Protein AF-A0A9Q8XGC2-F1 (afdb_monomer_lite)

Sequence (384 aa):
MPRRKKVLYSKPIHLFIEKDKKLSTHSKHLLINTFWYLFQLRADNAAKLLSESFNNVGIDVSFPKRSAHSIYKASNRLNAVTKLSNQDQVTLTVCGNSIVEKNSSSDKSFVKIRVSVQVDTLLFPPWYKRNQSFIKSLGRFISTSRKFEEESYGLLMSAFQQTSPQSEKKLIQPTLTCFKKQFGRPDLEHFPKANPLKARLLIVNNNSVDNDGDSLLASVYLLIQPNQSIKYIPFKLDSGNKAHSIHEFISFPESKFSVYATKKENQISIELTLSAKLRITYRASIEEQNGTKNPFTGTRSFSHSVLWDSKHPDGKYSIIEDEKLSDCVIPFSAPNGGHDKASIEQALTKIHATLSLKEFYGDKEPKMFVEREGAHKIKPLLLG

Radius of gyration: 25.8 Å; chains: 1; bounding box: 78×37×68 Å

Secondary structure (DSSP, 8-state):
-PPPPP-EEEEEEEEEEETTSPPPHHHHHHHHHHHHHHH---HHHHHHHHHHHHHTTT---PPPPHHHHHHHHHHS--------S-SSSEEEEEETTEEE----TT-TTEEEEEEEEEEETTS--HHHHHTHHHHHHHHHHH---GGGHHHHHHHHHHHHHHHS-HHHHTT---SHHHHHHHH---------TT-SEEEEEEEEEEEEE-TTSPEEEEEEEEEEEETT-SSBEEEEEP--SSTT-HHHHHH-TT-EEEEEEEEETTEEEEEEEEESSSEEEEEEEEE---PPBPTTT-SBS-----SS-TTSPSEEEEEEEEEEGGGGB-----TTS--SHHHHHHHHHHHHHHHB-HHHHTTS--EEEES-S-PPEE------

Structure (mmCIF, N/CA/C/O backbone):
data_AF-A0A9Q8XGC2-F1
#
_entry.id   AF-A0A9Q8XGC2-F1
#
loop_
_atom_site.group_PDB
_atom_site.id
_atom_site.type_symbol
_atom_site.label_atom_id
_atom_site.label_alt_id
_atom_site.label_comp_id
_atom_site.label_asym_id
_atom_site.label_entity_id
_atom_site.label_seq_id
_atom_site.pdbx_PDB_ins_code
_atom_site.Cartn_x
_atom_site.Cartn_y
_atom_site.Cartn_z
_atom_site.occupancy
_atom_site.B_iso_or_equiv
_atom_site.auth_seq_id
_atom_site.auth_comp_id
_atom_site.auth_asym_id
_atom_site.auth_atom_id
_atom_site.pdbx_PDB_model_num
ATOM 1 N N . MET A 1 1 ? -11.935 -20.006 -24.722 1.00 40.31 1 MET A N 1
ATOM 2 C CA . MET A 1 1 ? -12.047 -18.581 -24.325 1.00 40.31 1 MET A CA 1
ATOM 3 C C . MET A 1 1 ? -11.292 -17.720 -25.331 1.00 40.31 1 MET A C 1
ATOM 5 O O . MET A 1 1 ? -10.123 -18.020 -25.563 1.00 40.31 1 MET A O 1
ATOM 9 N N . PRO A 1 2 ? -11.901 -16.691 -25.943 1.00 39.12 2 PRO A N 1
ATOM 10 C CA . PRO A 1 2 ? -11.178 -15.809 -26.856 1.00 39.12 2 PRO A CA 1
ATOM 11 C C . PRO A 1 2 ? -10.078 -15.055 -26.089 1.00 39.12 2 PRO A C 1
ATOM 13 O O . PRO A 1 2 ? -10.333 -14.455 -25.043 1.00 39.12 2 PRO A O 1
ATOM 16 N N . ARG A 1 3 ? -8.831 -15.119 -26.580 1.00 45.31 3 ARG A N 1
ATOM 17 C CA . ARG A 1 3 ? -7.705 -14.349 -26.026 1.00 45.31 3 ARG A CA 1
ATOM 18 C C . ARG A 1 3 ? -8.034 -12.861 -26.161 1.00 45.31 3 ARG A C 1
ATOM 20 O O . ARG A 1 3 ? -8.169 -12.370 -27.280 1.00 45.31 3 ARG A O 1
ATOM 27 N N . ARG A 1 4 ? -8.156 -12.139 -25.039 1.00 48.16 4 ARG A N 1
ATOM 28 C CA . ARG A 1 4 ? -8.269 -10.671 -25.063 1.00 48.16 4 ARG A CA 1
ATOM 29 C C . ARG A 1 4 ? -7.068 -10.103 -25.827 1.00 48.16 4 ARG A C 1
ATOM 31 O O . ARG A 1 4 ? -5.931 -10.491 -25.553 1.00 48.16 4 ARG A O 1
ATOM 38 N N . LYS A 1 5 ? -7.328 -9.221 -26.798 1.00 48.91 5 LYS A N 1
ATOM 39 C CA . LYS A 1 5 ? -6.279 -8.527 -27.555 1.00 48.91 5 LYS A CA 1
ATOM 40 C C . LYS A 1 5 ? -5.388 -7.768 -26.568 1.00 48.91 5 LYS A C 1
ATOM 42 O O . LYS A 1 5 ? -5.899 -7.068 -25.697 1.00 48.91 5 LYS A O 1
ATOM 47 N N . LYS A 1 6 ? -4.069 -7.941 -26.694 1.00 53.66 6 LYS A N 1
ATOM 48 C CA . LYS A 1 6 ? -3.088 -7.174 -25.922 1.00 53.66 6 LYS A CA 1
ATOM 49 C C . LYS A 1 6 ? -3.290 -5.700 -26.230 1.00 53.66 6 LYS A C 1
ATOM 51 O O . LYS A 1 6 ? -3.207 -5.307 -27.391 1.00 53.66 6 LYS A O 1
ATOM 56 N N . VAL A 1 7 ? -3.561 -4.907 -25.203 1.00 53.12 7 VAL A N 1
ATOM 57 C CA . VAL A 1 7 ? -3.527 -3.454 -25.325 1.00 53.12 7 VAL A CA 1
ATOM 58 C C . VAL A 1 7 ? -2.102 -3.061 -24.964 1.00 53.12 7 VAL A C 1
ATOM 60 O O . VAL A 1 7 ? -1.690 -3.145 -23.808 1.00 53.12 7 VAL A O 1
ATOM 63 N N . LEU A 1 8 ? -1.312 -2.753 -25.984 1.00 63.81 8 LEU A N 1
ATOM 64 C CA . LEU A 1 8 ? 0.063 -2.299 -25.833 1.00 63.81 8 LEU A CA 1
ATOM 65 C C . LEU A 1 8 ? 0.054 -0.773 -25.849 1.00 63.81 8 LEU A C 1
ATOM 67 O O . LEU A 1 8 ? -0.620 -0.180 -26.692 1.00 63.81 8 LEU A O 1
ATOM 71 N N . TYR A 1 9 ? 0.796 -0.142 -24.944 1.00 65.31 9 TYR A N 1
ATOM 72 C CA . TYR A 1 9 ? 1.145 1.265 -25.109 1.00 65.31 9 TYR A CA 1
ATOM 73 C C . TYR A 1 9 ? 2.653 1.414 -25.243 1.00 65.31 9 TYR A C 1
ATOM 75 O O . TYR A 1 9 ? 3.439 0.692 -24.623 1.00 65.31 9 TYR A O 1
ATO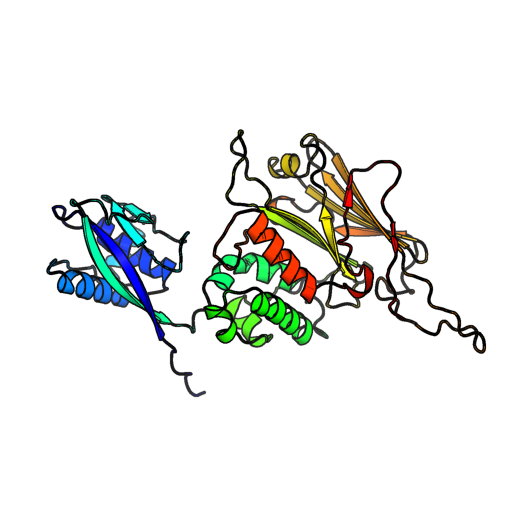M 83 N N . SER A 1 10 ? 3.044 2.371 -26.077 1.00 74.75 10 SER A N 1
ATOM 84 C CA . SER A 1 10 ? 4.438 2.725 -26.280 1.00 74.75 10 SER A CA 1
ATOM 85 C C . SER A 1 10 ? 4.907 3.606 -25.129 1.00 74.75 10 SER A C 1
ATOM 87 O O . SER A 1 10 ? 4.374 4.697 -24.915 1.00 74.75 10 SER A O 1
ATOM 89 N N . LYS A 1 11 ? 5.912 3.142 -24.387 1.00 79.00 11 LYS A N 1
ATOM 90 C CA . LYS A 1 11 ? 6.618 3.941 -23.389 1.00 79.00 11 LYS A CA 1
ATOM 91 C C . LYS A 1 11 ? 7.997 4.325 -23.934 1.00 79.00 11 LYS A C 1
ATOM 93 O O . LYS A 1 11 ? 8.796 3.431 -24.226 1.00 79.00 11 LYS A O 1
ATOM 98 N N . PRO A 1 12 ? 8.303 5.628 -24.076 1.00 82.31 12 PRO A N 1
ATOM 99 C CA . PRO A 1 12 ? 9.634 6.062 -24.464 1.00 82.31 12 PRO A CA 1
ATOM 100 C C . PRO A 1 12 ? 10.592 5.959 -23.276 1.00 82.31 12 PRO A C 1
ATOM 102 O O . PRO A 1 12 ? 10.292 6.409 -22.170 1.00 82.31 12 PRO A O 1
ATOM 105 N N . ILE A 1 13 ? 11.764 5.397 -23.535 1.00 89.25 13 ILE A N 1
ATOM 106 C CA . ILE A 1 13 ? 12.900 5.350 -22.623 1.00 89.25 13 ILE A CA 1
ATOM 107 C C . ILE A 1 13 ? 14.033 6.142 -23.262 1.00 89.25 13 ILE A C 1
ATOM 109 O O . ILE A 1 13 ? 14.323 6.010 -24.455 1.00 89.25 13 ILE A O 1
ATOM 113 N N . HIS A 1 14 ? 14.676 6.980 -22.465 1.00 91.75 14 HIS A N 1
ATOM 114 C CA . HIS A 1 14 ? 15.869 7.711 -22.850 1.00 91.75 14 HIS A CA 1
ATOM 115 C C . HIS A 1 14 ? 17.083 7.018 -22.249 1.00 91.75 14 HIS A C 1
ATOM 117 O O . HIS A 1 14 ? 17.358 7.166 -21.064 1.00 91.75 14 HIS A O 1
ATOM 123 N N . LEU A 1 15 ? 17.769 6.229 -23.069 1.00 94.12 15 LEU A N 1
ATOM 124 C CA . LEU A 1 15 ? 18.982 5.529 -22.682 1.00 94.12 15 LEU A CA 1
ATOM 125 C C . LEU A 1 15 ? 20.198 6.352 -23.112 1.00 94.12 15 LEU A C 1
ATOM 127 O O . LEU A 1 15 ? 20.318 6.704 -24.279 1.00 94.12 15 LEU A O 1
ATOM 131 N N . PHE A 1 16 ? 21.100 6.648 -22.189 1.00 93.81 16 PHE A N 1
ATOM 132 C CA . PHE A 1 16 ? 22.346 7.355 -22.448 1.00 93.81 16 PHE A CA 1
ATOM 133 C C . PHE A 1 16 ? 23.517 6.383 -22.347 1.00 93.81 16 PHE A C 1
ATOM 135 O O . PHE A 1 16 ? 23.650 5.664 -21.354 1.00 93.81 16 PHE A O 1
ATOM 142 N N . ILE A 1 17 ? 24.367 6.366 -23.371 1.00 92.69 17 ILE A N 1
ATOM 143 C CA . ILE A 1 17 ? 25.622 5.605 -23.381 1.00 92.69 17 ILE A CA 1
ATOM 144 C C . ILE A 1 17 ? 26.789 6.537 -23.706 1.00 92.69 17 ILE A C 1
ATOM 146 O O . ILE A 1 17 ? 26.591 7.532 -24.400 1.00 92.69 17 ILE A O 1
ATOM 150 N N . GLU A 1 18 ? 27.986 6.232 -23.218 1.00 90.25 18 GLU A N 1
ATOM 151 C CA . GLU A 1 18 ? 29.198 6.966 -23.600 1.00 90.25 18 GLU A CA 1
ATOM 152 C C . GLU A 1 18 ? 29.512 6.732 -25.090 1.00 90.25 18 GLU A C 1
ATOM 154 O O . GLU A 1 18 ? 29.487 5.591 -25.551 1.00 90.25 18 GLU A O 1
ATOM 159 N N . LYS A 1 19 ? 29.802 7.799 -25.846 1.00 84.19 19 LYS A N 1
ATOM 160 C CA . LYS A 1 19 ? 30.042 7.752 -27.303 1.00 84.19 19 LYS A CA 1
ATOM 161 C C . LYS A 1 19 ? 31.246 6.897 -27.682 1.00 84.19 19 LYS A C 1
ATOM 163 O O . LYS A 1 19 ? 31.171 6.114 -28.624 1.00 84.19 19 LYS A O 1
ATOM 168 N N . ASP A 1 20 ? 32.326 7.031 -26.922 1.00 79.56 20 ASP A N 1
ATOM 169 C CA . ASP A 1 20 ? 33.628 6.464 -27.281 1.00 79.56 20 ASP A CA 1
ATOM 170 C C . ASP A 1 20 ? 33.878 5.090 -26.644 1.00 79.56 20 ASP A C 1
ATOM 172 O O . ASP A 1 20 ? 34.900 4.450 -26.899 1.00 79.56 20 ASP A O 1
ATOM 176 N N . LYS A 1 21 ? 32.941 4.592 -25.823 1.00 79.50 21 LYS A N 1
ATOM 177 C CA . LYS A 1 21 ? 33.051 3.273 -25.194 1.00 79.50 21 LYS A CA 1
ATOM 178 C C . LYS A 1 21 ? 32.069 2.283 -25.793 1.00 79.50 21 LYS A C 1
ATOM 180 O O . LYS A 1 21 ? 30.852 2.421 -25.693 1.00 79.50 21 LYS A O 1
ATOM 185 N N . LYS A 1 22 ? 32.618 1.184 -26.316 1.00 83.94 22 LYS A N 1
ATOM 186 C CA . LYS A 1 22 ? 31.819 0.004 -26.656 1.00 83.94 22 LYS A CA 1
ATOM 187 C C . LYS A 1 22 ? 31.158 -0.545 -25.393 1.00 83.94 22 LYS A C 1
ATOM 189 O O . LYS A 1 22 ? 31.800 -0.690 -24.353 1.00 83.94 22 LYS A O 1
ATOM 194 N N . LEU A 1 23 ? 29.883 -0.916 -25.506 1.00 89.44 23 LEU A N 1
ATOM 195 C CA . LEU A 1 23 ? 29.186 -1.614 -24.430 1.00 89.44 23 LEU A CA 1
ATOM 196 C C . LEU A 1 23 ? 29.895 -2.929 -24.100 1.00 89.44 23 LEU A C 1
ATOM 198 O O . LEU A 1 23 ? 30.047 -3.797 -24.966 1.00 89.44 23 LEU A O 1
ATOM 202 N N . SER A 1 24 ? 30.262 -3.094 -22.830 1.00 91.56 24 SER A N 1
ATOM 203 C CA . SER A 1 24 ? 30.829 -4.343 -22.334 1.00 91.56 24 SER A CA 1
ATOM 204 C C . SER A 1 24 ? 29.803 -5.477 -22.421 1.00 91.56 24 SER A C 1
ATOM 206 O O . SER A 1 24 ? 28.586 -5.253 -22.407 1.00 91.56 24 SER A O 1
ATOM 208 N N . THR A 1 25 ? 30.285 -6.722 -22.473 1.00 92.25 25 THR A N 1
ATOM 209 C CA . THR A 1 25 ? 29.424 -7.912 -22.390 1.00 92.25 25 THR A CA 1
ATOM 210 C C . THR A 1 25 ? 28.515 -7.832 -21.164 1.00 92.25 25 THR A C 1
ATOM 212 O O . THR A 1 25 ? 27.306 -8.032 -21.281 1.00 92.25 25 THR A O 1
ATOM 215 N N . HIS A 1 26 ? 29.067 -7.429 -20.015 1.00 94.19 26 HIS A N 1
ATOM 216 C CA . HIS A 1 26 ? 28.306 -7.252 -18.782 1.00 94.19 26 HIS A CA 1
ATOM 217 C C . HIS A 1 26 ? 27.154 -6.255 -18.952 1.00 94.19 26 HIS A C 1
ATOM 219 O O . HIS A 1 26 ? 26.008 -6.592 -18.656 1.00 94.19 26 HIS A O 1
ATOM 225 N N . SER A 1 27 ? 27.417 -5.065 -19.499 1.00 93.31 27 SER A N 1
ATOM 226 C CA . SER A 1 27 ? 26.405 -4.012 -19.657 1.00 93.31 27 SER A CA 1
ATOM 227 C C . SER A 1 27 ? 25.285 -4.415 -20.616 1.00 93.31 27 SER A C 1
ATOM 229 O O . SER A 1 27 ? 24.125 -4.079 -20.380 1.00 93.31 27 SER A O 1
ATOM 231 N N . LYS A 1 28 ? 25.584 -5.222 -21.643 1.00 95.25 28 LYS A N 1
ATOM 232 C CA . LYS A 1 28 ? 24.559 -5.806 -22.526 1.00 95.25 28 LYS A CA 1
ATOM 233 C C . LYS A 1 28 ? 23.621 -6.747 -21.766 1.00 95.25 28 LYS A C 1
ATOM 235 O O . LYS A 1 28 ? 22.401 -6.635 -21.890 1.00 95.25 28 LYS A O 1
ATOM 240 N N . HIS A 1 29 ? 24.167 -7.654 -20.951 1.00 96.00 29 HIS A N 1
ATOM 241 C CA . HIS A 1 29 ? 23.356 -8.537 -20.105 1.00 96.00 29 HIS A CA 1
ATOM 242 C C . HIS A 1 29 ? 22.584 -7.752 -19.036 1.00 96.00 29 HIS A C 1
ATOM 244 O O . HIS A 1 29 ? 21.415 -8.049 -18.780 1.00 96.00 29 HIS A O 1
ATOM 250 N N . LEU A 1 30 ? 23.202 -6.730 -18.447 1.00 94.94 30 LEU A N 1
ATOM 251 C CA . LEU A 1 30 ? 22.594 -5.882 -17.429 1.00 94.94 30 LEU A CA 1
ATOM 252 C C . LEU A 1 30 ? 21.420 -5.060 -17.979 1.00 94.94 30 LEU A C 1
ATOM 254 O O . LEU A 1 30 ? 20.387 -4.967 -17.316 1.00 94.94 30 LEU A O 1
ATOM 258 N N . LEU A 1 31 ? 21.531 -4.530 -19.202 1.00 94.94 31 LEU A N 1
ATOM 259 C CA . LEU A 1 31 ? 20.437 -3.849 -19.903 1.00 94.94 31 LEU A CA 1
ATOM 260 C C . LEU A 1 31 ? 19.248 -4.786 -20.128 1.00 94.94 31 LEU A C 1
ATOM 262 O O . LEU A 1 31 ? 18.120 -4.431 -19.791 1.00 94.94 31 LEU A O 1
ATOM 266 N N . ILE A 1 32 ? 19.497 -6.007 -20.613 1.00 94.50 32 ILE A N 1
ATOM 267 C CA . ILE A 1 32 ? 18.445 -7.021 -20.792 1.00 94.50 32 ILE A CA 1
ATOM 268 C C . ILE A 1 32 ? 17.747 -7.319 -19.459 1.00 94.50 32 ILE A C 1
ATOM 270 O O . ILE A 1 32 ? 16.517 -7.323 -19.389 1.00 94.50 32 ILE A O 1
ATOM 274 N N . ASN A 1 33 ? 18.517 -7.528 -18.388 1.00 92.62 33 ASN A N 1
ATOM 275 C CA . ASN A 1 33 ? 17.964 -7.831 -17.067 1.00 92.62 33 ASN A CA 1
ATOM 276 C C . ASN A 1 33 ? 17.170 -6.637 -16.501 1.00 92.62 33 ASN A C 1
ATOM 278 O O . ASN A 1 33 ? 16.109 -6.825 -15.914 1.00 92.62 33 ASN A O 1
ATOM 282 N N . THR A 1 34 ? 17.633 -5.408 -16.737 1.00 90.12 34 THR A N 1
ATOM 283 C CA . THR A 1 34 ? 16.937 -4.170 -16.347 1.00 90.12 34 THR A CA 1
ATOM 284 C C . THR A 1 34 ? 15.600 -4.026 -17.073 1.00 90.12 34 THR A C 1
ATOM 286 O O . THR A 1 34 ? 14.574 -3.776 -16.444 1.00 90.12 34 THR A O 1
ATOM 289 N N . PHE A 1 35 ? 15.564 -4.275 -18.383 1.00 89.50 35 PHE A N 1
ATOM 290 C CA . PHE A 1 35 ? 14.328 -4.226 -19.169 1.00 89.50 35 PHE A CA 1
ATOM 291 C C . PHE A 1 35 ? 13.339 -5.333 -18.775 1.00 89.50 35 PHE A C 1
ATOM 293 O O . PHE A 1 35 ? 12.124 -5.127 -18.829 1.00 89.50 35 PHE A O 1
ATOM 300 N N . TRP A 1 36 ? 13.838 -6.485 -18.320 1.00 85.31 36 TRP A N 1
ATOM 301 C CA . TRP A 1 36 ? 13.001 -7.515 -17.716 1.00 85.31 36 TRP A CA 1
ATOM 302 C C . TRP A 1 36 ? 12.377 -7.048 -16.391 1.00 85.31 36 TRP A C 1
ATOM 304 O O . TRP A 1 36 ? 11.159 -7.103 -16.246 1.00 85.31 36 TRP A O 1
ATOM 314 N N . TYR A 1 37 ? 13.158 -6.525 -15.442 1.00 81.31 37 TYR A N 1
ATOM 315 C CA . TYR A 1 37 ? 12.603 -6.074 -14.157 1.00 81.31 37 TYR A CA 1
ATOM 316 C C . TYR A 1 37 ? 11.606 -4.914 -14.305 1.00 81.31 37 TYR A C 1
ATOM 318 O O . TYR A 1 37 ? 10.531 -4.930 -13.691 1.00 81.31 37 TYR A O 1
ATOM 326 N N . LEU A 1 38 ? 11.944 -3.925 -15.138 1.00 80.44 38 LEU A N 1
ATOM 327 C CA . LEU A 1 38 ? 11.134 -2.722 -15.316 1.00 80.44 38 LEU A CA 1
ATOM 328 C C . LEU A 1 38 ? 9.892 -2.973 -16.180 1.00 80.44 38 LEU A C 1
ATOM 330 O O . LEU A 1 38 ? 8.800 -2.539 -15.811 1.00 80.44 38 LEU A O 1
ATOM 334 N N . PHE A 1 39 ? 10.029 -3.715 -17.284 1.00 80.62 39 PHE A N 1
ATOM 335 C CA . PHE A 1 39 ? 8.990 -3.824 -18.322 1.00 80.62 39 PHE A CA 1
ATOM 336 C C . PHE A 1 39 ? 8.544 -5.257 -18.625 1.00 80.62 39 PHE A C 1
ATOM 338 O O . PHE A 1 39 ? 7.719 -5.465 -19.511 1.00 80.62 39 PHE A O 1
ATOM 345 N N . GLN A 1 40 ? 9.073 -6.256 -17.910 1.00 78.44 40 GLN A N 1
ATOM 346 C CA . GLN A 1 40 ? 8.771 -7.682 -18.103 1.00 78.44 40 GLN A CA 1
ATOM 347 C C . GLN A 1 40 ? 9.055 -8.188 -19.524 1.00 78.44 40 GLN A C 1
ATOM 349 O O . GLN A 1 40 ? 8.451 -9.152 -20.003 1.00 78.44 40 GLN A O 1
ATOM 354 N N . LEU A 1 41 ? 10.015 -7.561 -20.207 1.00 82.50 41 LEU A N 1
ATOM 355 C CA . LEU A 1 41 ? 10.458 -8.013 -21.516 1.00 82.50 41 LEU A CA 1
ATOM 356 C C . LEU A 1 41 ? 11.297 -9.283 -21.376 1.00 82.50 41 LEU A C 1
ATOM 358 O O . LEU A 1 41 ? 12.256 -9.343 -20.610 1.00 82.50 41 LEU A O 1
ATOM 362 N N . ARG A 1 42 ? 10.941 -10.314 -22.146 1.00 84.31 42 ARG A N 1
ATOM 363 C CA . ARG A 1 42 ? 11.768 -11.521 -22.274 1.00 84.31 42 ARG A CA 1
ATOM 364 C C . ARG A 1 42 ? 13.108 -11.164 -22.911 1.00 84.31 42 ARG A C 1
ATOM 366 O O . ARG A 1 42 ? 13.158 -10.268 -23.749 1.00 84.31 42 ARG A O 1
ATOM 373 N N . ALA A 1 43 ? 14.153 -11.919 -22.571 1.00 87.62 43 ALA A N 1
ATOM 374 C CA . ALA A 1 43 ? 15.518 -11.649 -23.018 1.00 87.62 43 ALA A CA 1
ATOM 375 C C . ALA A 1 43 ? 15.638 -11.445 -24.538 1.00 87.62 43 ALA A C 1
ATOM 377 O O . ALA A 1 43 ? 16.227 -10.458 -24.956 1.00 87.62 43 ALA A O 1
ATOM 378 N N . ASP A 1 44 ? 15.011 -12.301 -25.352 1.00 88.38 44 ASP A N 1
ATOM 379 C CA . ASP A 1 44 ? 15.059 -12.171 -26.817 1.00 88.38 44 ASP A CA 1
ATOM 380 C C . ASP A 1 44 ? 14.360 -10.896 -27.318 1.00 88.38 44 ASP A C 1
ATOM 382 O O . ASP A 1 44 ? 14.870 -10.213 -28.204 1.00 88.38 44 ASP A O 1
ATOM 386 N N . ASN A 1 45 ? 13.226 -10.527 -26.712 1.00 87.31 45 ASN A N 1
ATOM 387 C CA . ASN A 1 45 ? 12.496 -9.309 -27.074 1.00 87.31 45 ASN A CA 1
ATOM 388 C C . ASN A 1 45 ? 13.280 -8.056 -26.673 1.00 87.31 45 ASN A C 1
ATOM 390 O O . ASN A 1 45 ? 13.341 -7.102 -27.441 1.00 87.31 45 ASN A O 1
ATOM 394 N N . ALA A 1 46 ? 13.880 -8.064 -25.480 1.00 90.19 46 ALA A N 1
ATOM 395 C CA . ALA A 1 46 ? 14.721 -6.972 -25.006 1.00 90.19 46 ALA A CA 1
ATOM 396 C C . ALA A 1 46 ? 15.975 -6.825 -25.881 1.00 90.19 46 ALA A C 1
ATOM 398 O O . ALA A 1 46 ? 16.278 -5.721 -26.317 1.00 90.19 46 ALA A O 1
ATOM 399 N N . ALA A 1 47 ? 16.663 -7.929 -26.190 1.00 93.12 47 ALA A N 1
ATOM 400 C CA . ALA A 1 47 ? 17.847 -7.934 -27.045 1.00 93.12 47 ALA A CA 1
ATOM 401 C C . ALA A 1 47 ? 17.537 -7.404 -28.450 1.00 93.12 47 ALA A C 1
ATOM 403 O O . ALA A 1 47 ? 18.270 -6.553 -28.950 1.00 93.12 47 ALA A O 1
ATOM 404 N N . LYS A 1 48 ? 16.432 -7.851 -29.063 1.00 91.25 48 LYS A N 1
ATOM 405 C CA . LYS A 1 48 ? 15.987 -7.365 -30.374 1.00 91.25 48 LYS A CA 1
ATOM 406 C C . LYS A 1 48 ? 15.686 -5.865 -30.346 1.00 91.25 48 LYS A C 1
ATOM 408 O O . LYS A 1 48 ? 16.253 -5.124 -31.138 1.00 91.25 48 LYS A O 1
ATOM 413 N N . LEU A 1 49 ? 14.865 -5.420 -29.393 1.00 92.62 49 LEU A N 1
ATOM 414 C CA . LEU A 1 49 ? 14.473 -4.016 -29.269 1.00 92.62 49 LEU A CA 1
ATOM 415 C C . LEU A 1 49 ? 15.673 -3.093 -29.026 1.00 92.62 49 LEU A C 1
ATOM 417 O O . LEU A 1 49 ? 15.755 -2.006 -29.599 1.00 92.62 49 LEU A O 1
ATOM 421 N N . LEU A 1 50 ? 16.599 -3.513 -28.161 1.00 93.50 50 LEU A N 1
ATOM 422 C CA . LEU A 1 50 ? 17.824 -2.768 -27.900 1.00 93.50 50 LEU A CA 1
ATOM 423 C C . LEU A 1 50 ? 18.694 -2.725 -29.159 1.00 93.50 50 LEU A C 1
ATOM 425 O O . LEU A 1 50 ? 19.095 -1.640 -29.553 1.00 93.50 50 LEU A O 1
ATOM 429 N N . SER A 1 51 ? 18.905 -3.851 -29.842 1.00 92.44 51 SER A N 1
ATOM 430 C CA . SER A 1 51 ? 19.687 -3.881 -31.090 1.00 92.44 51 SER A CA 1
ATOM 431 C C . SER A 1 51 ? 19.099 -2.936 -32.146 1.00 92.44 51 SER A C 1
ATOM 433 O O . SER A 1 51 ? 19.817 -2.119 -32.707 1.00 92.44 51 SER A O 1
ATOM 435 N N . GLU A 1 52 ? 17.779 -2.966 -32.354 1.00 91.50 52 GLU A N 1
ATOM 436 C CA . GLU A 1 52 ? 17.082 -2.050 -33.269 1.00 91.50 52 GLU A CA 1
ATOM 437 C C . GLU A 1 52 ? 17.262 -0.582 -32.858 1.00 91.50 52 GLU A C 1
ATOM 439 O O . GLU A 1 52 ? 17.573 0.269 -33.687 1.00 91.50 52 GLU A O 1
ATOM 444 N N . SER A 1 53 ? 17.121 -0.273 -31.566 1.00 92.62 53 SER A N 1
ATOM 445 C CA . SER A 1 53 ? 17.234 1.104 -31.069 1.00 92.62 53 SER A CA 1
ATOM 446 C C . SER A 1 53 ? 18.654 1.665 -31.182 1.00 92.62 53 SER A C 1
ATOM 448 O O . SER A 1 53 ? 18.814 2.854 -31.447 1.00 92.62 53 SER A O 1
ATOM 450 N N . PHE A 1 54 ? 19.675 0.827 -30.985 1.00 92.62 54 PHE A N 1
ATOM 451 C CA . PHE A 1 54 ? 21.081 1.195 -31.172 1.00 92.62 54 PHE A CA 1
ATOM 452 C C . PHE A 1 54 ? 21.411 1.381 -32.659 1.00 92.62 54 PHE A C 1
ATOM 454 O O . PHE A 1 54 ? 21.993 2.399 -33.034 1.00 92.62 54 PHE A O 1
ATOM 461 N N . ASN A 1 55 ? 20.938 0.478 -33.521 1.00 90.50 55 ASN A N 1
ATOM 462 C CA . ASN A 1 55 ? 21.124 0.592 -34.967 1.00 90.50 55 ASN A CA 1
ATOM 463 C C . ASN A 1 55 ? 20.461 1.855 -35.540 1.00 90.50 55 ASN A C 1
ATOM 465 O O . ASN A 1 55 ? 21.044 2.514 -36.396 1.00 90.50 55 ASN A O 1
ATOM 469 N N . ASN A 1 56 ? 19.291 2.252 -35.025 1.00 89.25 56 ASN A N 1
ATOM 470 C CA . ASN A 1 56 ? 18.585 3.466 -35.457 1.00 89.25 56 ASN A CA 1
ATOM 471 C C . ASN A 1 56 ? 19.371 4.765 -35.218 1.00 89.25 56 ASN A C 1
ATOM 473 O O . ASN A 1 56 ? 19.084 5.775 -35.854 1.00 89.25 56 ASN A O 1
ATOM 477 N N . VAL A 1 57 ? 20.337 4.760 -34.296 1.00 88.50 57 VAL A N 1
ATOM 478 C CA . VAL A 1 57 ? 21.243 5.895 -34.062 1.00 88.50 57 VAL A CA 1
ATOM 479 C C . VAL A 1 57 ? 22.647 5.655 -34.632 1.00 88.50 57 VAL A C 1
ATOM 481 O O . VAL A 1 57 ? 23.575 6.383 -34.296 1.00 88.50 57 VAL A O 1
ATOM 484 N N . GLY A 1 58 ? 22.809 4.640 -35.488 1.00 86.31 58 GLY A N 1
ATOM 485 C CA . GLY A 1 58 ? 24.066 4.318 -36.165 1.00 86.31 58 GLY A CA 1
ATOM 486 C C . GLY A 1 58 ? 25.107 3.616 -35.291 1.00 86.31 58 GLY A C 1
ATOM 487 O O . GLY A 1 58 ? 26.284 3.619 -35.642 1.00 86.31 58 GLY A O 1
ATOM 488 N N . ILE A 1 59 ? 24.712 3.032 -34.154 1.00 87.31 59 ILE A N 1
ATOM 489 C CA . ILE A 1 59 ? 25.637 2.347 -33.243 1.00 87.31 59 ILE A CA 1
ATOM 490 C C . ILE A 1 59 ? 25.477 0.837 -33.420 1.00 87.31 59 ILE A C 1
ATOM 492 O O . ILE A 1 59 ? 24.485 0.261 -32.979 1.00 87.31 59 ILE A O 1
ATOM 496 N N . ASP A 1 60 ? 26.473 0.193 -34.026 1.00 86.00 60 ASP A N 1
ATOM 497 C CA . ASP A 1 60 ? 26.472 -1.259 -34.218 1.00 86.00 60 ASP A CA 1
ATOM 498 C C . ASP A 1 60 ? 26.743 -1.992 -32.893 1.00 86.00 60 ASP A C 1
ATOM 500 O O . ASP A 1 60 ? 27.860 -2.003 -32.359 1.00 86.00 60 ASP A O 1
ATOM 504 N N . VAL A 1 61 ? 25.690 -2.592 -32.329 1.00 87.25 61 VAL A N 1
ATOM 505 C CA . VAL A 1 61 ? 25.764 -3.388 -31.102 1.00 87.25 61 VAL A CA 1
ATOM 506 C C . VAL A 1 61 ? 24.950 -4.664 -31.238 1.00 87.25 61 VAL A C 1
ATOM 508 O O . VAL A 1 61 ? 23.722 -4.652 -31.249 1.00 87.25 61 VAL A O 1
ATOM 511 N N . SER A 1 62 ? 25.643 -5.799 -31.180 1.00 88.50 62 SER A N 1
ATOM 512 C CA . SER A 1 62 ? 25.005 -7.104 -31.012 1.00 88.50 62 SER A CA 1
ATOM 513 C C . SER A 1 62 ? 24.730 -7.408 -29.535 1.00 88.50 62 SER A C 1
ATOM 515 O O . SER A 1 62 ? 25.651 -7.378 -28.704 1.00 88.50 62 SER A O 1
ATOM 517 N N . PHE A 1 63 ? 23.469 -7.709 -29.212 1.00 93.62 63 PHE A N 1
ATOM 518 C CA . PHE A 1 63 ? 23.027 -8.170 -27.894 1.00 93.62 63 PHE A CA 1
ATOM 519 C C . PHE A 1 63 ? 22.976 -9.709 -27.810 1.00 93.62 63 PHE A C 1
ATOM 521 O O . PHE A 1 63 ? 22.675 -10.381 -28.798 1.00 93.62 63 PHE A O 1
ATOM 528 N N . PRO A 1 64 ? 23.248 -10.298 -26.628 1.00 92.25 64 PRO A N 1
ATOM 529 C CA . PRO A 1 64 ? 23.279 -11.747 -26.460 1.00 92.25 64 PRO A CA 1
ATOM 530 C C . PRO A 1 64 ? 21.885 -12.373 -26.596 1.00 92.25 64 PRO A C 1
ATOM 532 O O . PRO A 1 64 ? 20.891 -11.841 -26.098 1.00 92.25 64 PRO A O 1
ATOM 535 N N . LYS A 1 65 ? 21.830 -13.562 -27.209 1.00 90.50 65 LYS A N 1
ATOM 536 C CA . LYS A 1 65 ? 20.622 -14.402 -27.270 1.00 90.50 65 LYS A CA 1
ATOM 537 C C . LYS A 1 65 ? 20.221 -14.889 -25.872 1.00 90.50 65 LYS A C 1
ATOM 539 O O . LYS A 1 65 ? 21.060 -14.976 -24.971 1.00 90.50 65 LYS A O 1
ATOM 544 N N . ARG A 1 66 ? 18.958 -15.292 -25.691 1.00 89.50 66 ARG A N 1
ATOM 545 C CA . ARG A 1 66 ? 18.438 -15.777 -24.399 1.00 89.50 66 ARG A CA 1
ATOM 546 C C . ARG A 1 66 ? 19.268 -16.881 -23.744 1.00 89.50 66 ARG A C 1
ATOM 548 O O . ARG A 1 66 ? 19.438 -16.830 -22.529 1.00 89.50 66 ARG A O 1
ATOM 555 N N . SER A 1 67 ? 19.772 -17.858 -24.498 1.00 89.56 67 SER A N 1
ATOM 556 C CA . SER A 1 67 ? 20.594 -18.947 -23.945 1.00 89.56 67 SER A CA 1
ATOM 557 C C . SER A 1 67 ? 21.884 -18.414 -23.318 1.00 89.56 67 SER A C 1
ATOM 559 O O . SER A 1 67 ? 22.137 -18.654 -22.140 1.00 89.56 67 SER A O 1
ATOM 561 N N . ALA A 1 68 ? 22.633 -17.594 -24.060 1.00 90.56 68 ALA A N 1
ATOM 562 C CA . ALA A 1 68 ? 23.833 -16.924 -23.569 1.00 90.56 68 ALA A CA 1
ATOM 563 C C . ALA A 1 68 ? 23.528 -16.007 -22.374 1.00 90.56 68 ALA A C 1
ATOM 565 O O . ALA A 1 68 ? 24.288 -15.969 -21.411 1.00 90.56 68 ALA A O 1
ATOM 566 N N . HIS A 1 69 ? 22.388 -15.305 -22.389 1.00 93.19 69 HIS A N 1
ATOM 567 C CA . HIS A 1 69 ? 21.960 -14.492 -21.252 1.00 93.19 69 HIS A CA 1
ATOM 568 C C . HIS A 1 69 ? 21.676 -15.315 -19.995 1.00 93.19 69 HIS A C 1
ATOM 570 O O . HIS A 1 69 ? 22.105 -14.926 -18.910 1.00 93.19 69 HIS A O 1
ATOM 576 N N . SER A 1 70 ? 20.997 -16.452 -20.136 1.00 89.12 70 SER A N 1
ATOM 577 C CA . SER A 1 70 ? 20.708 -17.349 -19.017 1.00 89.12 70 SER A CA 1
ATOM 578 C C . SER A 1 70 ? 21.985 -17.917 -18.402 1.00 89.12 70 SER A C 1
ATOM 580 O O . SER A 1 70 ? 22.120 -17.911 -17.182 1.00 89.12 70 SER A O 1
ATOM 582 N N . ILE A 1 71 ? 22.928 -18.358 -19.241 1.00 93.50 71 ILE A N 1
ATOM 583 C CA . ILE A 1 71 ? 24.230 -18.878 -18.801 1.00 93.50 71 ILE A CA 1
ATOM 584 C C . ILE A 1 71 ? 25.009 -17.781 -18.069 1.00 93.50 71 ILE A C 1
ATOM 586 O O . ILE A 1 71 ? 25.450 -17.978 -16.942 1.00 93.50 71 ILE A O 1
ATOM 590 N N . TYR A 1 72 ? 25.101 -16.585 -18.657 1.00 93.62 72 TYR A N 1
ATOM 591 C CA . TYR A 1 72 ? 25.827 -15.471 -18.049 1.00 93.62 72 TYR A CA 1
ATOM 592 C C . TYR A 1 72 ? 25.254 -15.076 -16.682 1.00 93.62 72 TYR A C 1
ATOM 594 O O . TYR A 1 72 ? 26.014 -14.851 -15.743 1.00 93.62 72 TYR A O 1
ATOM 602 N N . LYS A 1 73 ? 23.921 -15.023 -16.554 1.00 90.56 73 LYS A N 1
ATOM 603 C CA . LYS A 1 73 ? 23.220 -14.686 -15.305 1.00 90.56 73 LYS A CA 1
ATOM 604 C C . LYS A 1 73 ? 23.425 -15.730 -14.202 1.00 90.56 73 LYS A C 1
ATOM 606 O O . LYS A 1 73 ? 23.381 -15.366 -13.033 1.00 90.56 73 LYS A O 1
ATOM 611 N N . ALA A 1 74 ? 23.645 -16.998 -14.553 1.00 89.19 74 ALA A N 1
ATOM 612 C CA . ALA A 1 74 ? 23.943 -18.042 -13.572 1.00 89.19 74 ALA A CA 1
ATOM 613 C C . ALA A 1 74 ? 25.330 -17.852 -12.936 1.00 89.19 74 ALA A C 1
ATOM 615 O O . ALA A 1 74 ? 25.506 -18.129 -11.755 1.00 89.19 74 ALA A O 1
ATOM 616 N N . SER A 1 75 ? 26.293 -17.339 -13.705 1.00 90.25 75 SER A N 1
ATOM 617 C CA . SER A 1 75 ? 27.683 -17.172 -13.262 1.00 90.25 75 SER A CA 1
ATOM 618 C C . SER A 1 75 ? 28.036 -15.751 -12.812 1.00 90.25 75 SER A C 1
ATOM 620 O O . SER A 1 75 ? 29.115 -15.540 -12.271 1.00 90.25 75 SER A O 1
ATOM 622 N N . ASN A 1 76 ? 27.166 -14.760 -13.040 1.00 90.94 76 ASN A N 1
ATOM 623 C CA . ASN A 1 76 ? 27.454 -13.350 -12.769 1.00 90.94 76 ASN A CA 1
ATOM 624 C C . ASN A 1 76 ? 26.281 -12.652 -12.081 1.00 90.94 76 ASN A C 1
ATOM 626 O O . ASN A 1 76 ? 25.126 -12.763 -12.500 1.00 90.94 76 ASN A O 1
ATOM 630 N N . ARG A 1 77 ? 26.586 -11.825 -11.077 1.00 88.50 77 ARG A N 1
ATOM 631 C CA . ARG A 1 77 ? 25.589 -10.978 -10.417 1.00 88.50 77 ARG A CA 1
ATOM 632 C C . ARG A 1 77 ? 25.274 -9.754 -11.283 1.00 88.50 77 ARG A C 1
ATOM 634 O O . ARG A 1 77 ? 26.144 -8.934 -11.551 1.00 88.50 77 ARG A O 1
ATOM 641 N N . LEU A 1 78 ? 24.014 -9.620 -11.695 1.00 89.25 78 LEU A N 1
ATOM 642 C CA . LEU A 1 78 ? 23.509 -8.486 -12.476 1.00 89.25 78 LEU A CA 1
ATOM 643 C C . LEU A 1 78 ? 22.670 -7.565 -11.581 1.00 89.25 78 LEU A C 1
ATOM 645 O O . LEU A 1 78 ? 21.477 -7.815 -11.387 1.00 89.25 78 LEU A O 1
ATOM 649 N N . ASN A 1 79 ? 23.274 -6.499 -11.054 1.00 87.38 79 ASN A N 1
ATOM 650 C CA . ASN A 1 79 ? 22.594 -5.509 -10.207 1.00 87.38 79 ASN A CA 1
ATOM 651 C C . ASN A 1 79 ? 21.732 -4.558 -11.057 1.00 87.38 79 ASN A C 1
ATOM 653 O O . ASN A 1 79 ? 22.104 -3.418 -11.322 1.00 87.38 79 ASN A O 1
ATOM 657 N N . ALA A 1 80 ? 20.605 -5.068 -11.550 1.00 86.62 80 ALA A N 1
ATOM 658 C CA . ALA A 1 80 ? 19.698 -4.334 -12.424 1.00 86.62 80 ALA A CA 1
ATOM 659 C C . ALA A 1 80 ? 18.933 -3.228 -11.683 1.00 86.62 80 ALA A C 1
ATOM 661 O O . ALA A 1 80 ? 18.613 -3.359 -10.500 1.00 86.62 80 ALA A O 1
ATOM 662 N N . VAL A 1 81 ? 18.545 -2.182 -12.416 1.00 83.00 81 VAL A N 1
ATOM 663 C CA . VAL A 1 81 ? 17.576 -1.202 -11.914 1.00 83.00 81 VAL A CA 1
ATOM 664 C C . VAL A 1 81 ? 16.217 -1.895 -11.820 1.00 83.00 81 VAL A C 1
ATOM 666 O O . VAL A 1 81 ? 15.653 -2.323 -12.826 1.00 83.00 81 VAL A O 1
ATOM 669 N N . THR A 1 82 ? 15.704 -2.051 -10.601 1.00 80.00 82 THR A N 1
ATOM 670 C CA . THR A 1 82 ? 14.444 -2.771 -10.341 1.00 80.00 82 THR A CA 1
ATOM 671 C C . THR A 1 82 ? 13.254 -1.843 -10.112 1.00 80.00 82 THR A C 1
ATOM 673 O O . THR A 1 82 ? 12.106 -2.275 -10.226 1.00 80.00 82 THR A O 1
ATOM 676 N N . LYS A 1 83 ? 13.513 -0.569 -9.805 1.00 74.56 83 LYS A N 1
ATOM 677 C CA . LYS A 1 83 ? 12.513 0.469 -9.540 1.00 74.56 83 LYS A CA 1
ATOM 678 C C . LYS A 1 83 ? 12.978 1.790 -10.152 1.00 74.56 83 LYS A C 1
ATOM 680 O O . LYS A 1 83 ? 14.176 2.027 -10.243 1.00 74.56 83 LYS A O 1
ATOM 685 N N . LEU A 1 84 ? 12.016 2.614 -10.557 1.00 73.31 84 LEU A N 1
ATOM 686 C CA . LEU A 1 84 ? 12.236 3.958 -11.092 1.00 73.31 84 LEU A CA 1
ATOM 687 C C . LEU A 1 84 ? 11.634 4.977 -10.129 1.00 73.31 84 LEU A C 1
ATOM 689 O O . LEU A 1 84 ? 10.520 4.763 -9.639 1.00 73.31 84 LEU A O 1
ATOM 693 N N . SER A 1 85 ? 12.354 6.066 -9.904 1.00 69.12 85 SER A N 1
ATOM 694 C CA . SER A 1 85 ? 11.886 7.258 -9.204 1.00 69.12 85 SER A CA 1
ATOM 695 C C . SER A 1 85 ? 10.934 8.075 -10.081 1.00 69.12 85 SER A C 1
ATOM 697 O O . SER A 1 85 ? 9.906 8.529 -9.585 1.00 69.12 85 SER A O 1
ATOM 699 N N . ASN A 1 86 ? 11.190 8.174 -11.394 1.00 66.06 86 ASN A N 1
ATOM 700 C CA . ASN A 1 86 ? 10.323 8.874 -12.341 1.00 66.06 86 ASN A CA 1
ATOM 701 C C . ASN A 1 86 ? 9.825 7.936 -13.450 1.00 66.06 86 ASN A C 1
ATOM 703 O O . ASN A 1 86 ? 10.545 7.544 -14.369 1.00 66.06 86 ASN A O 1
ATOM 707 N N . GLN A 1 87 ? 8.539 7.593 -13.388 1.00 65.06 87 GLN A N 1
ATOM 708 C CA . GLN A 1 87 ? 7.914 6.723 -14.382 1.00 65.06 87 GLN A CA 1
ATOM 709 C C . GLN A 1 87 ? 7.330 7.470 -15.577 1.00 65.06 87 GLN A C 1
ATOM 711 O O . GLN A 1 87 ? 7.011 6.815 -16.568 1.00 65.06 87 GLN A O 1
ATOM 716 N N . ASP A 1 88 ? 7.194 8.794 -15.534 1.00 62.41 88 ASP A N 1
ATOM 717 C CA . ASP A 1 88 ? 6.655 9.575 -16.649 1.00 62.41 88 ASP A CA 1
ATOM 718 C C . ASP A 1 88 ? 7.686 9.699 -17.767 1.00 62.41 88 ASP A C 1
ATOM 720 O O . ASP A 1 88 ? 7.374 9.389 -18.923 1.00 62.41 88 ASP A O 1
ATOM 724 N N . GLN A 1 89 ? 8.933 10.005 -17.402 1.00 72.81 89 GLN A N 1
ATOM 725 C CA . GLN A 1 89 ? 10.062 10.085 -18.322 1.00 72.81 89 GLN A CA 1
ATOM 726 C C . GLN A 1 89 ? 11.211 9.179 -17.868 1.00 72.81 89 GLN A C 1
ATOM 728 O O . GLN A 1 89 ? 12.144 9.603 -17.185 1.00 72.81 89 GLN A O 1
ATOM 733 N N . VAL A 1 90 ? 11.163 7.917 -18.301 1.00 81.69 90 VAL A N 1
ATOM 734 C CA . VAL A 1 90 ? 12.185 6.934 -17.932 1.00 81.69 90 VAL A CA 1
ATOM 735 C C . VAL A 1 90 ? 13.511 7.290 -18.585 1.00 81.69 90 VAL A C 1
ATOM 737 O O . VAL A 1 90 ? 13.632 7.293 -19.813 1.00 81.69 90 VAL A O 1
ATOM 740 N N . THR A 1 91 ? 14.509 7.550 -17.750 1.00 88.31 91 THR A N 1
ATOM 741 C CA . THR A 1 91 ? 15.808 8.037 -18.193 1.00 88.31 91 THR A CA 1
ATOM 742 C C . THR A 1 91 ? 16.921 7.245 -17.516 1.00 88.31 91 THR A C 1
ATOM 744 O O . THR A 1 91 ? 17.045 7.265 -16.297 1.00 88.31 91 THR A O 1
ATOM 747 N N . LEU A 1 92 ? 17.703 6.508 -18.303 1.00 92.31 92 LEU A N 1
ATOM 748 C CA . LEU A 1 92 ? 18.729 5.582 -17.827 1.00 92.31 92 LEU A CA 1
ATOM 749 C C . LEU A 1 92 ? 20.082 5.940 -18.438 1.00 92.31 92 LEU A C 1
ATOM 751 O O . LEU A 1 92 ? 20.157 6.165 -19.642 1.00 92.31 92 LEU A O 1
ATOM 755 N N . THR A 1 93 ? 21.148 5.897 -17.647 1.00 94.12 93 THR A N 1
ATOM 756 C CA . THR A 1 93 ? 22.527 6.073 -18.117 1.00 94.12 93 THR A CA 1
ATOM 757 C C . THR A 1 93 ? 23.341 4.822 -17.820 1.00 94.12 93 THR A C 1
ATOM 759 O O . THR A 1 93 ? 23.287 4.285 -16.712 1.00 94.12 93 THR A O 1
ATOM 762 N N . VAL A 1 94 ? 24.101 4.358 -18.813 1.00 92.38 94 VAL A N 1
ATOM 763 C CA . VAL A 1 94 ? 25.080 3.277 -18.656 1.00 92.38 94 VAL A CA 1
ATOM 764 C C . VAL A 1 94 ? 26.425 3.883 -18.264 1.00 92.38 94 VAL A C 1
ATOM 766 O O . VAL A 1 94 ? 27.020 4.616 -19.048 1.00 92.38 94 VAL A O 1
ATOM 769 N N . CYS A 1 95 ? 26.907 3.551 -17.067 1.00 87.25 95 CYS A N 1
ATOM 770 C CA . CYS A 1 95 ? 28.188 4.010 -16.529 1.00 87.25 95 CYS A CA 1
ATOM 771 C C . CYS A 1 95 ? 29.086 2.793 -16.283 1.00 87.25 95 CYS A C 1
ATOM 773 O O . CYS A 1 95 ? 28.935 2.089 -15.277 1.00 87.25 95 CYS A O 1
ATOM 775 N N . GLY A 1 96 ? 29.998 2.504 -17.215 1.00 83.12 96 GLY A N 1
ATOM 776 C CA . GLY A 1 96 ? 30.835 1.302 -17.157 1.00 83.12 96 GLY A CA 1
ATOM 777 C C . GLY A 1 96 ? 29.989 0.026 -17.074 1.00 83.12 96 GLY A C 1
ATOM 778 O O . GLY A 1 96 ? 29.208 -0.259 -17.981 1.00 83.12 96 GLY A O 1
ATOM 779 N N . ASN A 1 97 ? 30.127 -0.718 -15.970 1.00 85.88 97 ASN A N 1
ATOM 780 C CA . ASN A 1 97 ? 29.383 -1.955 -15.688 1.00 85.88 97 ASN A CA 1
ATOM 781 C C . ASN A 1 97 ? 28.112 -1.738 -14.840 1.00 85.88 97 ASN A C 1
ATOM 783 O O . ASN A 1 97 ? 27.585 -2.689 -14.268 1.00 85.88 97 ASN A O 1
ATOM 787 N N . SER A 1 98 ? 27.616 -0.504 -14.738 1.00 89.38 98 SER A N 1
ATOM 788 C CA . SER A 1 98 ? 26.413 -0.158 -13.972 1.00 89.38 98 SER A CA 1
ATOM 789 C C . SER A 1 98 ? 25.389 0.593 -14.823 1.00 89.38 98 SER A C 1
ATOM 791 O O . SER A 1 98 ? 25.726 1.187 -15.850 1.00 89.38 98 SER A O 1
ATOM 793 N N . ILE A 1 99 ? 24.125 0.558 -14.396 1.00 91.94 99 ILE A N 1
ATOM 794 C CA . ILE A 1 99 ? 23.031 1.339 -14.983 1.00 91.94 99 ILE A CA 1
ATOM 795 C C . ILE A 1 99 ? 22.368 2.116 -13.856 1.00 91.94 99 ILE A C 1
ATOM 797 O O . ILE A 1 99 ? 22.012 1.532 -12.834 1.00 91.94 99 ILE A O 1
ATOM 801 N N . VAL A 1 100 ? 22.190 3.417 -14.057 1.00 90.88 100 VAL A N 1
ATOM 802 C CA . VAL A 1 100 ? 21.577 4.322 -13.080 1.00 90.88 100 VAL A CA 1
ATOM 803 C C . VAL A 1 100 ? 20.465 5.138 -13.726 1.00 90.88 100 VAL A C 1
ATOM 805 O O . VAL A 1 100 ? 20.507 5.426 -14.922 1.00 90.88 100 VAL A O 1
ATOM 808 N N . GLU A 1 101 ? 19.459 5.520 -12.944 1.00 88.44 101 GLU A N 1
ATOM 809 C CA . GLU A 1 101 ? 18.424 6.453 -13.389 1.00 88.44 101 GLU A CA 1
ATOM 810 C C . GLU A 1 101 ? 18.974 7.885 -13.310 1.00 88.44 101 GLU A C 1
ATOM 812 O O . GLU A 1 101 ? 18.999 8.500 -12.247 1.00 88.44 101 GLU A O 1
ATOM 817 N N . LYS A 1 102 ? 19.500 8.395 -14.428 1.00 88.75 102 LYS A N 1
ATOM 818 C CA . LYS A 1 102 ? 20.132 9.719 -14.519 1.00 88.75 102 LYS A CA 1
ATOM 819 C C . LYS A 1 102 ? 19.903 10.308 -15.903 1.00 88.75 102 LYS A C 1
ATOM 821 O O . LYS A 1 102 ? 20.047 9.609 -16.898 1.00 88.75 102 LYS A O 1
ATOM 826 N N . ASN A 1 103 ? 19.584 11.600 -15.977 1.00 88.00 103 ASN A N 1
ATOM 827 C CA . ASN A 1 103 ? 19.543 12.318 -17.249 1.00 88.00 103 ASN A CA 1
ATOM 828 C C . ASN A 1 103 ? 20.927 12.878 -17.589 1.00 88.00 103 ASN A C 1
ATOM 830 O O . ASN A 1 103 ? 21.402 13.795 -16.924 1.00 88.00 103 ASN A O 1
ATOM 834 N N . SER A 1 104 ? 21.554 12.327 -18.629 1.00 90.31 104 SER A N 1
ATOM 835 C CA . SER A 1 104 ? 22.864 12.768 -19.128 1.00 90.31 104 SER A CA 1
ATOM 836 C C . SER A 1 104 ? 22.762 13.624 -20.398 1.00 90.31 104 SER A C 1
ATOM 838 O O . SER A 1 104 ? 23.724 13.721 -21.149 1.00 90.31 104 SER A O 1
ATOM 840 N N . SER A 1 105 ? 21.613 14.254 -20.676 1.00 86.44 105 SER A N 1
ATOM 841 C CA . SER A 1 105 ? 21.419 15.037 -21.907 1.00 86.44 105 SER A CA 1
ATOM 842 C C . SER A 1 105 ? 22.323 16.263 -22.044 1.00 86.44 105 SER A C 1
ATOM 844 O O . SER A 1 105 ? 22.543 16.716 -23.162 1.00 86.44 105 SER A O 1
ATOM 846 N N . SER A 1 106 ? 22.801 16.824 -20.932 1.00 88.00 106 SER A N 1
ATOM 847 C CA . SER A 1 106 ? 23.717 17.971 -20.926 1.00 88.00 106 SER A CA 1
ATOM 848 C C . SER A 1 106 ? 25.173 17.583 -21.194 1.00 88.00 106 SER A C 1
ATOM 850 O O . SER A 1 106 ? 25.980 18.452 -21.522 1.00 88.00 106 SER A O 1
ATOM 852 N N . ASP A 1 107 ? 25.518 16.300 -21.074 1.00 89.31 107 ASP A N 1
ATOM 853 C CA . ASP A 1 107 ? 26.886 15.817 -21.208 1.00 89.31 107 ASP A CA 1
ATOM 854 C C . ASP A 1 107 ? 27.157 15.340 -22.642 1.00 89.31 107 ASP A C 1
ATOM 856 O O . ASP A 1 107 ? 26.579 14.366 -23.130 1.00 89.31 107 ASP A O 1
ATOM 860 N N . LYS A 1 108 ? 28.070 16.038 -23.327 1.00 88.06 108 LYS A N 1
ATOM 861 C CA . LYS A 1 108 ? 28.427 15.767 -24.726 1.00 88.06 108 LYS A CA 1
ATOM 862 C C . LYS A 1 108 ? 29.139 14.426 -24.919 1.00 88.06 108 LYS A C 1
ATOM 864 O O . LYS A 1 108 ? 29.174 13.958 -26.061 1.00 88.06 108 LYS A O 1
ATOM 869 N N . SER A 1 109 ? 29.680 13.825 -23.856 1.00 89.56 109 SER A N 1
ATOM 870 C CA . SER A 1 109 ? 30.299 12.494 -23.896 1.00 89.56 109 SER A CA 1
ATOM 871 C C . SER A 1 109 ? 29.270 11.372 -24.052 1.00 89.56 109 SER A C 1
ATOM 873 O O . SER A 1 109 ? 29.624 10.269 -24.466 1.00 89.56 109 SER A O 1
ATOM 875 N N . PHE A 1 110 ? 27.986 11.656 -23.805 1.00 91.88 110 PHE A N 1
ATOM 876 C CA . PHE A 1 110 ? 26.906 10.692 -23.956 1.00 91.88 110 PHE A CA 1
ATOM 877 C C . PHE A 1 110 ? 26.136 10.881 -25.265 1.00 91.88 110 PHE A C 1
ATOM 879 O O . PHE A 1 110 ? 25.948 11.986 -25.778 1.00 91.88 110 PHE A O 1
ATOM 886 N N . VAL A 1 111 ? 25.643 9.771 -25.806 1.00 91.38 111 VAL A N 1
ATOM 887 C CA . VAL A 1 111 ? 24.669 9.735 -26.896 1.00 91.38 111 VAL A CA 1
ATOM 888 C C . VAL A 1 111 ? 23.339 9.206 -26.375 1.00 91.38 111 VAL A C 1
ATOM 890 O O . VAL A 1 111 ? 23.279 8.249 -25.601 1.00 91.38 111 VAL A O 1
ATOM 893 N N . LYS A 1 112 ? 22.257 9.869 -26.793 1.00 93.12 112 LYS A N 1
ATOM 894 C CA . LYS A 1 112 ? 20.887 9.522 -26.422 1.00 93.12 112 LYS A CA 1
ATOM 895 C C . LYS A 1 112 ? 20.309 8.517 -27.410 1.00 93.12 112 LYS A C 1
ATOM 897 O O . LYS A 1 112 ? 20.077 8.837 -28.571 1.00 93.12 112 LYS A O 1
ATOM 902 N N . ILE A 1 113 ? 19.954 7.352 -26.899 1.00 92.25 113 ILE A N 1
ATOM 903 C CA . ILE A 1 113 ? 19.214 6.303 -27.587 1.00 92.25 113 ILE A CA 1
ATOM 904 C C . ILE A 1 113 ? 17.768 6.360 -27.108 1.00 92.25 113 ILE A C 1
ATOM 906 O O . ILE A 1 113 ? 17.472 6.235 -25.916 1.00 92.25 113 ILE A O 1
ATOM 910 N N . ARG A 1 114 ? 16.836 6.570 -28.039 1.00 90.69 114 ARG A N 1
ATOM 911 C CA . ARG A 1 114 ? 15.403 6.485 -27.740 1.00 90.69 114 ARG A CA 1
ATOM 912 C C . ARG A 1 114 ? 14.953 5.046 -27.942 1.00 90.69 114 ARG A C 1
ATOM 914 O O . ARG A 1 114 ? 14.920 4.571 -29.069 1.00 90.69 114 ARG A O 1
ATOM 921 N N . VAL A 1 115 ? 14.579 4.380 -26.856 1.00 91.44 115 VAL A N 1
ATOM 922 C CA . VAL A 1 115 ? 14.031 3.022 -26.899 1.00 91.44 115 VAL A CA 1
ATOM 923 C C . VAL A 1 115 ? 12.526 3.104 -26.682 1.00 91.44 115 VAL A C 1
ATOM 925 O O . VAL A 1 115 ? 12.071 3.641 -25.675 1.00 91.44 115 VAL A O 1
ATOM 928 N N . SER A 1 116 ? 11.739 2.603 -27.630 1.00 86.25 116 SER A N 1
ATOM 929 C CA . SER A 1 116 ? 10.277 2.572 -27.530 1.00 86.25 116 SER A CA 1
ATOM 930 C C . SER A 1 116 ? 9.834 1.185 -27.078 1.00 86.25 116 SER A C 1
ATOM 932 O O . SER A 1 116 ? 9.843 0.235 -27.855 1.00 86.25 116 SER A O 1
ATOM 934 N N . VAL A 1 117 ? 9.474 1.045 -25.802 1.00 84.31 117 VAL A N 1
ATOM 935 C CA . VAL A 1 117 ? 9.013 -0.238 -25.264 1.00 84.31 117 VAL A CA 1
ATOM 936 C C . VAL A 1 117 ? 7.504 -0.337 -25.398 1.00 84.31 117 VAL A C 1
ATOM 938 O O . VAL A 1 117 ? 6.772 0.501 -24.879 1.00 84.31 117 VAL A O 1
ATOM 941 N N . GLN A 1 118 ? 7.036 -1.405 -26.041 1.00 78.12 118 GLN A N 1
ATOM 942 C CA . GLN A 1 118 ? 5.634 -1.800 -25.981 1.00 78.12 118 GLN A CA 1
ATOM 943 C C . GLN A 1 118 ? 5.379 -2.487 -24.642 1.00 78.12 118 GLN A C 1
ATOM 945 O O . GLN A 1 118 ? 5.783 -3.633 -24.431 1.00 78.12 118 GLN A O 1
ATOM 950 N N . VAL A 1 119 ? 4.737 -1.769 -23.727 1.00 65.81 119 VAL A N 1
ATOM 951 C CA . VAL A 1 119 ? 4.350 -2.308 -22.427 1.00 65.81 119 VAL A CA 1
ATOM 952 C C . VAL A 1 119 ? 2.955 -2.898 -22.566 1.00 65.81 119 VAL A C 1
ATOM 954 O O . VAL A 1 119 ? 2.014 -2.226 -22.993 1.00 65.81 119 VAL A O 1
ATOM 957 N N . ASP A 1 120 ? 2.830 -4.178 -22.223 1.00 63.06 120 ASP A N 1
ATOM 958 C CA . ASP A 1 120 ? 1.534 -4.841 -22.160 1.00 63.06 120 ASP A CA 1
ATOM 959 C C . ASP A 1 120 ? 0.764 -4.312 -20.949 1.00 63.06 120 ASP A C 1
ATOM 961 O O . ASP A 1 120 ? 1.133 -4.593 -19.811 1.00 63.06 120 ASP A O 1
ATOM 965 N N . THR A 1 121 ? -0.313 -3.562 -21.186 1.00 52.53 121 THR A N 1
ATOM 966 C CA . THR A 1 121 ? -1.222 -3.110 -20.114 1.00 52.53 121 THR A CA 1
ATOM 967 C C . THR A 1 121 ? -1.926 -4.265 -19.403 1.00 52.53 121 THR A C 1
ATOM 969 O O . THR A 1 121 ? -2.518 -4.065 -18.344 1.00 52.53 121 THR A O 1
ATOM 972 N N . LEU A 1 122 ? -1.849 -5.493 -19.936 1.00 49.53 122 LEU A N 1
ATOM 973 C CA . LEU A 1 122 ? -2.294 -6.692 -19.224 1.00 49.53 122 LEU A CA 1
ATOM 974 C C . LEU A 1 122 ? -1.387 -7.035 -18.029 1.00 49.53 122 LEU A C 1
ATOM 976 O O . LEU A 1 122 ? -1.793 -7.815 -17.164 1.00 49.53 122 LEU A O 1
ATOM 980 N N . LEU A 1 123 ? -0.195 -6.436 -17.947 1.00 58.47 123 LEU A N 1
ATOM 981 C CA . LEU A 1 123 ? 0.589 -6.340 -16.723 1.00 58.47 123 LEU A CA 1
ATOM 982 C C . LEU A 1 123 ? 0.215 -5.025 -16.043 1.00 58.47 123 LEU A C 1
ATOM 984 O O . LEU A 1 123 ? 0.711 -3.959 -16.380 1.00 58.47 123 LEU A O 1
ATOM 988 N N . PHE A 1 124 ? -0.735 -5.172 -15.132 1.00 67.12 124 PHE A N 1
ATOM 989 C CA . PHE A 1 124 ? -1.231 -4.242 -14.130 1.00 67.12 124 PHE A CA 1
ATOM 990 C C . PHE A 1 124 ? -0.508 -2.882 -13.973 1.00 67.12 124 PHE A C 1
ATOM 992 O O . PHE A 1 124 ? 0.721 -2.856 -13.857 1.00 67.12 124 PHE A O 1
ATOM 999 N N . PRO A 1 125 ? -1.251 -1.761 -13.876 1.00 73.81 125 PRO A N 1
ATOM 1000 C CA . PRO A 1 125 ? -0.671 -0.423 -13.890 1.00 73.81 125 PRO A CA 1
ATOM 1001 C C . PRO A 1 125 ? 0.443 -0.174 -12.850 1.00 73.81 125 PRO A C 1
ATOM 1003 O O . PRO A 1 125 ? 0.381 -0.692 -11.724 1.00 73.81 125 PRO A O 1
ATOM 1006 N N . PRO A 1 126 ? 1.477 0.614 -13.207 1.00 75.06 126 PRO A N 1
ATOM 1007 C CA . PRO A 1 126 ? 2.684 0.769 -12.400 1.00 75.06 126 PRO A CA 1
ATOM 1008 C C . PRO A 1 126 ? 2.473 1.216 -10.950 1.00 75.06 126 PRO A C 1
ATOM 1010 O O . PRO A 1 126 ? 3.156 0.697 -10.061 1.00 75.06 126 PRO A O 1
ATOM 1013 N N . TRP A 1 127 ? 1.543 2.139 -10.674 1.00 82.75 127 TRP A N 1
ATOM 1014 C CA . TRP A 1 127 ? 1.291 2.598 -9.305 1.00 82.75 127 TRP A CA 1
ATOM 1015 C C . TRP A 1 127 ? 0.810 1.464 -8.403 1.00 82.75 127 TRP A C 1
ATOM 1017 O O . TRP A 1 127 ? 1.306 1.289 -7.289 1.00 82.75 127 TRP A O 1
ATOM 1027 N N . TYR A 1 128 ? -0.075 0.615 -8.911 1.00 82.94 128 TYR A N 1
ATOM 1028 C CA . TYR A 1 128 ? -0.578 -0.511 -8.140 1.00 82.94 128 TYR A CA 1
ATOM 1029 C C . TYR A 1 128 ? 0.469 -1.610 -7.957 1.00 82.94 128 TYR A C 1
ATOM 1031 O O . TYR A 1 128 ? 0.493 -2.266 -6.916 1.00 82.94 128 TYR A O 1
ATOM 1039 N N . LYS A 1 129 ? 1.363 -1.799 -8.938 1.00 80.56 129 LYS A N 1
ATOM 1040 C CA . LYS A 1 129 ? 2.514 -2.703 -8.801 1.00 80.56 129 LYS A CA 1
ATOM 1041 C C . LYS A 1 129 ? 3.455 -2.232 -7.687 1.00 80.56 129 LYS A C 1
ATOM 1043 O O . LYS A 1 129 ? 3.921 -3.055 -6.905 1.00 80.56 129 LYS A O 1
ATOM 1048 N N . ARG A 1 130 ? 3.719 -0.923 -7.583 1.00 82.88 130 ARG A N 1
ATOM 1049 C CA . ARG A 1 130 ? 4.538 -0.356 -6.492 1.00 82.88 130 ARG A CA 1
ATOM 1050 C C . ARG A 1 130 ? 3.885 -0.537 -5.124 1.00 82.88 130 ARG A C 1
ATOM 1052 O O . ARG A 1 130 ? 4.578 -0.876 -4.173 1.00 82.88 130 ARG A O 1
ATOM 1059 N N . ASN A 1 131 ? 2.566 -0.369 -5.049 1.00 88.44 131 ASN A N 1
ATOM 1060 C CA . ASN A 1 131 ? 1.797 -0.433 -3.804 1.00 88.44 131 ASN A CA 1
ATOM 1061 C C . ASN A 1 131 ? 1.205 -1.829 -3.521 1.00 88.44 131 ASN A C 1
ATOM 1063 O O . ASN A 1 131 ? 0.269 -1.968 -2.734 1.00 88.44 131 ASN A O 1
ATOM 1067 N N . GLN A 1 132 ? 1.728 -2.886 -4.153 1.00 86.88 132 GLN A N 1
ATOM 1068 C CA . GLN A 1 132 ? 1.132 -4.223 -4.102 1.00 86.88 132 GLN A CA 1
ATOM 1069 C C . GLN A 1 132 ? 1.070 -4.801 -2.679 1.00 86.88 132 GLN A C 1
ATOM 1071 O O . GLN A 1 132 ? 0.061 -5.398 -2.308 1.00 86.88 132 GLN A O 1
ATOM 1076 N N . SER A 1 133 ? 2.128 -4.630 -1.881 1.00 87.00 133 SER A N 1
ATOM 1077 C CA . SER A 1 133 ? 2.183 -5.090 -0.485 1.00 87.00 133 SER A CA 1
ATOM 1078 C C . SER A 1 133 ? 1.128 -4.399 0.379 1.00 87.00 133 SER A C 1
ATOM 1080 O O . SER A 1 133 ? 0.397 -5.066 1.107 1.00 87.00 133 SER A O 1
ATOM 1082 N N . PHE A 1 134 ? 0.994 -3.081 0.230 1.00 91.25 134 PHE A N 1
ATOM 1083 C CA . PHE A 1 134 ? -0.011 -2.272 0.912 1.00 91.25 134 PHE A CA 1
ATOM 1084 C C . PHE A 1 134 ? -1.433 -2.723 0.572 1.00 91.25 134 PHE A C 1
ATOM 1086 O O . PHE A 1 134 ? -2.231 -3.008 1.465 1.00 91.25 134 PHE A O 1
ATOM 1093 N N . ILE A 1 135 ? -1.727 -2.874 -0.723 1.00 92.00 135 ILE A N 1
ATOM 1094 C CA . ILE A 1 135 ? -3.043 -3.303 -1.209 1.00 92.00 135 ILE A CA 1
ATOM 1095 C C . ILE A 1 135 ? -3.388 -4.709 -0.697 1.00 92.00 135 ILE A C 1
ATOM 1097 O O . ILE A 1 135 ? -4.513 -4.943 -0.258 1.00 92.00 135 ILE A O 1
ATOM 1101 N N . LYS A 1 136 ? -2.423 -5.641 -0.697 1.00 88.44 136 LYS A N 1
ATOM 1102 C CA . LYS A 1 136 ? -2.608 -6.988 -0.131 1.00 88.44 136 LYS A CA 1
ATOM 1103 C C . LYS A 1 136 ? -2.855 -6.960 1.372 1.00 88.44 136 LYS A C 1
ATOM 1105 O O . LYS A 1 136 ? -3.749 -7.660 1.835 1.00 88.44 136 LYS A O 1
ATOM 1110 N N . SER A 1 137 ? -2.074 -6.177 2.114 1.00 88.75 137 SER A N 1
ATOM 1111 C CA . SER A 1 137 ? -2.185 -6.062 3.572 1.00 88.75 137 SER A CA 1
ATOM 1112 C C . SER A 1 137 ? -3.570 -5.554 3.974 1.00 88.75 137 SER A C 1
ATOM 1114 O O . SER A 1 137 ? -4.267 -6.213 4.744 1.00 88.75 137 SER A O 1
ATOM 1116 N N . LEU A 1 138 ? -4.030 -4.451 3.370 1.00 91.06 138 LEU A N 1
ATOM 1117 C CA . LEU A 1 138 ? -5.391 -3.958 3.598 1.00 91.06 138 LEU A CA 1
ATOM 1118 C C . LEU A 1 138 ? -6.449 -4.955 3.130 1.00 91.06 138 LEU A C 1
ATOM 1120 O O . LEU A 1 138 ? -7.439 -5.158 3.821 1.00 91.06 138 LEU A O 1
ATOM 1124 N N . GLY A 1 139 ? -6.229 -5.610 1.990 1.00 89.25 139 GLY A N 1
ATOM 1125 C CA . GLY A 1 139 ? -7.137 -6.623 1.471 1.00 89.25 139 GLY A CA 1
ATOM 1126 C C . GLY A 1 139 ? -7.318 -7.830 2.389 1.00 89.25 139 GLY A C 1
ATOM 1127 O O . GLY A 1 139 ? -8.431 -8.336 2.498 1.00 89.25 139 GLY A O 1
ATOM 1128 N N . ARG A 1 140 ? -6.255 -8.290 3.057 1.00 85.31 140 ARG A N 1
ATOM 1129 C CA . ARG A 1 140 ? -6.333 -9.354 4.072 1.00 85.31 140 ARG A CA 1
ATOM 1130 C C . ARG A 1 140 ? -7.089 -8.889 5.311 1.00 85.31 140 ARG A C 1
ATOM 1132 O O . ARG A 1 140 ? -7.910 -9.637 5.822 1.00 85.31 140 ARG A O 1
ATOM 1139 N N . PHE A 1 141 ? -6.857 -7.649 5.739 1.00 88.19 141 PHE A N 1
ATOM 1140 C CA . PHE A 1 141 ? -7.527 -7.067 6.897 1.00 88.19 141 PHE A CA 1
ATOM 1141 C C . PHE A 1 141 ? -9.048 -6.965 6.698 1.00 88.19 141 PHE A C 1
ATOM 1143 O O . PHE A 1 141 ? -9.800 -7.526 7.488 1.00 88.19 141 PHE A O 1
ATOM 1150 N N . ILE A 1 142 ? -9.511 -6.338 5.609 1.00 84.75 142 ILE A N 1
ATOM 1151 C CA . ILE A 1 142 ? -10.943 -6.035 5.432 1.00 84.75 142 ILE A CA 1
ATOM 1152 C C . ILE A 1 142 ? -11.812 -7.238 5.031 1.00 84.75 142 ILE A C 1
ATOM 1154 O O . ILE A 1 142 ? -13.024 -7.223 5.247 1.00 84.75 142 ILE A O 1
ATOM 1158 N N . SER A 1 143 ? -11.231 -8.259 4.392 1.00 75.25 143 SER A N 1
ATOM 1159 C CA . SER A 1 143 ? -11.978 -9.328 3.712 1.00 75.25 143 SER A CA 1
ATOM 1160 C C . SER A 1 143 ? -11.702 -10.685 4.343 1.00 75.25 143 SER A C 1
ATOM 1162 O O . SER A 1 143 ? -11.090 -11.582 3.764 1.00 75.25 143 SER A O 1
ATOM 1164 N N . THR A 1 144 ? -12.201 -10.829 5.558 1.00 67.69 144 THR A N 1
ATOM 1165 C CA . THR A 1 144 ? -11.985 -12.002 6.409 1.00 67.69 144 THR A CA 1
ATOM 1166 C C . THR A 1 144 ? -13.206 -12.919 6.482 1.00 67.69 144 THR A C 1
ATOM 1168 O O . THR A 1 144 ? -13.095 -14.069 6.899 1.00 67.69 144 THR A O 1
ATOM 1171 N N . SER A 1 145 ? -14.376 -12.443 6.044 1.00 73.25 145 SER A N 1
ATOM 1172 C CA . SER A 1 145 ? -15.597 -13.241 5.920 1.00 73.25 145 SER A CA 1
ATOM 1173 C C . SER A 1 145 ? -15.881 -13.549 4.457 1.00 73.25 145 SER A C 1
ATOM 1175 O O . SER A 1 145 ? -16.015 -12.636 3.643 1.00 73.25 145 SER A O 1
ATOM 1177 N N . ARG A 1 146 ? -16.066 -14.836 4.130 1.00 75.44 146 ARG A N 1
ATOM 1178 C CA . ARG A 1 146 ? -16.476 -15.265 2.780 1.00 75.44 146 ARG A CA 1
ATOM 1179 C C . ARG A 1 146 ? -17.796 -14.633 2.336 1.00 75.44 146 ARG A C 1
ATOM 1181 O O . ARG A 1 146 ? -17.989 -14.436 1.145 1.00 75.44 146 ARG A O 1
ATOM 1188 N N . LYS A 1 147 ? -18.682 -14.296 3.282 1.00 80.69 147 LYS A N 1
ATOM 1189 C CA . LYS A 1 147 ? -19.989 -13.689 2.991 1.00 80.69 147 LYS A CA 1
ATOM 1190 C C . LYS A 1 147 ? -19.858 -12.327 2.302 1.00 80.69 147 LYS A C 1
ATOM 1192 O O . LYS A 1 147 ? -20.667 -12.019 1.439 1.00 80.69 147 LYS A O 1
ATOM 1197 N N . PHE A 1 148 ? -18.850 -11.542 2.676 1.00 81.50 148 PHE A N 1
ATOM 1198 C CA . PHE A 1 148 ? -18.668 -10.167 2.200 1.00 81.50 148 PHE A CA 1
ATOM 1199 C C . PHE A 1 148 ? -17.426 -10.003 1.316 1.00 81.50 148 PHE A C 1
ATOM 1201 O O . PHE A 1 148 ? -17.030 -8.887 1.008 1.00 81.50 148 PHE A O 1
ATOM 1208 N N . GLU A 1 149 ? -16.795 -11.107 0.902 1.00 84.19 149 GLU A N 1
ATOM 1209 C CA . GLU A 1 149 ? -15.515 -11.089 0.186 1.00 84.19 149 GLU A CA 1
ATOM 1210 C C . GLU A 1 149 ? -15.578 -10.219 -1.082 1.00 84.19 149 GLU A C 1
ATOM 1212 O O . GLU A 1 149 ? -14.724 -9.362 -1.307 1.00 84.19 149 GLU A O 1
ATOM 1217 N N . GLU A 1 150 ? -16.603 -10.417 -1.913 1.00 88.19 150 GLU A N 1
ATOM 1218 C CA . GLU A 1 150 ? -16.751 -9.683 -3.171 1.00 88.19 150 GLU A CA 1
ATOM 1219 C C . GLU A 1 150 ? -16.966 -8.183 -2.956 1.00 88.19 150 GLU A C 1
ATOM 1221 O O . GLU A 1 150 ? -16.308 -7.373 -3.612 1.00 88.19 150 GLU A O 1
ATOM 1226 N N . GLU A 1 151 ? -17.818 -7.823 -1.998 1.00 89.50 151 GLU A N 1
ATOM 1227 C CA . GLU A 1 151 ? -18.122 -6.437 -1.651 1.00 89.50 151 GLU A CA 1
ATOM 1228 C C . GLU A 1 151 ? -16.897 -5.726 -1.059 1.00 89.50 151 GLU A C 1
ATOM 1230 O O . GLU A 1 151 ? -16.506 -4.661 -1.542 1.00 89.50 151 GLU A O 1
ATOM 1235 N N . SER A 1 152 ? -16.217 -6.354 -0.091 1.00 88.94 152 SER A N 1
ATOM 1236 C CA . SER A 1 152 ? -15.004 -5.818 0.533 1.00 88.94 152 SER A CA 1
ATOM 1237 C C . SER A 1 152 ? -13.909 -5.552 -0.502 1.00 88.94 152 SER A C 1
ATOM 1239 O O . SER A 1 152 ? -13.320 -4.469 -0.528 1.00 88.94 152 SER A O 1
ATOM 1241 N N . TYR A 1 153 ? -13.633 -6.510 -1.394 1.00 89.88 153 TYR A N 1
ATOM 1242 C CA . TYR A 1 153 ? -12.614 -6.320 -2.428 1.00 89.88 153 TYR A CA 1
ATOM 1243 C C . TYR A 1 153 ? -13.044 -5.338 -3.521 1.00 89.88 153 TYR A C 1
ATOM 1245 O O . TYR A 1 153 ? -12.196 -4.598 -4.026 1.00 89.88 153 TYR A O 1
ATOM 1253 N N . GLY A 1 154 ? -14.329 -5.290 -3.876 1.00 90.50 154 GLY A N 1
ATOM 1254 C CA . GLY A 1 154 ? -14.871 -4.274 -4.779 1.00 90.50 154 GLY A CA 1
ATOM 1255 C C . GLY A 1 154 ? -14.670 -2.860 -4.228 1.00 90.50 154 GLY A C 1
ATOM 1256 O O . GLY A 1 154 ? -14.150 -1.984 -4.929 1.00 90.50 154 GLY A O 1
ATOM 1257 N N . LEU A 1 155 ? -14.981 -2.656 -2.944 1.00 91.25 155 LEU A N 1
ATOM 1258 C CA . LEU A 1 155 ? -14.801 -1.380 -2.252 1.00 91.25 155 LEU A CA 1
ATOM 1259 C C . LEU A 1 155 ? -13.318 -0.985 -2.163 1.00 91.25 155 LEU A C 1
ATOM 1261 O O . LEU A 1 155 ? -12.950 0.139 -2.510 1.00 91.25 155 LEU A O 1
ATOM 1265 N N . LEU A 1 156 ? -12.447 -1.926 -1.786 1.00 93.00 156 LEU A N 1
ATOM 1266 C CA . LEU A 1 156 ? -10.994 -1.730 -1.752 1.00 93.00 156 LEU A CA 1
ATOM 1267 C C . LEU A 1 156 ? -10.443 -1.268 -3.096 1.00 93.00 156 LEU A C 1
ATOM 1269 O O . LEU A 1 156 ? -9.710 -0.283 -3.172 1.00 93.00 156 LEU A O 1
ATOM 1273 N N . MET A 1 157 ? -10.787 -1.984 -4.167 1.00 91.56 157 MET A N 1
ATOM 1274 C CA . MET A 1 157 ? -10.291 -1.655 -5.498 1.00 91.56 157 MET A CA 1
ATOM 1275 C C . MET A 1 157 ? -10.840 -0.319 -5.987 1.00 91.56 157 MET A C 1
ATOM 1277 O O . MET A 1 157 ? -10.105 0.414 -6.642 1.00 91.56 157 MET A O 1
ATOM 1281 N N . SER A 1 158 ? -12.067 0.042 -5.610 1.00 92.25 158 SER A N 1
ATOM 1282 C CA . SER A 1 158 ? -12.635 1.362 -5.900 1.00 92.25 158 SER A CA 1
ATOM 1283 C C . SER A 1 158 ? -11.853 2.485 -5.208 1.00 92.25 158 SER A C 1
ATOM 1285 O O . SER A 1 158 ? -11.506 3.474 -5.854 1.00 92.25 158 SER A O 1
ATOM 1287 N N . ALA A 1 159 ? -11.490 2.314 -3.931 1.00 93.50 159 ALA A N 1
ATOM 1288 C CA . ALA A 1 159 ? -10.690 3.290 -3.183 1.00 93.50 159 ALA A CA 1
ATOM 1289 C C . ALA A 1 159 ? -9.314 3.528 -3.832 1.00 93.50 159 ALA A C 1
ATOM 1291 O O . ALA A 1 159 ? -8.871 4.666 -4.027 1.00 93.50 159 ALA A O 1
ATOM 1292 N N . PHE A 1 160 ? -8.642 2.447 -4.232 1.00 92.44 160 PHE A N 1
ATOM 1293 C CA . PHE A 1 160 ? -7.365 2.537 -4.939 1.00 92.44 160 PHE A CA 1
ATOM 1294 C C . PHE A 1 160 ? -7.514 3.096 -6.359 1.00 92.44 160 PHE A C 1
ATOM 1296 O O . PHE A 1 160 ? -6.670 3.868 -6.808 1.00 92.44 160 PHE A O 1
ATOM 1303 N N . GLN A 1 161 ? -8.618 2.799 -7.045 1.00 90.81 161 GLN A N 1
ATOM 1304 C CA . GLN A 1 161 ? -8.931 3.384 -8.346 1.00 90.81 161 GLN A CA 1
ATOM 1305 C C . GLN A 1 161 ? -9.075 4.896 -8.290 1.00 90.81 161 GLN A C 1
ATOM 1307 O O . GLN A 1 161 ? -8.464 5.599 -9.095 1.00 90.81 161 GLN A O 1
ATOM 1312 N N . GLN A 1 162 ? -9.806 5.416 -7.312 1.00 89.31 162 GLN A N 1
ATOM 1313 C CA . GLN A 1 162 ? -10.003 6.855 -7.153 1.00 89.31 162 GLN A CA 1
ATOM 1314 C C . GLN A 1 162 ? -8.700 7.604 -6.852 1.00 89.31 162 GLN A C 1
ATOM 1316 O O . GLN A 1 162 ? -8.522 8.741 -7.301 1.00 89.31 162 GLN A O 1
ATOM 1321 N N . THR A 1 163 ? -7.784 6.958 -6.131 1.00 89.88 163 THR A N 1
ATOM 1322 C CA . THR A 1 163 ? -6.494 7.540 -5.750 1.00 89.88 163 THR A CA 1
ATOM 1323 C C . THR A 1 163 ? -5.406 7.356 -6.793 1.00 89.88 163 THR A C 1
ATOM 1325 O O . THR A 1 163 ? -4.486 8.160 -6.825 1.00 89.88 163 THR A O 1
ATOM 1328 N N . SER A 1 164 ? -5.522 6.376 -7.684 1.00 87.38 164 SER A N 1
ATOM 1329 C CA . SER A 1 164 ? -4.508 6.114 -8.707 1.00 87.38 164 SER A CA 1
ATOM 1330 C C . SER A 1 164 ? -4.315 7.264 -9.716 1.00 87.38 164 SER A C 1
ATOM 1332 O O . SER A 1 164 ? -5.201 8.116 -9.876 1.00 87.38 164 SER A O 1
ATOM 1334 N N . PRO A 1 165 ? -3.168 7.301 -10.426 1.00 85.19 165 PRO A N 1
ATOM 1335 C CA . PRO A 1 165 ? -2.908 8.288 -11.473 1.00 85.19 165 PRO A CA 1
ATOM 1336 C C . PRO A 1 165 ? -4.018 8.306 -12.521 1.00 85.19 165 PRO A C 1
ATOM 1338 O O . PRO A 1 165 ? -4.554 7.260 -12.887 1.00 85.19 165 PRO A O 1
ATOM 1341 N N . GLN A 1 166 ? -4.338 9.485 -13.057 1.00 82.62 166 GLN A N 1
ATOM 1342 C CA . GLN A 1 166 ? -5.462 9.651 -13.986 1.00 82.62 166 GLN A CA 1
ATOM 1343 C C . GLN A 1 166 ? -5.354 8.752 -15.232 1.00 82.62 166 GLN A C 1
ATOM 1345 O O . GLN A 1 166 ? -6.366 8.232 -15.704 1.00 82.62 166 GLN A O 1
ATOM 1350 N N . SER A 1 167 ? -4.134 8.534 -15.730 1.00 78.44 167 SER A N 1
ATOM 1351 C CA . SER A 1 167 ? -3.826 7.629 -16.846 1.00 78.44 167 SER A CA 1
ATOM 1352 C C . SER A 1 167 ? -4.072 6.151 -16.519 1.00 78.44 167 SER A C 1
ATOM 1354 O O . SER A 1 167 ? -4.347 5.364 -17.422 1.00 78.44 167 SER A O 1
ATOM 1356 N N . GLU A 1 168 ? -4.016 5.769 -15.242 1.00 78.06 168 GLU A N 1
ATOM 1357 C CA . GLU A 1 168 ? -4.128 4.384 -14.778 1.00 78.06 168 GLU A CA 1
ATOM 1358 C C . GLU A 1 168 ? -5.549 4.013 -14.332 1.00 78.06 168 GLU A C 1
ATOM 1360 O O . GLU A 1 168 ? -5.921 2.843 -14.419 1.00 78.06 168 GLU A O 1
ATOM 1365 N N . LYS A 1 169 ? -6.380 4.987 -13.923 1.00 84.38 169 LYS A N 1
ATOM 1366 C CA . LYS A 1 169 ? -7.745 4.737 -13.408 1.00 84.38 169 LYS A CA 1
ATOM 1367 C C . LYS A 1 169 ? -8.579 3.849 -14.325 1.00 84.38 169 LYS A C 1
ATOM 1369 O O . LYS A 1 169 ? -9.233 2.918 -13.867 1.00 84.38 169 LYS A O 1
ATOM 1374 N N . LYS A 1 170 ? -8.552 4.130 -15.630 1.00 79.06 170 LYS A N 1
ATOM 1375 C CA . LYS A 1 170 ? -9.368 3.431 -16.638 1.00 79.06 170 LYS A CA 1
ATOM 1376 C C . LYS A 1 170 ? -8.879 2.009 -16.938 1.00 79.06 170 LYS A C 1
ATOM 1378 O O . LYS A 1 170 ? -9.585 1.256 -17.600 1.00 79.06 170 LYS A O 1
ATOM 1383 N N . LEU A 1 171 ? -7.682 1.643 -16.478 1.00 73.62 171 LEU A N 1
ATOM 1384 C CA . LEU A 1 171 ? -7.043 0.362 -16.787 1.00 73.62 171 LEU A CA 1
ATOM 1385 C C . LEU A 1 171 ? -7.419 -0.753 -15.800 1.00 73.62 171 LEU A C 1
ATOM 1387 O O . LEU A 1 171 ? -7.049 -1.907 -16.014 1.00 73.62 171 LEU A O 1
ATOM 1391 N N . ILE A 1 172 ? -8.142 -0.433 -14.724 1.00 74.50 172 ILE A N 1
ATOM 1392 C CA . ILE A 1 172 ? -8.493 -1.385 -13.666 1.00 74.50 172 ILE A CA 1
ATOM 1393 C C . ILE A 1 172 ? -9.996 -1.417 -13.455 1.00 74.50 172 ILE A C 1
ATOM 1395 O O . ILE A 1 172 ? -10.681 -0.403 -13.526 1.00 74.50 172 ILE A O 1
ATOM 1399 N N . GLN A 1 173 ? -10.499 -2.616 -13.183 1.00 82.56 173 GLN A N 1
ATOM 1400 C CA . GLN A 1 173 ? -11.887 -2.841 -12.812 1.00 82.56 173 GLN A CA 1
ATOM 1401 C C . GLN A 1 173 ? -11.962 -3.134 -11.310 1.00 82.56 173 GLN A C 1
ATOM 1403 O O . GLN A 1 173 ? -11.230 -4.020 -10.849 1.00 82.56 173 GLN A O 1
ATOM 1408 N N . PRO A 1 174 ? -12.844 -2.459 -10.554 1.00 87.31 174 PRO A N 1
ATOM 1409 C CA . PRO A 1 174 ? -12.983 -2.663 -9.119 1.00 87.31 174 PRO A CA 1
ATOM 1410 C C . PRO A 1 174 ? -13.737 -3.963 -8.814 1.00 87.31 174 PRO A C 1
ATOM 1412 O O . PRO A 1 174 ? -14.911 -3.965 -8.471 1.00 87.31 174 PRO A O 1
ATOM 1415 N N . THR A 1 175 ? -13.072 -5.102 -9.008 1.00 85.94 175 THR A N 1
ATOM 1416 C CA . THR A 1 175 ? -13.692 -6.430 -8.890 1.00 85.94 175 THR A CA 1
ATOM 1417 C C . THR A 1 175 ? -12.810 -7.397 -8.113 1.00 85.94 175 THR A C 1
ATOM 1419 O O . THR A 1 175 ? -11.577 -7.354 -8.206 1.00 85.94 175 THR A O 1
ATOM 1422 N N . LEU A 1 176 ? -13.444 -8.356 -7.435 1.00 83.81 176 LEU A N 1
ATOM 1423 C CA . LEU A 1 176 ? -12.771 -9.475 -6.771 1.00 83.81 176 LEU A CA 1
ATOM 1424 C C . LEU A 1 176 ? -11.852 -10.253 -7.722 1.00 83.81 176 LEU A C 1
ATOM 1426 O O . LEU A 1 176 ? -10.733 -10.630 -7.374 1.00 83.81 176 LEU A O 1
ATOM 1430 N N . THR A 1 177 ? -12.313 -10.474 -8.955 1.00 84.19 177 THR A N 1
ATOM 1431 C CA . THR A 1 177 ? -11.539 -11.181 -9.982 1.00 84.19 177 THR A CA 1
ATOM 1432 C C . THR A 1 177 ? -10.263 -10.423 -10.341 1.00 84.19 177 THR A C 1
ATOM 1434 O O . THR A 1 177 ? -9.212 -11.047 -10.506 1.00 84.19 177 THR A O 1
ATOM 1437 N N . CYS A 1 178 ? -10.332 -9.092 -10.452 1.00 82.00 178 CYS A N 1
ATOM 1438 C CA . CYS A 1 178 ? -9.147 -8.264 -10.659 1.00 82.00 178 CYS A CA 1
ATOM 1439 C C . CYS A 1 178 ? -8.188 -8.396 -9.476 1.00 82.00 178 CYS A C 1
ATOM 1441 O O . CYS A 1 178 ? -7.002 -8.663 -9.685 1.00 82.00 178 CYS A O 1
ATOM 1443 N N . PHE A 1 179 ? -8.710 -8.310 -8.247 1.00 85.25 179 PHE A N 1
ATOM 1444 C CA . PHE A 1 179 ? -7.892 -8.441 -7.048 1.00 85.25 179 PHE A CA 1
ATOM 1445 C C . PHE A 1 179 ? -7.140 -9.782 -7.016 1.00 85.25 179 PHE A C 1
ATOM 1447 O O . PHE A 1 179 ? -5.909 -9.811 -6.989 1.00 85.25 179 PHE A O 1
ATOM 1454 N N . LYS A 1 180 ? -7.869 -10.902 -7.125 1.00 82.56 180 LYS A N 1
ATOM 1455 C CA . LYS A 1 180 ? -7.308 -12.263 -7.059 1.00 82.56 180 LYS A CA 1
ATOM 1456 C C . LYS A 1 180 ? -6.253 -12.528 -8.132 1.00 82.56 180 LYS A C 1
ATOM 1458 O O . LYS A 1 180 ? -5.269 -13.213 -7.865 1.00 82.56 180 LYS A O 1
ATOM 1463 N N . LYS A 1 181 ? -6.441 -11.997 -9.345 1.00 79.88 181 LYS A N 1
ATOM 1464 C CA . LYS A 1 181 ? -5.490 -12.180 -10.453 1.00 79.88 181 LYS A CA 1
ATOM 1465 C C . LYS A 1 181 ? -4.181 -11.417 -10.248 1.00 79.88 181 LYS A C 1
ATOM 1467 O O . LYS A 1 181 ? -3.140 -11.919 -10.652 1.00 79.88 181 LYS A O 1
ATOM 1472 N N . GLN A 1 182 ? -4.235 -10.223 -9.658 1.00 77.12 182 GLN A N 1
ATOM 1473 C CA . GLN A 1 182 ? -3.101 -9.286 -9.643 1.00 77.12 182 GLN A CA 1
ATOM 1474 C C . GLN A 1 182 ? -2.381 -9.231 -8.291 1.00 77.12 182 GLN A C 1
ATOM 1476 O O . GLN A 1 182 ? -1.161 -9.070 -8.214 1.00 77.12 182 GLN A O 1
ATOM 1481 N N . PHE A 1 183 ? -3.122 -9.419 -7.204 1.00 78.69 183 PHE A N 1
ATOM 1482 C CA . PHE A 1 183 ? -2.597 -9.422 -5.842 1.00 78.69 183 PHE A CA 1
ATOM 1483 C C . PHE A 1 183 ? -2.534 -10.829 -5.241 1.00 78.69 183 PHE A C 1
ATOM 1485 O O . PHE A 1 183 ? -1.912 -11.029 -4.199 1.00 78.69 183 PHE A O 1
ATOM 1492 N N . GLY A 1 184 ? -3.068 -11.828 -5.938 1.00 73.50 184 GLY A N 1
ATOM 1493 C CA . GLY A 1 184 ? -3.110 -13.206 -5.472 1.00 73.50 184 GLY A CA 1
ATOM 1494 C C . GLY A 1 184 ? -4.328 -13.482 -4.599 1.00 73.50 184 GLY A C 1
ATOM 1495 O O . GLY A 1 184 ? -5.129 -12.597 -4.293 1.00 73.50 184 GLY A O 1
ATOM 1496 N N . ARG A 1 185 ? -4.481 -14.752 -4.223 1.00 69.69 185 ARG A N 1
ATOM 1497 C CA . ARG A 1 185 ? -5.502 -15.155 -3.260 1.00 69.69 185 ARG A CA 1
ATOM 1498 C C . ARG A 1 185 ? -4.987 -14.830 -1.855 1.00 69.69 185 ARG A C 1
ATOM 1500 O O . ARG A 1 185 ? -3.846 -15.177 -1.561 1.00 69.69 185 ARG A O 1
ATOM 1507 N N . PRO A 1 186 ? -5.777 -14.149 -1.021 1.00 63.44 186 PRO A N 1
ATOM 1508 C CA . PRO A 1 186 ? -5.424 -13.965 0.374 1.00 63.44 186 PRO A CA 1
ATOM 1509 C C . PRO A 1 186 ? -5.505 -15.312 1.085 1.00 63.44 186 PRO A C 1
ATOM 1511 O O . PRO A 1 186 ? -6.459 -16.067 0.882 1.00 63.44 186 PRO A O 1
ATOM 1514 N N . ASP A 1 187 ? -4.531 -15.584 1.942 1.00 60.59 187 ASP A N 1
ATOM 1515 C CA . ASP A 1 187 ? -4.673 -16.602 2.971 1.00 60.59 187 ASP A CA 1
ATOM 1516 C C . ASP A 1 187 ? -5.675 -16.040 3.980 1.00 60.59 187 ASP A C 1
ATOM 1518 O O . ASP A 1 187 ? -5.428 -15.008 4.606 1.00 60.59 187 ASP A O 1
ATOM 1522 N N . LEU A 1 188 ? -6.868 -16.631 4.032 1.00 61.88 188 LEU A N 1
ATOM 1523 C CA . LEU A 1 188 ? -7.906 -16.198 4.961 1.00 61.88 188 LEU A CA 1
ATOM 1524 C C . LEU A 1 188 ? -7.501 -16.656 6.363 1.00 61.88 188 LEU A C 1
ATOM 1526 O O . LEU A 1 188 ? -7.693 -17.821 6.713 1.00 61.88 188 LEU A O 1
ATOM 1530 N N . GLU A 1 189 ? -6.937 -15.746 7.151 1.00 59.12 189 GLU A N 1
ATOM 1531 C CA . GLU A 1 189 ? -6.654 -15.997 8.561 1.00 59.12 189 GLU A CA 1
ATOM 1532 C C . GLU A 1 189 ? -7.966 -16.227 9.322 1.00 59.12 189 GLU A C 1
ATOM 1534 O O . GLU A 1 189 ? -8.927 -15.453 9.227 1.00 59.12 189 GLU A O 1
ATOM 1539 N N . HIS A 1 190 ? -8.023 -17.336 10.061 1.00 55.62 190 HIS A N 1
ATOM 1540 C CA . HIS A 1 190 ? -9.125 -17.617 10.971 1.00 55.62 190 HIS A CA 1
ATOM 1541 C C . HIS A 1 190 ? -8.927 -16.787 12.238 1.00 55.62 190 HIS A C 1
ATOM 1543 O O . HIS A 1 190 ? -8.137 -17.140 13.107 1.00 55.62 190 HIS A O 1
ATOM 1549 N N . PHE A 1 191 ? -9.658 -15.680 12.342 1.00 59.88 191 PHE A N 1
ATOM 1550 C CA . PHE A 1 191 ? -9.698 -14.902 13.576 1.00 59.88 191 PHE A CA 1
ATOM 1551 C C . PHE A 1 191 ? -10.529 -15.639 14.635 1.00 59.88 191 PHE A C 1
ATOM 1553 O O . PHE A 1 191 ? -11.566 -16.225 14.289 1.00 59.88 191 PHE A O 1
ATOM 1560 N N . PRO A 1 192 ? -10.128 -15.597 15.919 1.00 57.97 192 PRO A N 1
ATOM 1561 C CA . PRO A 1 192 ? -10.922 -16.157 17.001 1.00 57.97 192 PRO A CA 1
ATOM 1562 C C . PRO A 1 192 ? -12.325 -15.551 16.975 1.00 57.97 192 PRO A C 1
ATOM 1564 O O . PRO A 1 192 ? -12.485 -14.332 17.021 1.00 57.97 192 PRO A O 1
ATOM 1567 N N . LYS A 1 193 ? -13.360 -16.398 16.921 1.00 58.50 193 LYS A N 1
ATOM 1568 C CA . LYS A 1 193 ? -14.767 -15.954 16.877 1.00 58.50 193 LYS A CA 1
ATOM 1569 C C . LYS A 1 193 ? -15.185 -15.107 18.093 1.00 58.50 193 LYS A C 1
ATOM 1571 O O . LYS A 1 193 ? -16.242 -14.494 18.038 1.00 58.50 193 LYS A O 1
ATOM 1576 N N . ALA A 1 194 ? -14.382 -15.096 19.159 1.00 61.44 194 ALA A N 1
ATOM 1577 C CA . ALA A 1 194 ? -14.662 -14.420 20.424 1.00 61.44 194 ALA A CA 1
ATOM 1578 C C . ALA A 1 194 ? -14.225 -12.942 20.481 1.00 61.44 194 ALA A C 1
ATOM 1580 O O . ALA A 1 194 ? -14.626 -12.236 21.403 1.00 61.44 194 ALA A O 1
ATOM 1581 N N . ASN A 1 195 ? -13.406 -12.460 19.539 1.00 72.81 195 ASN A N 1
ATOM 1582 C CA . ASN A 1 195 ? -12.933 -11.074 19.576 1.00 72.81 195 ASN A CA 1
ATOM 1583 C C . ASN A 1 195 ? -13.973 -10.133 18.968 1.00 72.81 195 ASN A C 1
ATOM 1585 O O . ASN A 1 195 ? -14.376 -10.387 17.839 1.00 72.81 195 ASN A O 1
ATOM 1589 N N . PRO A 1 196 ? -14.375 -9.033 19.631 1.00 72.50 196 PRO A N 1
ATOM 1590 C CA . PRO A 1 196 ? -15.414 -8.134 19.115 1.00 72.50 196 PRO A CA 1
ATOM 1591 C C . PRO A 1 196 ? -14.951 -7.296 17.912 1.00 72.50 196 PRO A C 1
ATOM 1593 O O . PRO A 1 196 ? -15.770 -6.847 17.107 1.00 72.50 196 PRO A O 1
ATOM 1596 N N . LEU A 1 197 ? -13.638 -7.092 17.785 1.00 84.06 197 LEU A N 1
ATOM 1597 C CA . LEU A 1 197 ? -13.000 -6.219 16.806 1.00 84.06 197 LEU A CA 1
ATOM 1598 C C . LEU A 1 197 ? -11.802 -6.912 16.158 1.00 84.06 197 LEU A C 1
ATOM 1600 O O . LEU A 1 197 ? -11.223 -7.848 16.710 1.00 84.06 197 LEU A O 1
ATOM 1604 N N . LYS A 1 198 ? -11.378 -6.368 15.021 1.00 87.62 198 LYS A N 1
ATOM 1605 C CA . LYS A 1 198 ? -10.087 -6.649 14.393 1.00 87.62 198 LYS A CA 1
ATOM 1606 C C . LYS A 1 198 ? -9.236 -5.402 14.418 1.00 87.62 198 LYS A C 1
ATOM 1608 O O . LYS A 1 198 ? -9.755 -4.292 14.296 1.00 87.62 198 LYS A O 1
ATOM 1613 N N . ALA A 1 199 ? -7.933 -5.600 14.520 1.00 91.44 199 ALA A N 1
ATOM 1614 C CA . ALA A 1 199 ? -6.961 -4.527 14.464 1.00 91.44 199 ALA A CA 1
ATOM 1615 C C . ALA A 1 199 ? -5.920 -4.806 13.380 1.00 91.44 199 ALA A C 1
ATOM 1617 O O . ALA A 1 199 ? -5.616 -5.957 13.072 1.00 91.44 199 ALA A O 1
ATOM 1618 N N . ARG A 1 200 ? -5.366 -3.742 12.806 1.00 92.94 200 ARG A N 1
ATOM 1619 C CA . ARG A 1 200 ? -4.165 -3.801 11.974 1.00 92.94 200 ARG A CA 1
ATOM 1620 C C . ARG A 1 200 ? -3.357 -2.538 12.192 1.00 92.94 200 ARG A C 1
ATOM 1622 O O . ARG A 1 200 ? -3.847 -1.443 11.926 1.00 92.94 200 ARG A O 1
ATOM 1629 N N . LEU A 1 201 ? -2.118 -2.693 12.642 1.00 93.75 201 LEU A N 1
ATOM 1630 C CA . LEU A 1 201 ? -1.164 -1.595 12.676 1.00 93.75 201 LEU A CA 1
ATOM 1631 C C . LEU A 1 201 ? -0.538 -1.428 11.286 1.00 93.75 201 LEU A C 1
ATOM 1633 O O . LEU A 1 201 ? -0.125 -2.399 10.649 1.00 93.75 201 LEU A O 1
ATOM 1637 N N . LEU A 1 202 ? -0.514 -0.193 10.799 1.00 93.06 202 LEU A N 1
ATOM 1638 C CA . LEU A 1 202 ? 0.024 0.181 9.502 1.00 93.06 202 LEU A CA 1
ATOM 1639 C C . LEU A 1 202 ? 1.033 1.313 9.681 1.00 93.06 202 LEU A C 1
ATOM 1641 O O . LEU A 1 202 ? 0.679 2.411 10.111 1.00 93.06 202 LEU A O 1
ATOM 1645 N N . ILE A 1 203 ? 2.279 1.039 9.310 1.00 90.94 203 ILE A N 1
ATOM 1646 C CA . ILE A 1 203 ? 3.388 1.981 9.409 1.00 90.94 203 ILE A CA 1
ATOM 1647 C C . ILE A 1 203 ? 3.918 2.233 8.003 1.00 90.94 203 ILE A C 1
ATOM 1649 O O . ILE A 1 203 ? 4.399 1.319 7.335 1.00 90.94 203 ILE A O 1
ATOM 1653 N N . VAL A 1 204 ? 3.822 3.475 7.541 1.00 89.44 204 VAL A N 1
ATOM 1654 C CA . VAL A 1 204 ? 4.313 3.885 6.225 1.00 89.44 204 VAL A CA 1
ATOM 1655 C C . VAL A 1 204 ? 5.568 4.714 6.421 1.00 89.44 204 VAL A C 1
ATOM 1657 O O . VAL A 1 204 ? 5.507 5.795 7.009 1.00 89.44 204 VAL A O 1
ATOM 1660 N N . ASN A 1 205 ? 6.698 4.224 5.920 1.00 83.94 205 ASN A N 1
ATOM 1661 C CA . ASN A 1 205 ? 7.917 5.015 5.836 1.00 83.94 205 ASN A CA 1
ATOM 1662 C C . ASN A 1 205 ? 7.842 5.992 4.655 1.00 83.94 205 ASN A C 1
ATOM 1664 O O . ASN A 1 205 ? 7.192 5.732 3.641 1.00 83.94 205 ASN A O 1
ATOM 1668 N N . ASN A 1 206 ? 8.498 7.136 4.793 1.00 75.12 206 ASN A N 1
ATOM 1669 C CA . ASN A 1 206 ? 8.915 7.906 3.632 1.00 75.12 206 ASN A CA 1
ATOM 1670 C C . ASN A 1 206 ? 10.340 7.462 3.248 1.00 75.12 206 ASN A C 1
ATOM 1672 O O . ASN A 1 206 ? 11.014 6.754 3.995 1.00 75.12 206 ASN A O 1
ATOM 1676 N N . ASN A 1 207 ? 10.800 7.855 2.061 1.00 71.25 207 ASN A N 1
ATOM 1677 C CA . ASN A 1 207 ? 12.187 7.602 1.648 1.00 71.25 207 ASN A CA 1
ATOM 1678 C C . ASN A 1 207 ? 13.166 8.640 2.233 1.00 71.25 207 ASN A C 1
ATOM 1680 O O . ASN A 1 207 ? 14.312 8.713 1.793 1.00 71.25 207 ASN A O 1
ATOM 1684 N N . SER A 1 208 ? 12.709 9.495 3.148 1.00 66.94 208 SER A N 1
ATOM 1685 C CA . SER A 1 208 ? 13.543 10.484 3.816 1.00 66.94 208 SER A CA 1
ATOM 1686 C C . SER A 1 208 ? 14.162 9.863 5.061 1.00 66.94 208 SER A C 1
ATOM 1688 O O . SER A 1 208 ? 13.568 9.008 5.715 1.00 66.94 208 SER A O 1
ATOM 1690 N N . VAL A 1 209 ? 15.362 10.318 5.386 1.00 67.88 209 VAL A N 1
ATOM 1691 C CA . VAL A 1 209 ? 16.049 9.969 6.626 1.00 67.88 209 VAL A CA 1
ATOM 1692 C C . VAL A 1 209 ? 16.211 11.220 7.472 1.00 67.88 209 VAL A C 1
ATOM 1694 O O . VAL A 1 209 ? 16.226 12.329 6.929 1.00 67.88 209 VAL A O 1
ATOM 1697 N N . ASP A 1 210 ? 16.267 11.064 8.787 1.00 68.12 210 ASP A N 1
ATOM 1698 C CA . ASP A 1 210 ? 16.634 12.165 9.668 1.00 68.12 210 ASP A CA 1
ATOM 1699 C C . ASP A 1 210 ? 18.157 12.350 9.750 1.00 68.12 210 ASP A C 1
ATOM 1701 O O . ASP A 1 210 ? 18.922 11.738 9.000 1.00 68.12 210 ASP A O 1
ATOM 1705 N N . ASN A 1 211 ? 18.592 13.256 10.629 1.00 64.88 211 ASN A N 1
ATOM 1706 C CA . ASN A 1 211 ? 20.003 13.603 10.799 1.00 64.88 211 ASN A CA 1
ATOM 1707 C C . ASN A 1 211 ? 20.864 12.413 11.253 1.00 64.88 211 ASN A C 1
ATOM 1709 O O . ASN A 1 211 ? 22.072 12.440 11.030 1.00 64.88 211 ASN A O 1
ATOM 1713 N N . ASP A 1 212 ? 20.246 11.387 11.843 1.00 59.81 212 ASP A N 1
ATOM 1714 C CA . ASP A 1 212 ? 20.914 10.187 12.341 1.00 59.81 212 ASP A CA 1
ATOM 1715 C C . ASP A 1 212 ? 20.890 9.045 11.303 1.00 59.81 212 ASP A C 1
ATOM 1717 O O . ASP A 1 212 ? 21.460 7.978 11.521 1.00 59.81 212 ASP A O 1
ATOM 1721 N N . GLY A 1 213 ? 20.291 9.282 10.128 1.00 60.44 213 GLY A N 1
ATOM 1722 C CA . GLY A 1 213 ? 20.190 8.309 9.040 1.00 60.44 213 GLY A CA 1
ATOM 1723 C C . GLY A 1 213 ? 18.994 7.361 9.159 1.00 60.44 213 GLY A C 1
ATOM 1724 O O . GLY A 1 213 ? 18.849 6.467 8.319 1.00 60.44 213 GLY A O 1
ATOM 1725 N N . ASP A 1 214 ? 18.113 7.574 10.138 1.00 63.44 214 ASP A N 1
ATOM 1726 C CA . ASP A 1 214 ? 16.953 6.723 10.377 1.00 63.44 214 ASP A CA 1
ATOM 1727 C C . ASP A 1 214 ? 15.790 7.098 9.458 1.00 63.44 214 ASP A C 1
ATOM 1729 O O . ASP A 1 214 ? 15.494 8.270 9.219 1.00 63.44 214 ASP A O 1
ATOM 1733 N N . SER A 1 215 ? 15.098 6.083 8.927 1.00 63.81 215 SER A N 1
ATOM 1734 C CA . SER A 1 215 ? 13.952 6.291 8.034 1.00 63.81 215 SER A CA 1
ATOM 1735 C C . SER A 1 215 ? 12.828 7.035 8.751 1.00 63.81 215 SER A C 1
ATOM 1737 O O . SER A 1 215 ? 12.278 6.569 9.751 1.00 63.81 215 SER A O 1
ATOM 1739 N N . LEU A 1 216 ? 12.418 8.171 8.195 1.00 70.38 216 LEU A N 1
ATOM 1740 C CA . LEU A 1 216 ? 11.300 8.935 8.718 1.00 70.38 216 LEU A CA 1
ATOM 1741 C C . LEU A 1 216 ? 9.973 8.253 8.351 1.00 70.38 216 LEU A C 1
ATOM 1743 O O . LEU A 1 216 ? 9.772 7.716 7.260 1.00 70.38 216 LEU A O 1
ATOM 1747 N N . LEU A 1 217 ? 9.015 8.294 9.273 1.00 78.00 217 LEU A N 1
ATOM 1748 C CA . LEU A 1 217 ? 7.667 7.782 9.031 1.00 78.00 217 LEU A CA 1
ATOM 1749 C C . LEU A 1 217 ? 6.827 8.844 8.331 1.00 78.00 217 LEU A C 1
ATOM 1751 O O . LEU A 1 217 ? 6.724 9.987 8.780 1.00 78.00 217 LEU A O 1
ATOM 1755 N N . ALA A 1 218 ? 6.196 8.453 7.229 1.00 75.25 218 ALA A N 1
ATOM 1756 C CA . ALA A 1 218 ? 5.186 9.260 6.569 1.00 75.25 218 ALA A CA 1
ATOM 1757 C C . ALA A 1 218 ? 3.893 9.271 7.389 1.00 75.25 218 ALA A C 1
ATOM 1759 O O . ALA A 1 218 ? 3.290 10.323 7.591 1.00 75.25 218 ALA A O 1
ATOM 1760 N N . SER A 1 219 ? 3.446 8.103 7.860 1.00 84.25 219 SER A N 1
ATOM 1761 C CA . SER A 1 219 ? 2.192 7.969 8.604 1.00 84.25 219 SER A CA 1
ATOM 1762 C C . SER A 1 219 ? 2.135 6.683 9.419 1.00 84.25 219 SER A C 1
ATOM 1764 O O . SER A 1 219 ? 2.648 5.649 8.992 1.00 84.25 219 SER A O 1
ATOM 1766 N N . VAL A 1 220 ? 1.448 6.738 10.560 1.00 88.69 220 VAL A N 1
ATOM 1767 C CA . VAL A 1 220 ? 1.203 5.588 11.434 1.00 88.69 220 VAL A CA 1
ATOM 1768 C C . VAL A 1 220 ? -0.274 5.533 11.791 1.00 88.69 220 VAL A C 1
ATOM 1770 O O . VAL A 1 220 ? -0.824 6.486 12.346 1.00 88.69 220 VAL A O 1
ATOM 1773 N N . TYR A 1 221 ? -0.897 4.402 11.479 1.00 91.31 221 TYR A N 1
ATOM 1774 C CA . TYR A 1 221 ? -2.322 4.179 11.661 1.00 91.31 221 TYR A CA 1
ATOM 1775 C C . TYR A 1 221 ? -2.587 2.860 12.378 1.00 91.31 221 TYR A C 1
ATOM 1777 O O . TYR A 1 221 ? -2.120 1.811 11.937 1.00 91.31 221 TYR A O 1
ATOM 1785 N N . LEU A 1 222 ? -3.405 2.892 13.429 1.00 93.50 222 LEU A N 1
ATOM 1786 C CA . LEU A 1 222 ? -4.084 1.705 13.936 1.00 93.50 222 LEU A CA 1
ATOM 1787 C C . LEU A 1 222 ? -5.470 1.632 13.295 1.00 93.50 222 LEU A C 1
ATOM 1789 O O . LEU A 1 222 ? -6.327 2.480 13.533 1.00 93.50 222 LEU A O 1
ATOM 1793 N N . LEU A 1 223 ? -5.692 0.624 12.462 1.00 93.69 223 LEU A N 1
ATOM 1794 C CA . LEU A 1 223 ? -6.972 0.392 11.805 1.00 93.69 223 LEU A CA 1
ATOM 1795 C C . LEU A 1 223 ? -7.803 -0.561 12.653 1.00 93.69 223 LEU A C 1
ATOM 1797 O O . LEU A 1 223 ? -7.327 -1.640 12.998 1.00 93.69 223 LEU A O 1
ATOM 1801 N N . ILE A 1 224 ? -9.042 -0.182 12.955 1.00 89.94 224 ILE A N 1
ATOM 1802 C CA . ILE A 1 224 ? -9.963 -0.976 13.772 1.00 89.94 224 ILE A CA 1
ATOM 1803 C C . ILE A 1 224 ? -11.200 -1.314 12.953 1.00 89.94 224 ILE A C 1
ATOM 1805 O O . ILE A 1 224 ? -11.911 -0.419 12.506 1.00 89.94 224 ILE A O 1
ATOM 1809 N N . GLN A 1 225 ? -11.465 -2.599 12.744 1.00 88.25 225 GLN A N 1
ATOM 1810 C CA . GLN A 1 225 ? -12.619 -3.070 11.985 1.00 88.25 225 GLN A CA 1
ATOM 1811 C C . GLN A 1 225 ? -13.578 -3.824 12.912 1.00 88.25 225 GLN A C 1
ATOM 1813 O O . GLN A 1 225 ? -13.202 -4.865 13.457 1.00 88.25 225 GLN A O 1
ATOM 1818 N 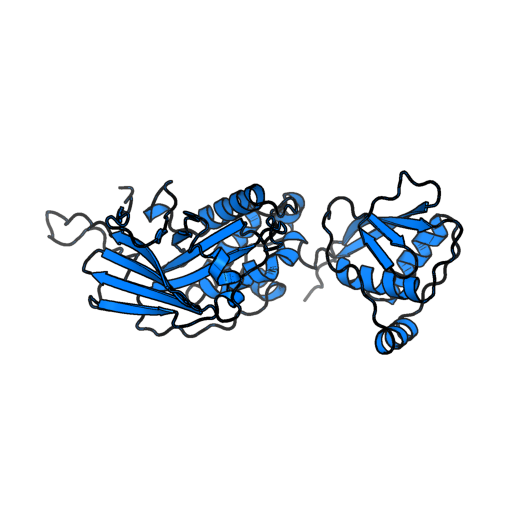N . PRO A 1 226 ? -14.822 -3.349 13.077 1.00 82.69 226 PRO A N 1
ATOM 1819 C CA . PRO A 1 226 ? -15.867 -4.134 13.720 1.00 82.69 226 PRO A CA 1
ATOM 1820 C C . PRO A 1 226 ? -16.180 -5.403 12.927 1.00 82.69 226 PRO A C 1
ATOM 1822 O O . PRO A 1 226 ? -16.260 -5.366 11.701 1.00 82.69 226 PRO A O 1
ATOM 1825 N N . ASN A 1 227 ? -16.416 -6.526 13.607 1.00 75.56 227 ASN A N 1
ATOM 1826 C CA . ASN A 1 227 ? -16.636 -7.818 12.940 1.00 75.56 227 ASN A CA 1
ATOM 1827 C C . ASN A 1 227 ? -17.814 -7.850 11.957 1.00 75.56 227 ASN A C 1
ATOM 1829 O O . ASN A 1 227 ? -17.827 -8.673 11.041 1.00 75.56 227 ASN A O 1
ATOM 1833 N N . GLN A 1 228 ? -18.813 -6.996 12.171 1.00 72.56 228 GLN A N 1
ATOM 1834 C CA . GLN A 1 228 ? -20.011 -6.922 11.335 1.00 72.56 228 GLN A CA 1
ATOM 1835 C C . GLN A 1 228 ? -19.874 -5.915 10.182 1.00 72.56 228 GLN A C 1
ATOM 1837 O O . GLN A 1 228 ? -20.793 -5.787 9.380 1.00 72.56 228 GLN A O 1
ATOM 1842 N N . SER A 1 229 ? -18.737 -5.221 10.073 1.00 78.94 229 SER A N 1
ATOM 1843 C CA . SER A 1 229 ? -18.503 -4.165 9.089 1.00 78.94 229 SER A CA 1
ATOM 1844 C C . SER A 1 229 ? -17.411 -4.548 8.093 1.00 78.94 229 SER A C 1
ATOM 1846 O O . SER A 1 229 ? -16.377 -5.104 8.458 1.00 78.94 229 SER A O 1
ATOM 1848 N N . ILE A 1 230 ? -17.594 -4.179 6.825 1.00 82.50 230 ILE A N 1
ATOM 1849 C CA . ILE A 1 230 ? -16.545 -4.242 5.790 1.00 82.50 230 ILE A CA 1
ATOM 1850 C C . ILE A 1 230 ? -15.631 -3.003 5.787 1.00 82.50 230 ILE A C 1
ATOM 1852 O O . ILE A 1 230 ? -14.580 -3.005 5.147 1.00 82.50 230 ILE A O 1
ATOM 1856 N N . LYS A 1 231 ? -16.035 -1.944 6.499 1.00 87.44 231 LYS A N 1
ATOM 1857 C CA . LYS A 1 231 ? -15.314 -0.674 6.671 1.00 87.44 231 LYS A CA 1
ATOM 1858 C C . LYS A 1 231 ? -14.618 -0.628 8.037 1.00 87.44 231 LYS A C 1
ATOM 1860 O O . LYS A 1 231 ? -15.056 -1.291 8.979 1.00 87.44 231 LYS A O 1
ATOM 1865 N N . TYR A 1 232 ? -13.581 0.196 8.170 1.00 89.88 232 TYR A N 1
ATOM 1866 C CA . TYR A 1 232 ? -12.792 0.326 9.405 1.00 89.88 232 TYR A CA 1
ATOM 1867 C C . TYR A 1 232 ? -12.742 1.763 9.945 1.00 89.88 232 TYR A C 1
ATOM 1869 O O . TYR A 1 232 ? -13.188 2.710 9.310 1.00 89.88 232 TYR A O 1
ATOM 1877 N N . ILE A 1 233 ? -12.169 1.944 11.128 1.00 89.06 233 ILE A N 1
ATOM 1878 C CA . ILE A 1 233 ? -11.887 3.241 11.739 1.00 89.06 233 ILE A CA 1
ATOM 1879 C C . ILE A 1 233 ? -10.362 3.408 11.776 1.00 89.06 233 ILE A C 1
ATOM 1881 O O . ILE A 1 233 ? -9.691 2.616 12.442 1.00 89.06 233 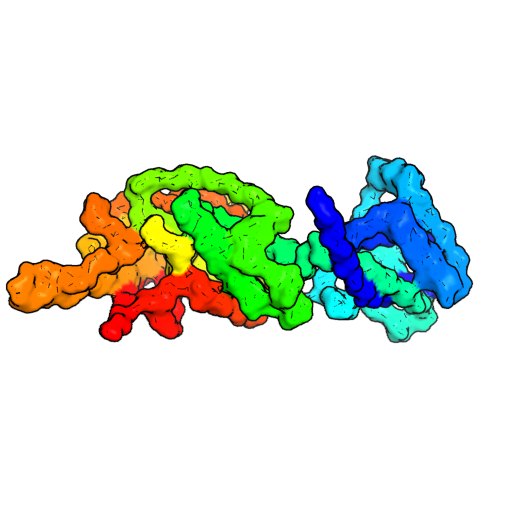ILE A O 1
ATOM 1885 N N . PRO A 1 234 ? -9.787 4.371 11.033 1.00 91.69 234 PRO A N 1
ATOM 1886 C CA . PRO A 1 234 ? -8.362 4.662 11.094 1.00 91.69 234 PRO A CA 1
ATOM 1887 C C . PRO A 1 234 ? -8.069 5.590 12.272 1.00 91.69 234 PRO A C 1
ATOM 1889 O O . PRO A 1 234 ? -8.522 6.731 12.291 1.00 91.69 234 PRO A O 1
ATOM 1892 N N . PHE A 1 235 ? -7.289 5.116 13.238 1.00 89.12 235 PHE A N 1
ATOM 1893 C CA . PHE A 1 235 ? -6.731 5.954 14.288 1.00 89.12 235 PHE A CA 1
ATOM 1894 C C . PHE A 1 235 ? -5.320 6.373 13.915 1.00 89.12 235 PHE A C 1
ATOM 1896 O O . PHE A 1 235 ? -4.422 5.533 13.843 1.00 89.12 235 PHE A O 1
ATOM 1903 N N . LYS A 1 236 ? -5.111 7.670 13.702 1.00 87.88 236 LYS A N 1
ATOM 1904 C CA . LYS A 1 236 ? -3.769 8.215 13.515 1.00 87.88 236 LYS A CA 1
ATOM 1905 C C . LYS A 1 236 ? -3.058 8.262 14.865 1.00 87.88 236 LYS A C 1
ATOM 1907 O O . LYS A 1 236 ? -3.614 8.767 15.842 1.00 87.88 236 LYS A O 1
ATOM 1912 N N . LEU A 1 237 ? -1.843 7.734 14.938 1.00 84.44 237 LEU A N 1
ATOM 1913 C CA . LEU A 1 237 ? -1.023 7.872 16.139 1.00 84.44 237 LEU A CA 1
ATOM 1914 C C . LEU A 1 237 ? -0.315 9.220 16.072 1.00 84.44 237 LEU A C 1
ATOM 1916 O O . LEU A 1 237 ? 0.349 9.522 15.078 1.00 84.44 237 LEU A O 1
ATOM 1920 N N . ASP A 1 238 ? -0.477 10.036 17.112 1.00 68.62 238 ASP A N 1
ATOM 1921 C CA . ASP A 1 238 ? 0.242 11.301 17.187 1.00 68.62 238 ASP A CA 1
ATOM 1922 C C . ASP A 1 238 ? 1.717 11.044 17.518 1.00 68.62 238 ASP A C 1
ATOM 1924 O O . ASP A 1 238 ? 2.049 10.336 18.474 1.00 68.62 238 ASP A O 1
ATOM 1928 N N . SER A 1 239 ? 2.613 11.627 16.726 1.00 58.22 239 SER A N 1
ATOM 1929 C CA . SER A 1 239 ? 4.061 11.583 16.936 1.00 58.22 239 SER A CA 1
ATOM 1930 C C . SER A 1 239 ? 4.483 12.679 17.923 1.00 58.22 239 SER A C 1
ATOM 1932 O O . SER A 1 239 ? 5.368 13.483 17.629 1.00 58.22 239 SER A O 1
ATOM 1934 N N . GLY A 1 240 ? 3.790 12.784 19.059 1.00 52.66 240 GLY A N 1
ATOM 1935 C CA . GLY A 1 240 ? 4.121 13.755 20.100 1.00 52.66 240 GLY A CA 1
ATOM 1936 C C . GLY A 1 240 ? 5.463 13.414 20.750 1.00 52.66 240 GLY A C 1
ATOM 1937 O O . GLY A 1 240 ? 5.633 12.275 21.158 1.00 52.66 240 GLY A O 1
ATOM 1938 N N . ASN A 1 241 ? 6.361 14.409 20.832 1.00 51.22 241 ASN A N 1
ATOM 1939 C CA . ASN A 1 241 ? 7.752 14.395 21.331 1.00 51.22 241 ASN A CA 1
ATOM 1940 C C . ASN A 1 241 ? 8.621 13.188 20.908 1.00 51.22 241 ASN A C 1
ATOM 1942 O O . ASN A 1 241 ? 8.317 12.043 21.203 1.00 51.22 241 ASN A O 1
ATOM 1946 N N . LYS A 1 242 ? 9.764 13.445 20.249 1.00 53.75 242 LYS A N 1
ATOM 1947 C CA . LYS A 1 242 ? 10.648 12.385 19.715 1.00 53.75 242 LYS A CA 1
ATOM 1948 C C . LYS A 1 242 ? 11.057 11.333 20.761 1.00 53.75 242 LYS A C 1
ATOM 1950 O O . LYS A 1 242 ? 11.133 10.156 20.413 1.00 53.75 242 LYS A O 1
ATOM 1955 N N . ALA A 1 243 ? 11.281 11.751 22.009 1.00 52.41 243 ALA A N 1
ATOM 1956 C CA . ALA A 1 243 ? 11.575 10.852 23.122 1.00 52.41 243 ALA A CA 1
ATOM 1957 C C . ALA A 1 243 ? 10.356 9.968 23.433 1.00 52.41 243 ALA A C 1
ATOM 1959 O O . ALA A 1 243 ? 9.290 10.494 23.755 1.00 52.41 243 ALA A O 1
ATOM 1960 N N . HIS A 1 244 ? 10.522 8.643 23.346 1.00 63.28 244 HIS A N 1
ATOM 1961 C CA . HIS A 1 244 ? 9.461 7.644 23.513 1.00 63.28 244 HIS A CA 1
ATOM 1962 C C . HIS A 1 244 ? 8.401 7.641 22.402 1.00 63.28 244 HIS A C 1
ATOM 1964 O O . HIS A 1 244 ? 7.254 7.277 22.635 1.00 63.28 244 HIS A O 1
ATOM 1970 N N . SER A 1 245 ? 8.750 8.026 21.175 1.00 72.31 245 SER A N 1
ATOM 1971 C CA . SER A 1 245 ? 7.839 7.900 20.028 1.00 72.31 245 SER A CA 1
ATOM 1972 C C . SER A 1 245 ? 7.969 6.535 19.342 1.00 72.31 245 SER A C 1
ATOM 1974 O O . SER A 1 245 ? 8.993 5.865 19.455 1.00 72.31 245 SER A O 1
ATOM 1976 N N . ILE A 1 246 ? 6.962 6.127 18.559 1.00 78.06 246 ILE A N 1
ATOM 1977 C CA . ILE A 1 246 ? 7.013 4.883 17.764 1.00 78.06 246 ILE A CA 1
ATOM 1978 C C . ILE A 1 246 ? 8.246 4.787 16.846 1.00 78.06 246 ILE A C 1
ATOM 1980 O O . ILE A 1 246 ? 8.675 3.683 16.525 1.00 78.06 246 ILE A O 1
ATOM 1984 N N . HIS A 1 247 ? 8.843 5.919 16.458 1.00 76.75 247 HIS A N 1
ATOM 1985 C CA . HIS A 1 247 ? 10.083 5.947 15.680 1.00 76.75 247 HIS A CA 1
ATOM 1986 C C . HIS A 1 247 ? 11.228 5.227 16.400 1.00 76.75 247 HIS A C 1
ATOM 1988 O O . HIS A 1 247 ? 11.908 4.418 15.781 1.00 76.75 247 HIS A O 1
ATOM 1994 N N . GLU A 1 248 ? 11.369 5.446 17.709 1.00 77.56 248 GLU A N 1
ATOM 1995 C CA . GLU A 1 248 ? 12.394 4.800 18.536 1.00 77.56 248 GLU A CA 1
ATOM 1996 C C . GLU A 1 248 ? 12.211 3.275 18.537 1.00 77.56 248 GLU A C 1
ATOM 1998 O O . GLU A 1 248 ? 13.162 2.516 18.383 1.00 77.56 248 GLU A O 1
ATOM 2003 N N . PHE A 1 249 ? 10.957 2.820 18.617 1.00 82.69 249 PHE A N 1
ATOM 2004 C CA . PHE A 1 249 ? 10.628 1.397 18.610 1.00 82.69 249 PHE A CA 1
ATOM 2005 C C . PHE A 1 249 ? 10.914 0.732 17.261 1.00 82.69 249 PHE A C 1
ATOM 2007 O O . PHE A 1 249 ? 11.318 -0.425 17.234 1.00 82.69 249 PHE A O 1
ATOM 2014 N N . ILE A 1 250 ? 10.739 1.422 16.135 1.00 79.19 250 ILE A N 1
ATOM 2015 C CA . ILE A 1 250 ? 11.019 0.833 14.815 1.00 79.19 250 ILE A CA 1
ATOM 2016 C C . ILE A 1 250 ? 12.515 0.581 14.620 1.00 79.19 250 ILE A C 1
ATOM 2018 O O . ILE A 1 250 ? 12.876 -0.402 13.971 1.00 79.19 250 ILE A O 1
ATOM 2022 N N . SER A 1 251 ? 13.373 1.421 15.203 1.00 77.56 251 SER A N 1
ATOM 2023 C CA . SER A 1 251 ? 14.826 1.236 15.153 1.00 77.56 251 SER A CA 1
ATOM 2024 C C . SER A 1 251 ? 15.297 0.011 15.957 1.00 77.56 251 SER A C 1
ATOM 2026 O O . SER A 1 251 ? 16.400 -0.479 15.719 1.00 77.56 251 SER A O 1
ATOM 2028 N N . PHE A 1 252 ? 14.469 -0.541 16.857 1.00 82.25 252 PHE A N 1
ATOM 2029 C CA . PHE A 1 252 ? 14.773 -1.768 17.604 1.00 82.25 252 PHE A CA 1
ATOM 2030 C C . PHE A 1 252 ? 14.201 -3.021 16.907 1.00 82.25 252 PHE A C 1
ATOM 2032 O O . PHE A 1 252 ? 12.978 -3.191 16.845 1.00 82.25 252 PHE A O 1
ATOM 2039 N N . PRO A 1 253 ? 15.048 -3.951 16.418 1.00 81.00 253 PRO A N 1
ATOM 2040 C CA . PRO A 1 253 ? 14.594 -5.164 15.728 1.00 81.00 253 PRO A CA 1
ATOM 2041 C C . PRO A 1 253 ? 13.700 -6.085 16.572 1.00 81.00 253 PRO A C 1
ATOM 2043 O O . PRO A 1 253 ? 12.904 -6.849 16.023 1.00 81.00 253 PRO A O 1
ATOM 2046 N N . GLU A 1 254 ? 13.848 -6.042 17.896 1.00 86.88 254 GLU A N 1
ATOM 2047 C CA . GLU A 1 254 ? 13.097 -6.840 18.864 1.00 86.88 254 GLU A CA 1
ATOM 2048 C C . GLU A 1 254 ? 11.738 -6.246 19.250 1.00 86.88 254 GLU A C 1
ATOM 2050 O O . GLU A 1 254 ? 10.995 -6.892 19.991 1.00 86.88 254 GLU A O 1
ATOM 2055 N N . SER A 1 255 ? 11.408 -5.042 18.770 1.00 90.31 255 SER A N 1
ATOM 2056 C CA . SER A 1 255 ? 10.165 -4.367 19.130 1.00 90.31 255 SER A CA 1
ATOM 2057 C C . SER A 1 255 ? 8.935 -5.175 18.755 1.00 90.31 255 SER A C 1
ATOM 2059 O O . SER A 1 255 ? 8.757 -5.618 17.613 1.00 90.31 255 SER A O 1
ATOM 2061 N N . LYS A 1 256 ? 8.036 -5.285 19.725 1.00 94.44 256 LYS A N 1
ATOM 2062 C CA . LYS A 1 256 ? 6.735 -5.920 19.585 1.00 94.44 256 LYS A CA 1
ATOM 2063 C C . LYS A 1 256 ? 5.616 -4.937 19.864 1.00 94.44 256 LYS A C 1
ATOM 2065 O O . LYS A 1 256 ? 5.816 -3.885 20.474 1.00 94.44 256 LYS A O 1
ATOM 2070 N N . PHE A 1 257 ? 4.421 -5.298 19.425 1.00 94.25 257 PHE A N 1
ATOM 2071 C CA . PHE A 1 257 ? 3.212 -4.590 19.791 1.00 94.25 257 PHE A CA 1
ATOM 2072 C C . PHE A 1 257 ? 2.084 -5.551 20.145 1.00 94.25 257 PHE A C 1
ATOM 2074 O O . PHE A 1 257 ? 2.010 -6.679 19.664 1.00 94.25 257 PHE A O 1
ATOM 2081 N N . SER A 1 258 ? 1.191 -5.066 20.998 1.00 94.62 258 SER A N 1
ATOM 2082 C CA . SER A 1 258 ? -0.049 -5.739 21.361 1.00 94.62 258 SER A CA 1
ATOM 2083 C C . SER A 1 258 ? -1.205 -4.751 21.298 1.00 94.62 258 SER A C 1
ATOM 2085 O O . SER A 1 258 ? -1.036 -3.568 21.608 1.00 94.62 258 SER A O 1
ATOM 2087 N N . VAL A 1 259 ? -2.385 -5.236 20.920 1.00 94.19 259 VAL A N 1
ATOM 2088 C CA . VAL A 1 259 ? -3.612 -4.438 20.855 1.00 94.19 259 VAL A CA 1
ATOM 2089 C C . VAL A 1 259 ? -4.682 -5.083 21.717 1.00 94.19 259 VAL A C 1
ATOM 2091 O O . VAL A 1 259 ? -5.047 -6.238 21.503 1.00 94.19 259 VAL A O 1
ATOM 2094 N N . TYR A 1 260 ? -5.233 -4.305 22.642 1.00 92.56 260 TYR A N 1
ATOM 2095 C CA . TYR A 1 260 ? -6.315 -4.723 23.522 1.00 92.56 260 TYR A CA 1
ATOM 2096 C C . TYR A 1 260 ? -7.545 -3.842 23.326 1.00 92.56 260 TYR A C 1
ATOM 2098 O O . TYR A 1 260 ? -7.434 -2.645 23.058 1.00 92.56 260 TYR A O 1
ATOM 2106 N N . ALA A 1 261 ? -8.724 -4.430 23.504 1.00 90.25 261 ALA A N 1
ATOM 2107 C CA . ALA A 1 261 ? -9.992 -3.717 23.522 1.00 90.25 261 ALA A CA 1
ATOM 2108 C C . ALA A 1 261 ? -10.732 -4.010 24.828 1.00 90.25 261 ALA A C 1
ATOM 2110 O O . ALA A 1 261 ? -11.000 -5.164 25.147 1.00 90.25 261 ALA A O 1
ATOM 2111 N N . THR A 1 262 ? -11.095 -2.975 25.574 1.00 89.81 262 THR A N 1
ATOM 2112 C CA . THR A 1 262 ? -11.911 -3.089 26.785 1.00 89.81 262 THR A CA 1
ATOM 2113 C C . THR A 1 262 ? -13.310 -2.578 26.485 1.00 89.81 262 THR A C 1
ATOM 2115 O O . THR A 1 262 ? -13.489 -1.383 26.242 1.00 89.81 262 THR A O 1
ATOM 2118 N N . LYS A 1 263 ? -14.294 -3.479 26.503 1.00 85.81 263 LYS A N 1
ATOM 2119 C CA . LYS A 1 263 ? -15.714 -3.151 26.362 1.00 85.81 263 LYS A CA 1
ATOM 2120 C C . LYS A 1 263 ? -16.316 -2.867 27.734 1.00 85.81 263 LYS A C 1
ATOM 2122 O O . LYS A 1 263 ? -16.155 -3.669 28.655 1.00 85.81 263 LYS A O 1
ATOM 2127 N N . LYS A 1 264 ? -17.031 -1.751 27.838 1.00 85.56 264 LYS A N 1
ATOM 2128 C CA . LYS A 1 264 ? -17.862 -1.383 28.983 1.00 85.56 264 LYS A CA 1
ATOM 2129 C C . LYS A 1 264 ? -19.143 -0.744 28.461 1.00 85.56 264 LYS A C 1
ATOM 2131 O O . LYS A 1 264 ? -19.091 0.358 27.925 1.00 85.56 264 LYS A O 1
ATOM 2136 N N . GLU A 1 265 ? -20.272 -1.428 28.603 1.00 80.75 265 GLU A N 1
ATOM 2137 C CA . GLU A 1 265 ? -21.582 -0.981 28.123 1.00 80.75 265 GLU A CA 1
ATOM 2138 C C . GLU A 1 265 ? -21.574 -0.524 26.646 1.00 80.75 265 GLU A C 1
ATOM 2140 O O . GLU A 1 265 ? -21.377 -1.334 25.735 1.00 80.75 265 GLU A O 1
ATOM 2145 N N . ASN A 1 266 ? -21.811 0.778 26.422 1.00 74.75 266 ASN A N 1
ATOM 2146 C CA . ASN A 1 266 ? -21.835 1.468 25.140 1.00 74.75 266 ASN A CA 1
ATOM 2147 C C . ASN A 1 266 ? -20.457 2.083 24.775 1.00 74.75 266 ASN A C 1
ATOM 2149 O O . ASN A 1 266 ? -20.385 2.917 23.881 1.00 74.75 266 ASN A O 1
ATOM 2153 N N . GLN A 1 267 ? -19.361 1.697 25.439 1.00 79.06 267 GLN A N 1
ATOM 2154 C CA . GLN A 1 267 ? -18.013 2.216 25.199 1.00 79.06 267 GLN A CA 1
ATOM 2155 C C . GLN A 1 267 ? -16.998 1.093 24.929 1.00 79.06 267 GLN A C 1
ATOM 2157 O O . GLN A 1 267 ? -16.963 0.074 25.619 1.00 79.06 267 GLN A O 1
ATOM 2162 N N . ILE A 1 268 ? -16.102 1.323 23.966 1.00 83.31 268 ILE A N 1
ATOM 2163 C CA . ILE A 1 268 ? -14.873 0.550 23.783 1.00 83.31 268 ILE A CA 1
ATOM 2164 C C . ILE A 1 268 ? -13.661 1.454 23.969 1.00 83.31 268 ILE A C 1
ATOM 2166 O O . ILE A 1 268 ? -13.528 2.493 23.323 1.00 83.31 268 ILE A O 1
ATOM 2170 N N . SER A 1 269 ? -12.739 1.013 24.816 1.00 87.75 269 SER A N 1
ATOM 2171 C CA . SER A 1 269 ? -11.400 1.582 24.942 1.00 87.75 269 SER A CA 1
ATOM 2172 C C . SER A 1 269 ? -10.388 0.684 24.246 1.00 87.75 269 SER A C 1
ATOM 2174 O O . SER A 1 269 ? -10.374 -0.521 24.468 1.00 87.75 269 SER A O 1
ATOM 2176 N N . ILE A 1 270 ? -9.540 1.272 23.415 1.00 90.56 270 ILE A N 1
ATOM 2177 C CA . ILE A 1 270 ? -8.526 0.588 22.618 1.00 90.56 270 ILE A CA 1
ATOM 2178 C C . ILE A 1 270 ? -7.161 0.967 23.175 1.00 90.56 270 ILE A C 1
ATOM 2180 O O . ILE A 1 270 ? -6.863 2.152 23.328 1.00 90.56 270 ILE A O 1
ATOM 2184 N N . GLU A 1 271 ? -6.343 -0.037 23.465 1.00 91.75 271 GLU A N 1
ATOM 2185 C CA . GLU A 1 271 ? -4.973 0.118 23.944 1.00 91.75 271 GLU A CA 1
ATOM 2186 C C . GLU A 1 271 ? -4.019 -0.486 22.915 1.00 91.75 271 GLU A C 1
ATOM 2188 O O . GLU A 1 271 ? -4.141 -1.660 22.577 1.00 91.75 271 GLU A O 1
ATOM 2193 N N . LEU A 1 272 ? -3.060 0.302 22.435 1.00 92.69 272 LEU A N 1
ATOM 2194 C CA . LEU A 1 272 ? -1.922 -0.178 21.657 1.00 92.69 272 LEU A CA 1
ATOM 2195 C C . LEU A 1 272 ? -0.678 -0.051 22.528 1.00 92.69 272 LEU A C 1
ATOM 2197 O O . LEU A 1 272 ? -0.252 1.056 22.845 1.00 92.69 272 LEU A O 1
ATOM 2201 N N . THR A 1 273 ? -0.095 -1.178 22.913 1.00 91.31 273 THR A N 1
ATOM 2202 C CA . THR A 1 273 ? 1.160 -1.215 23.662 1.00 91.31 273 THR A CA 1
ATOM 2203 C C . THR A 1 273 ? 2.300 -1.553 22.713 1.00 91.31 273 THR A C 1
ATOM 2205 O O . THR A 1 273 ? 2.214 -2.558 22.015 1.00 91.31 273 THR A O 1
ATOM 2208 N N . LEU A 1 274 ? 3.370 -0.758 22.723 1.00 90.44 274 LEU A N 1
ATOM 2209 C CA . LEU A 1 274 ? 4.651 -1.108 22.108 1.00 90.44 274 LEU A CA 1
ATOM 2210 C C . LEU A 1 274 ? 5.631 -1.514 23.210 1.00 90.44 274 LEU A C 1
ATOM 2212 O O . LEU A 1 274 ? 5.696 -0.859 24.257 1.00 90.44 274 LEU A O 1
ATOM 2216 N N . SER A 1 275 ? 6.379 -2.588 22.984 1.00 89.38 275 SER A N 1
ATOM 2217 C CA . SER A 1 275 ? 7.328 -3.153 23.941 1.00 89.38 275 SER A CA 1
ATOM 2218 C C . SER A 1 275 ? 8.661 -3.485 23.271 1.00 89.38 275 SER A C 1
ATOM 2220 O O . SER A 1 275 ? 8.717 -4.164 22.250 1.00 89.38 275 SER A O 1
ATOM 2222 N N . ALA A 1 276 ? 9.741 -2.997 23.873 1.00 86.69 276 ALA A N 1
ATOM 2223 C CA . ALA A 1 276 ? 11.129 -3.336 23.565 1.00 86.69 276 ALA A CA 1
ATOM 2224 C C . ALA A 1 276 ? 11.916 -3.291 24.887 1.00 86.69 276 ALA A C 1
ATOM 2226 O O . ALA A 1 276 ? 11.501 -3.909 25.867 1.00 86.69 276 ALA A O 1
ATOM 2227 N N . LYS A 1 277 ? 12.993 -2.498 24.969 1.00 80.06 277 LYS A N 1
ATOM 2228 C CA . LYS A 1 277 ? 13.653 -2.149 26.246 1.00 80.06 277 LYS A CA 1
ATOM 2229 C C . LYS A 1 277 ? 12.807 -1.231 27.132 1.00 80.06 277 LYS A C 1
ATOM 2231 O O . LYS A 1 277 ? 12.961 -1.223 28.348 1.00 80.06 277 LYS A O 1
ATOM 2236 N N . LEU A 1 278 ? 11.926 -0.456 26.509 1.00 81.75 278 LEU A N 1
ATOM 2237 C CA . LEU A 1 278 ? 10.954 0.420 27.152 1.00 81.75 278 LEU A CA 1
ATOM 2238 C C . LEU A 1 278 ? 9.544 -0.002 26.727 1.00 81.75 278 LEU A C 1
ATOM 2240 O O . LEU A 1 278 ? 9.369 -0.799 25.800 1.00 81.75 278 LEU A O 1
ATOM 2244 N N . ARG A 1 279 ? 8.530 0.534 27.408 1.00 85.56 279 ARG A N 1
ATOM 2245 C CA . ARG A 1 279 ? 7.122 0.283 27.099 1.00 85.56 279 ARG A CA 1
ATOM 2246 C C . ARG A 1 279 ? 6.384 1.602 26.942 1.00 85.56 279 ARG A C 1
ATOM 2248 O O . ARG A 1 279 ? 6.484 2.464 27.808 1.00 85.56 279 ARG A O 1
ATOM 2255 N N . ILE A 1 280 ? 5.596 1.717 25.878 1.00 85.31 280 ILE A N 1
ATOM 2256 C CA . ILE A 1 280 ? 4.652 2.820 25.686 1.00 85.31 280 ILE A CA 1
ATOM 2257 C C . ILE A 1 280 ? 3.260 2.276 25.397 1.00 85.31 280 ILE A C 1
ATOM 2259 O O . ILE A 1 280 ? 3.108 1.261 24.718 1.00 85.31 280 ILE A O 1
ATOM 2263 N N . THR A 1 281 ? 2.240 2.962 25.908 1.00 87.50 281 THR A N 1
ATOM 2264 C CA . THR A 1 281 ? 0.840 2.633 25.650 1.00 87.50 281 THR A CA 1
ATOM 2265 C C . THR A 1 281 ? 0.128 3.839 25.053 1.00 87.50 281 THR A C 1
ATOM 2267 O O . THR A 1 281 ? 0.097 4.922 25.638 1.00 87.50 281 THR A O 1
ATOM 2270 N N . TYR A 1 282 ? -0.465 3.632 23.883 1.00 86.88 282 TYR A N 1
ATOM 2271 C CA . TYR A 1 282 ? -1.390 4.552 23.243 1.00 86.88 282 TYR A CA 1
ATOM 2272 C C . TYR A 1 282 ? -2.819 4.137 23.572 1.00 86.88 282 TYR A C 1
ATOM 2274 O O . TYR A 1 282 ? -3.144 2.947 23.534 1.00 86.88 282 TYR A O 1
ATOM 2282 N N . ARG A 1 283 ? -3.693 5.106 23.851 1.00 87.69 283 ARG A N 1
ATOM 2283 C CA . ARG A 1 283 ? -5.112 4.850 24.124 1.00 87.69 283 ARG A CA 1
ATOM 2284 C C . ARG A 1 283 ? -6.038 5.705 23.270 1.00 87.69 283 ARG A C 1
ATOM 2286 O O . ARG A 1 283 ? -5.725 6.847 22.930 1.00 87.69 283 ARG A O 1
ATOM 2293 N N . ALA A 1 284 ? -7.200 5.140 22.966 1.00 85.44 284 ALA A N 1
ATOM 2294 C CA . ALA A 1 284 ? -8.346 5.839 22.398 1.00 85.44 284 ALA A CA 1
ATOM 2295 C C . ALA A 1 284 ? -9.646 5.227 22.933 1.00 85.44 284 ALA A C 1
ATOM 2297 O O . ALA A 1 284 ? -9.683 4.042 23.259 1.00 85.44 284 ALA A O 1
ATOM 2298 N N . SER A 1 285 ? -10.720 6.011 22.997 1.00 81.00 285 SER A N 1
ATOM 2299 C CA . SER A 1 285 ? -12.043 5.509 23.378 1.00 81.00 285 SER A CA 1
ATOM 2300 C C . SER A 1 285 ? -13.105 5.912 22.361 1.00 81.00 285 SER A C 1
ATOM 2302 O O . SER A 1 285 ? -13.154 7.064 21.928 1.00 81.00 285 SER A O 1
ATOM 2304 N N . ILE A 1 286 ? -13.979 4.964 22.034 1.00 77.38 286 ILE A N 1
ATOM 2305 C CA . ILE A 1 286 ? -15.142 5.129 21.160 1.00 77.38 286 ILE A CA 1
ATOM 2306 C C . ILE A 1 286 ? -16.388 4.818 21.984 1.00 77.38 286 ILE A C 1
ATOM 2308 O O . ILE A 1 286 ? -16.432 3.795 22.662 1.00 77.38 286 ILE A O 1
ATOM 2312 N N . GLU A 1 287 ? -17.394 5.682 21.939 1.00 75.81 287 GLU A N 1
ATOM 2313 C CA . GLU A 1 287 ? -18.617 5.527 22.735 1.00 75.81 287 GLU A CA 1
ATOM 2314 C C . GLU A 1 287 ? -19.847 5.501 21.828 1.00 75.81 287 GLU A C 1
ATOM 2316 O O . GLU A 1 287 ? -20.263 6.553 21.384 1.00 75.81 287 GLU A O 1
ATOM 2321 N N . GLU A 1 288 ? -20.457 4.349 21.546 1.00 70.38 288 GLU A N 1
ATOM 2322 C CA . GLU A 1 288 ? -21.676 4.279 20.730 1.00 70.38 288 GLU A CA 1
ATOM 2323 C C . GLU A 1 288 ? -22.823 5.077 21.372 1.00 70.38 288 GLU A C 1
ATOM 2325 O O . GLU A 1 288 ? -23.151 4.878 22.546 1.00 70.38 288 GLU A O 1
ATOM 2330 N N . GLN A 1 289 ? -23.461 5.987 20.625 1.00 65.25 289 GLN A N 1
ATOM 2331 C CA . GLN A 1 289 ? -24.643 6.667 21.154 1.00 65.25 289 GLN A CA 1
ATOM 2332 C C . GLN A 1 289 ? -25.764 5.646 21.360 1.00 65.25 289 GLN A C 1
ATOM 2334 O O . GLN A 1 289 ? -26.112 4.882 20.460 1.00 65.25 289 GLN A O 1
ATOM 2339 N N . ASN A 1 290 ? -26.369 5.657 22.547 1.00 58.44 290 ASN A N 1
ATOM 2340 C CA . ASN A 1 290 ? -27.581 4.891 22.790 1.00 58.44 290 ASN A CA 1
ATOM 2341 C C . ASN A 1 290 ? -28.697 5.480 21.916 1.00 58.44 290 ASN A C 1
ATOM 2343 O O . ASN A 1 290 ? -29.138 6.599 22.169 1.00 58.44 290 ASN A O 1
ATOM 2347 N N . GLY A 1 291 ? -29.143 4.739 20.896 1.00 54.38 291 GLY A N 1
ATOM 2348 C CA . GLY A 1 291 ? -30.272 5.152 20.058 1.00 54.38 291 GLY A CA 1
ATOM 2349 C C . GLY A 1 291 ? -31.499 5.541 20.893 1.00 54.38 291 GLY A C 1
ATOM 2350 O O . GLY A 1 291 ? -31.692 5.050 22.011 1.00 54.38 291 GLY A O 1
ATOM 2351 N N . THR A 1 292 ? -32.346 6.418 20.357 1.00 49.19 292 THR A N 1
ATOM 2352 C CA . THR A 1 292 ? -33.578 6.850 21.025 1.00 49.19 292 THR A CA 1
ATOM 2353 C C . THR A 1 292 ? -34.508 5.659 21.256 1.00 49.19 292 THR A C 1
ATOM 2355 O O . THR A 1 292 ? -34.815 4.884 20.341 1.00 49.19 292 THR A O 1
ATOM 2358 N N . LYS A 1 293 ? -34.956 5.489 22.508 1.00 55.50 293 LYS A N 1
ATOM 2359 C CA . LYS A 1 293 ? -36.049 4.566 22.824 1.00 55.50 293 LYS A CA 1
ATOM 2360 C C . LYS A 1 293 ? -37.308 5.100 22.160 1.00 55.50 293 LYS A C 1
ATOM 2362 O O . LYS A 1 293 ? -37.657 6.261 22.357 1.00 55.50 293 LYS A O 1
ATOM 2367 N N . ASN A 1 294 ? -37.977 4.257 21.386 1.00 53.28 294 ASN A N 1
ATOM 2368 C CA . ASN A 1 294 ? -39.302 4.563 20.886 1.00 53.28 294 ASN A CA 1
ATOM 2369 C C . ASN A 1 294 ? -40.217 4.812 22.105 1.00 53.28 294 ASN A C 1
ATOM 2371 O O . ASN A 1 294 ? -40.300 3.939 22.976 1.00 53.28 294 ASN A O 1
ATOM 2375 N N . PRO A 1 295 ? -40.878 5.978 22.203 1.00 49.12 295 PRO A N 1
ATOM 2376 C CA . PRO A 1 295 ? -41.674 6.336 23.376 1.00 49.12 295 PRO A CA 1
ATOM 2377 C C . PRO A 1 295 ? -42.940 5.479 23.537 1.00 49.12 295 PRO A C 1
ATOM 2379 O O . PRO A 1 295 ? -43.490 5.425 24.630 1.00 49.12 295 PRO A O 1
ATOM 2382 N N . PHE A 1 296 ? -43.381 4.783 22.485 1.00 56.06 296 PHE A N 1
ATOM 2383 C CA . PHE A 1 296 ? -44.585 3.949 22.489 1.00 56.06 296 PHE A CA 1
ATOM 2384 C C . PHE A 1 296 ? -44.293 2.471 22.753 1.00 56.06 296 PHE A C 1
ATOM 2386 O O . PHE A 1 296 ? -45.098 1.790 23.379 1.00 56.06 296 PHE A O 1
ATOM 2393 N N . THR A 1 297 ? -43.149 1.959 22.292 1.00 71.12 297 THR A N 1
ATOM 2394 C CA . THR A 1 297 ? -42.796 0.536 22.450 1.00 71.12 297 THR A CA 1
ATOM 2395 C C . THR A 1 297 ? -41.689 0.290 23.471 1.00 71.12 297 THR A C 1
ATOM 2397 O O . THR A 1 297 ? -41.411 -0.858 23.806 1.00 71.12 297 THR A O 1
ATOM 2400 N N . GLY A 1 298 ? -40.987 1.330 23.937 1.00 59.00 298 GLY A N 1
ATOM 2401 C CA . GLY A 1 298 ? -39.829 1.220 24.836 1.00 59.00 298 GLY A CA 1
ATOM 2402 C C . GLY A 1 298 ? -38.585 0.577 24.202 1.00 59.00 298 GLY A C 1
ATOM 2403 O O . GLY A 1 298 ? -37.489 0.649 24.767 1.00 59.00 298 GLY A O 1
ATOM 2404 N N . THR A 1 299 ? -38.728 -0.021 23.016 1.00 53.19 299 THR A N 1
ATOM 2405 C CA . THR A 1 299 ? -37.641 -0.605 22.225 1.00 53.19 299 THR A CA 1
ATOM 2406 C C . THR A 1 299 ? -36.818 0.490 21.550 1.00 53.19 299 THR A C 1
ATOM 2408 O O . THR A 1 299 ? -37.361 1.500 21.104 1.00 53.19 299 THR A O 1
ATOM 2411 N N . ARG A 1 300 ? -35.494 0.322 21.479 1.00 57.44 300 ARG A N 1
ATOM 2412 C CA 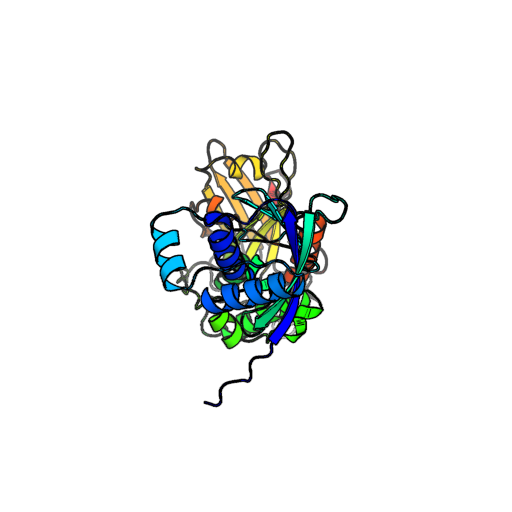. ARG A 1 300 ? -34.622 1.260 20.756 1.00 57.44 300 ARG A CA 1
ATOM 2413 C C . ARG A 1 300 ? -34.916 1.158 19.258 1.00 57.44 300 ARG A C 1
ATOM 2415 O O . ARG A 1 300 ? -34.807 0.076 18.694 1.00 57.44 300 ARG A O 1
ATOM 2422 N N . SER A 1 301 ? -35.277 2.281 18.638 1.00 42.31 301 SER A N 1
ATOM 2423 C CA . SER A 1 301 ? -35.712 2.361 17.230 1.00 42.31 301 SER A CA 1
ATOM 2424 C C . SER A 1 301 ? -34.600 2.014 16.234 1.00 42.31 301 SER A C 1
ATOM 2426 O O . SER A 1 301 ? -34.874 1.661 15.093 1.00 42.31 301 SER A O 1
ATOM 2428 N N . PHE A 1 302 ? -33.344 2.088 16.679 1.00 45.94 302 PHE A N 1
ATOM 2429 C CA . PHE A 1 302 ? -32.162 1.778 15.887 1.00 45.94 302 PHE A CA 1
ATOM 2430 C C . PHE A 1 302 ? -31.334 0.720 16.619 1.00 45.94 302 PHE A C 1
ATOM 2432 O O . PHE A 1 302 ? -30.709 0.993 17.644 1.00 45.94 302 PHE A O 1
ATOM 2439 N N . SER A 1 303 ? -31.363 -0.510 16.107 1.00 44.28 303 SER A N 1
ATOM 2440 C CA . SER A 1 303 ? -30.625 -1.671 16.619 1.00 44.28 303 SER A CA 1
ATOM 2441 C C . SER A 1 303 ? -29.340 -1.921 15.824 1.00 44.28 303 SER A C 1
ATOM 2443 O O . SER A 1 303 ? -29.016 -3.062 15.492 1.00 44.28 303 SER A O 1
ATOM 2445 N N . HIS A 1 304 ? -28.639 -0.867 15.421 1.00 52.31 304 HIS A N 1
ATOM 2446 C CA . HIS A 1 304 ? -27.370 -1.014 14.720 1.00 52.31 304 HIS A CA 1
ATOM 2447 C C . HIS A 1 304 ? -26.234 -0.805 15.708 1.00 52.31 304 HIS A C 1
ATOM 2449 O O . HIS A 1 304 ? -25.673 0.277 15.807 1.00 52.31 304 HIS A O 1
ATOM 2455 N N . SER A 1 305 ? -25.933 -1.866 16.461 1.00 56.28 305 SER A N 1
ATOM 2456 C CA . SER A 1 305 ? -24.684 -1.980 17.205 1.00 56.28 305 SER A CA 1
ATOM 2457 C C . SER A 1 305 ? -23.572 -2.289 16.199 1.00 56.28 305 SER A C 1
ATOM 2459 O O . SER A 1 305 ? -23.221 -3.445 15.953 1.00 56.28 305 SER A O 1
ATOM 2461 N N . VAL A 1 306 ? -23.101 -1.253 15.507 1.00 64.19 306 VAL A N 1
ATOM 2462 C CA . VAL A 1 306 ? -22.138 -1.400 14.403 1.00 64.19 306 VAL A CA 1
ATOM 2463 C C . VAL A 1 306 ? -20.734 -1.605 14.956 1.00 64.19 306 VAL A C 1
ATOM 2465 O O . VAL A 1 306 ? -19.921 -2.275 14.321 1.00 64.19 306 VAL A O 1
ATOM 2468 N N . LEU A 1 307 ? -20.445 -1.064 16.144 1.00 67.50 307 LEU A N 1
ATOM 2469 C CA . LEU A 1 307 ? -19.125 -1.180 16.756 1.00 67.50 307 LEU A CA 1
ATOM 2470 C C . LEU A 1 307 ? -18.900 -2.534 17.447 1.00 67.50 307 LEU A C 1
ATOM 2472 O O . LEU A 1 307 ? -17.774 -3.028 17.432 1.00 67.50 307 LEU A O 1
ATOM 2476 N N . TRP A 1 308 ? -19.928 -3.153 18.034 1.00 68.00 308 TRP A N 1
ATOM 2477 C CA . TRP A 1 308 ? -19.826 -4.489 18.634 1.00 68.00 308 TRP A CA 1
ATOM 2478 C C . TRP A 1 308 ? -21.173 -5.192 18.731 1.00 68.00 308 TRP A C 1
ATOM 2480 O O . TRP A 1 308 ? -22.218 -4.569 18.850 1.00 68.00 308 TRP A O 1
ATOM 2490 N N . ASP A 1 309 ? -21.142 -6.520 18.746 1.00 66.69 309 ASP A N 1
ATOM 2491 C CA . ASP A 1 309 ? -22.330 -7.326 19.008 1.00 66.69 309 ASP A CA 1
ATOM 2492 C C . ASP A 1 309 ? -22.705 -7.232 20.497 1.00 66.69 309 ASP A C 1
ATOM 2494 O O . ASP A 1 309 ? -21.893 -7.547 21.374 1.00 66.69 309 ASP A O 1
ATOM 2498 N N . SER A 1 310 ? -23.947 -6.830 20.786 1.00 65.56 310 SER A N 1
ATOM 2499 C CA . SER A 1 310 ? -24.496 -6.722 22.145 1.00 65.56 310 SER A CA 1
ATOM 2500 C C . SER A 1 310 ? -24.438 -8.029 22.942 1.00 65.56 310 SER A C 1
ATOM 2502 O O . SER A 1 310 ? -24.560 -8.002 24.162 1.00 65.56 310 SER A O 1
ATOM 2504 N N . LYS A 1 311 ? -24.249 -9.172 22.272 1.00 71.50 311 LYS A N 1
ATOM 2505 C CA . LYS A 1 311 ? -24.074 -10.486 22.904 1.00 71.50 311 LYS A CA 1
ATOM 2506 C C . LYS A 1 311 ? -22.704 -10.680 23.560 1.00 71.50 311 LYS A C 1
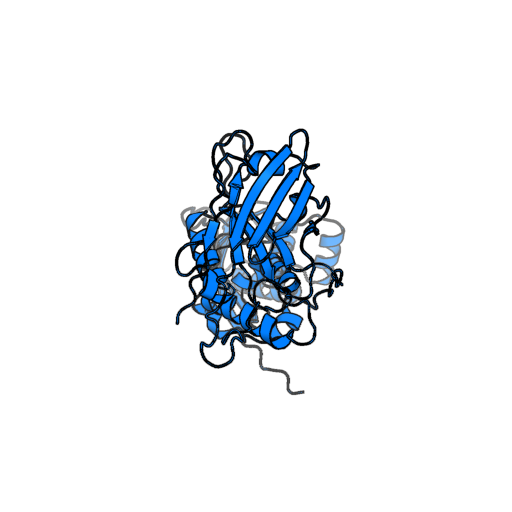ATOM 2508 O O . LYS A 1 311 ? -22.554 -11.617 24.338 1.00 71.50 311 LYS A O 1
ATOM 2513 N N . HIS A 1 312 ? -21.707 -9.845 23.254 1.00 75.88 312 HIS A N 1
ATOM 2514 C CA . HIS A 1 312 ? -20.384 -9.962 23.875 1.00 75.88 312 HIS A CA 1
ATOM 2515 C C . HIS A 1 312 ? -20.387 -9.332 25.276 1.00 75.88 312 HIS A C 1
ATOM 2517 O O . HIS A 1 312 ? -20.823 -8.181 25.419 1.00 75.88 312 HIS A O 1
ATOM 2523 N N . PRO A 1 313 ? -19.888 -10.035 26.311 1.00 83.00 313 PRO A N 1
ATOM 2524 C CA . PRO A 1 313 ? -19.847 -9.504 27.668 1.00 83.00 313 PRO A CA 1
ATOM 2525 C C . PRO A 1 313 ? -18.899 -8.304 27.785 1.00 83.00 313 PRO A C 1
ATOM 2527 O O . PRO A 1 313 ? -18.012 -8.088 26.955 1.00 83.00 313 PRO A O 1
ATOM 2530 N N . ASP A 1 314 ? -19.093 -7.498 28.821 1.00 86.25 314 ASP A N 1
ATOM 2531 C CA . ASP A 1 314 ? -18.110 -6.481 29.189 1.00 86.25 314 ASP A CA 1
ATOM 2532 C C . ASP A 1 314 ? -16.825 -7.154 29.677 1.00 86.25 314 ASP A C 1
ATOM 2534 O O . ASP A 1 314 ? -16.859 -8.216 30.299 1.00 86.25 314 ASP A O 1
ATOM 2538 N N . GLY A 1 315 ? -15.681 -6.555 29.360 1.00 89.06 315 GLY A N 1
ATOM 2539 C CA . GLY A 1 315 ? -14.387 -7.158 29.654 1.00 89.06 315 GLY A CA 1
ATOM 2540 C C . GLY A 1 315 ? -13.273 -6.685 28.734 1.00 89.06 315 GLY A C 1
ATOM 2541 O O . GLY A 1 315 ? -13.485 -5.898 27.807 1.00 89.06 315 GLY A O 1
ATOM 2542 N N . LYS A 1 316 ? -12.064 -7.170 29.019 1.00 90.94 316 LYS A N 1
ATOM 2543 C CA . LYS A 1 316 ? -10.862 -6.910 28.227 1.00 90.94 316 LYS A CA 1
ATOM 2544 C C . LYS A 1 316 ? -10.618 -8.070 27.266 1.00 90.94 316 LYS A C 1
ATOM 2546 O O . LYS A 1 316 ? -10.551 -9.222 27.679 1.00 90.94 316 LYS A O 1
ATOM 2551 N N . TYR A 1 317 ? -10.460 -7.733 25.996 1.00 90.12 317 TYR A N 1
ATOM 2552 C CA . TYR A 1 317 ? -10.236 -8.645 24.887 1.00 90.12 317 TYR A CA 1
ATOM 2553 C C . TYR A 1 317 ? -8.859 -8.391 24.292 1.00 90.12 317 TYR A C 1
ATOM 2555 O O . TYR A 1 317 ? -8.453 -7.241 24.099 1.00 90.12 317 TYR A O 1
ATOM 2563 N N . SER A 1 318 ? -8.158 -9.474 23.984 1.00 91.19 318 SER A N 1
ATOM 2564 C CA . SER A 1 318 ? -6.867 -9.430 23.315 1.00 91.19 318 SER A CA 1
ATOM 2565 C C . SER A 1 318 ? -7.066 -9.557 21.810 1.00 91.19 318 SER A C 1
ATOM 2567 O O . SER A 1 318 ? -7.613 -10.552 21.337 1.00 91.19 318 SER A O 1
ATOM 2569 N N . ILE A 1 319 ? -6.697 -8.521 21.055 1.00 90.62 319 ILE A N 1
ATOM 2570 C CA . ILE A 1 319 ? -6.924 -8.462 19.605 1.00 90.62 319 ILE A CA 1
ATOM 2571 C C . ILE A 1 319 ? -5.670 -8.894 18.844 1.00 90.62 319 ILE A C 1
ATOM 2573 O O . ILE A 1 319 ? -5.781 -9.650 17.882 1.00 90.62 319 ILE A O 1
ATOM 2577 N N . ILE A 1 320 ? -4.502 -8.413 19.278 1.00 91.88 320 ILE A N 1
ATOM 2578 C CA . ILE A 1 320 ? -3.178 -8.779 18.758 1.00 91.88 320 ILE A CA 1
ATOM 2579 C C . ILE A 1 320 ? -2.249 -8.969 19.957 1.00 91.88 320 ILE A C 1
ATOM 2581 O O . ILE A 1 320 ? -2.202 -8.092 20.822 1.00 91.88 320 ILE A O 1
ATOM 2585 N N . GLU A 1 321 ? -1.498 -10.068 19.980 1.00 91.81 321 GLU A N 1
ATOM 2586 C CA . GLU A 1 321 ? -0.552 -10.399 21.051 1.00 91.81 321 GLU A CA 1
ATOM 2587 C C . GLU A 1 321 ? 0.867 -10.504 20.505 1.00 91.81 321 GLU A C 1
ATOM 2589 O O . GLU A 1 321 ? 1.150 -11.349 19.659 1.00 91.81 321 GLU A O 1
ATOM 2594 N N . ASP A 1 322 ? 1.755 -9.658 21.029 1.00 91.12 322 ASP A N 1
ATOM 2595 C CA . ASP A 1 322 ? 3.209 -9.759 20.873 1.00 91.12 322 ASP A CA 1
ATOM 2596 C C . ASP A 1 322 ? 3.713 -9.947 19.427 1.00 91.12 322 ASP A C 1
ATOM 2598 O O . ASP A 1 322 ? 4.722 -10.621 19.179 1.00 91.12 322 ASP A O 1
ATOM 2602 N N . GLU A 1 323 ? 3.049 -9.298 18.467 1.00 92.62 323 GLU A N 1
ATOM 2603 C CA . GLU A 1 323 ? 3.465 -9.284 17.064 1.00 92.62 323 GLU A CA 1
ATOM 2604 C C . GLU A 1 323 ? 4.678 -8.375 16.852 1.00 92.62 323 GLU A C 1
ATOM 2606 O O . GLU A 1 323 ? 4.859 -7.367 17.538 1.00 92.62 323 GLU A O 1
ATOM 2611 N N . LYS A 1 324 ? 5.522 -8.712 15.871 1.00 92.50 324 LYS A N 1
ATOM 2612 C CA . LYS A 1 324 ? 6.703 -7.910 15.536 1.00 92.50 324 LYS A CA 1
ATOM 2613 C C . LYS A 1 324 ? 6.293 -6.595 14.886 1.00 92.50 324 LYS A C 1
ATOM 2615 O O . LYS A 1 324 ? 5.568 -6.580 13.894 1.00 92.50 324 LYS A O 1
ATOM 2620 N N . LEU A 1 325 ? 6.840 -5.491 15.387 1.00 90.25 325 LEU A N 1
ATOM 2621 C CA . LEU A 1 325 ? 6.554 -4.159 14.855 1.00 90.25 325 LEU A CA 1
ATOM 2622 C C . LEU A 1 325 ? 7.069 -3.979 13.416 1.00 90.25 325 LEU A C 1
ATOM 2624 O O . LEU A 1 325 ? 6.444 -3.293 12.606 1.00 90.25 325 LEU A O 1
ATOM 2628 N N . SER A 1 326 ? 8.190 -4.621 13.082 1.00 87.31 326 SER A N 1
ATOM 2629 C CA . SER A 1 326 ? 8.815 -4.553 11.757 1.00 87.31 326 SER A CA 1
ATOM 2630 C C . SER A 1 326 ? 7.937 -5.126 10.637 1.00 87.31 326 SER A C 1
ATOM 2632 O O . SER A 1 326 ? 7.989 -4.624 9.514 1.00 87.31 326 SER A O 1
ATOM 2634 N N . ASP A 1 327 ? 7.058 -6.085 10.942 1.00 88.12 327 ASP A N 1
ATOM 2635 C CA . ASP A 1 327 ? 6.124 -6.679 9.974 1.00 88.12 327 ASP A CA 1
ATOM 2636 C C . ASP A 1 327 ? 4.981 -5.717 9.582 1.00 88.12 327 ASP A C 1
ATOM 2638 O O . ASP A 1 327 ? 4.267 -5.937 8.595 1.00 88.12 327 ASP A O 1
ATOM 2642 N N . CYS A 1 328 ? 4.810 -4.620 10.328 1.00 90.19 328 CYS A N 1
ATOM 2643 C CA . CYS A 1 328 ? 3.824 -3.575 10.053 1.00 90.19 328 CYS A CA 1
ATOM 2644 C C . CYS A 1 328 ? 4.352 -2.457 9.144 1.00 90.19 328 CYS A C 1
ATOM 2646 O O . CYS A 1 328 ? 3.559 -1.620 8.698 1.00 90.19 328 CYS A O 1
ATOM 2648 N N . VAL A 1 329 ? 5.662 -2.426 8.870 1.00 89.06 329 VAL A N 1
ATOM 2649 C CA . VAL A 1 329 ? 6.295 -1.405 8.028 1.00 89.06 329 VAL A CA 1
ATOM 2650 C C . VAL A 1 329 ? 6.100 -1.761 6.558 1.00 89.06 329 VAL A C 1
ATOM 2652 O O . VAL A 1 329 ? 6.595 -2.774 6.065 1.00 89.06 329 VAL A O 1
ATOM 2655 N N . ILE A 1 330 ? 5.356 -0.925 5.833 1.00 88.38 330 ILE A N 1
ATOM 2656 C CA . ILE A 1 330 ? 4.956 -1.199 4.452 1.00 88.38 330 ILE A CA 1
ATOM 2657 C C . ILE A 1 330 ? 5.284 0.004 3.560 1.00 88.38 330 ILE A C 1
ATOM 2659 O O . ILE A 1 330 ? 4.867 1.123 3.865 1.00 88.38 330 ILE A O 1
ATOM 2663 N N . PRO A 1 331 ? 5.961 -0.208 2.414 1.00 86.81 331 PRO A N 1
ATOM 2664 C CA . PRO A 1 331 ? 6.226 0.869 1.473 1.00 86.81 331 PRO A CA 1
ATOM 2665 C C . PRO A 1 331 ? 4.935 1.333 0.796 1.00 86.81 331 PRO A C 1
ATOM 2667 O O . PRO A 1 331 ? 4.103 0.521 0.378 1.00 86.81 331 PRO A O 1
ATOM 2670 N N . PHE A 1 332 ? 4.815 2.643 0.609 1.00 89.56 332 PHE A N 1
ATOM 2671 C CA . PHE A 1 332 ? 3.730 3.255 -0.144 1.00 89.56 332 PHE A CA 1
ATOM 2672 C C . PHE A 1 332 ? 4.253 4.438 -0.964 1.00 89.56 332 PHE A C 1
ATOM 2674 O O . PHE A 1 332 ? 5.149 5.168 -0.543 1.00 89.56 332 PHE A O 1
ATOM 2681 N N . SER A 1 333 ? 3.702 4.608 -2.161 1.00 86.94 333 SER A N 1
ATOM 2682 C CA . SER A 1 333 ? 4.011 5.714 -3.067 1.00 86.94 333 SER A CA 1
ATOM 2683 C C . SER A 1 333 ? 2.737 6.459 -3.427 1.00 86.94 333 SER A C 1
ATOM 2685 O O . SER A 1 333 ? 1.712 5.851 -3.767 1.00 86.94 333 SER A O 1
ATOM 2687 N N . ALA A 1 334 ? 2.813 7.784 -3.381 1.00 86.44 334 ALA A N 1
ATOM 2688 C CA . ALA A 1 334 ? 1.728 8.647 -3.796 1.00 86.44 334 ALA A CA 1
ATOM 2689 C C . ALA A 1 334 ? 1.467 8.521 -5.314 1.00 86.44 334 ALA A C 1
ATOM 2691 O O . ALA A 1 334 ? 2.292 7.978 -6.057 1.00 86.44 334 ALA A O 1
ATOM 2692 N N . PRO A 1 335 ? 0.306 8.979 -5.813 1.00 80.19 335 PRO A N 1
ATOM 2693 C CA . PRO A 1 335 ? -0.081 8.812 -7.218 1.00 80.19 335 PRO A CA 1
ATOM 2694 C C . PRO A 1 335 ? 0.906 9.456 -8.199 1.00 80.19 335 PRO A C 1
ATOM 2696 O O . PRO A 1 335 ? 1.229 8.883 -9.229 1.00 80.19 335 PRO A O 1
ATOM 2699 N N . ASN A 1 336 ? 1.478 10.602 -7.844 1.00 76.12 336 ASN A N 1
ATOM 2700 C CA . ASN A 1 336 ? 2.546 11.263 -8.601 1.00 76.12 336 ASN A CA 1
ATOM 2701 C C . ASN A 1 336 ? 3.909 10.535 -8.538 1.00 76.12 336 ASN A C 1
ATOM 2703 O O . ASN A 1 336 ? 4.894 11.046 -9.057 1.00 76.12 336 ASN A O 1
ATOM 2707 N N . GLY A 1 337 ? 3.999 9.375 -7.878 1.00 72.06 337 GLY A N 1
ATOM 2708 C CA . GLY A 1 337 ? 5.263 8.693 -7.587 1.00 72.06 337 GLY A CA 1
ATOM 2709 C C . GLY A 1 337 ? 6.032 9.293 -6.407 1.00 72.06 337 GLY A C 1
ATOM 2710 O O . GLY A 1 337 ? 7.111 8.803 -6.086 1.00 72.06 337 GLY A O 1
ATOM 2711 N N . GLY A 1 338 ? 5.480 10.318 -5.750 1.00 75.31 338 GLY A N 1
ATOM 2712 C CA . GLY A 1 338 ? 6.077 10.963 -4.589 1.00 75.31 338 GLY A CA 1
ATOM 2713 C C . GLY A 1 338 ? 6.190 10.018 -3.395 1.00 75.31 338 GLY A C 1
ATOM 2714 O O . GLY A 1 338 ? 5.311 9.189 -3.139 1.00 75.31 338 GLY A O 1
ATOM 2715 N N . HIS A 1 339 ? 7.287 10.169 -2.661 1.00 79.25 339 HIS A N 1
ATOM 2716 C CA . HIS A 1 339 ? 7.553 9.475 -1.400 1.00 79.25 339 HIS A CA 1
ATOM 2717 C C . HIS A 1 339 ? 7.614 10.439 -0.214 1.00 79.25 339 HIS A C 1
ATOM 2719 O O . HIS A 1 339 ? 7.967 10.030 0.888 1.00 79.25 339 HIS A O 1
ATOM 2725 N N . ASP A 1 340 ? 7.308 11.716 -0.435 1.00 82.06 340 ASP A N 1
ATOM 2726 C CA . ASP A 1 340 ? 7.244 12.709 0.623 1.00 82.06 340 ASP A CA 1
ATOM 2727 C C . ASP A 1 340 ? 6.002 12.498 1.501 1.00 82.06 340 ASP A C 1
ATOM 2729 O O . ASP A 1 340 ? 4.975 11.959 1.073 1.00 82.06 340 ASP A O 1
ATOM 2733 N N . LYS A 1 341 ? 6.108 12.949 2.753 1.00 84.38 341 LYS A N 1
ATOM 2734 C CA . LYS A 1 341 ? 5.062 12.785 3.763 1.00 84.38 341 LYS A CA 1
ATOM 2735 C C . LYS A 1 341 ? 3.715 13.358 3.311 1.00 84.38 341 LYS A C 1
ATOM 2737 O O . LYS A 1 341 ? 2.704 12.676 3.449 1.00 84.38 341 LYS A O 1
ATOM 2742 N N . ALA A 1 342 ? 3.698 14.569 2.753 1.00 85.19 342 ALA A N 1
ATOM 2743 C CA . ALA A 1 342 ? 2.462 15.269 2.411 1.00 85.19 342 ALA A CA 1
ATOM 2744 C C . ALA A 1 342 ? 1.687 14.556 1.291 1.00 85.19 342 ALA A C 1
ATOM 2746 O O . ALA A 1 342 ? 0.482 14.324 1.415 1.00 85.19 342 ALA A O 1
ATOM 2747 N N . SER A 1 343 ? 2.376 14.143 0.225 1.00 85.19 343 SER A N 1
ATOM 2748 C CA . SER A 1 343 ? 1.769 13.402 -0.885 1.00 85.19 343 SER A CA 1
ATOM 2749 C C . SER A 1 343 ? 1.227 12.042 -0.434 1.00 85.19 343 SER A C 1
ATOM 2751 O O . SER A 1 343 ? 0.138 11.633 -0.852 1.00 85.19 343 SER A O 1
ATOM 2753 N N . ILE A 1 344 ? 1.965 11.337 0.434 1.00 89.06 344 ILE A N 1
ATOM 2754 C CA . ILE A 1 344 ? 1.527 10.062 1.015 1.00 89.06 344 ILE A CA 1
ATOM 2755 C C . ILE A 1 344 ? 0.277 10.270 1.880 1.00 89.06 344 ILE A C 1
ATOM 2757 O O . ILE A 1 344 ? -0.727 9.590 1.662 1.00 89.06 344 ILE A O 1
ATOM 2761 N N . GLU A 1 345 ? 0.295 11.231 2.806 1.00 88.81 345 GLU A N 1
ATOM 2762 C CA . GLU A 1 345 ? -0.836 11.538 3.693 1.00 88.81 345 GLU A CA 1
ATOM 2763 C C . GLU A 1 345 ? -2.092 11.940 2.910 1.00 88.81 345 GLU A C 1
ATOM 2765 O O . GLU A 1 345 ? -3.200 11.502 3.235 1.00 88.81 345 GLU A O 1
ATOM 2770 N N . GLN A 1 346 ? -1.942 12.711 1.831 1.00 89.38 346 GLN A N 1
ATOM 2771 C CA . GLN A 1 346 ? -3.066 13.087 0.975 1.00 89.38 346 GLN A CA 1
ATOM 2772 C C . GLN A 1 346 ? -3.694 11.865 0.286 1.00 89.38 346 GLN A C 1
ATOM 2774 O O . GLN A 1 346 ? -4.919 11.764 0.166 1.00 89.38 346 GLN A O 1
ATOM 2779 N N . ALA A 1 347 ? -2.870 10.928 -0.182 1.00 91.12 347 ALA A N 1
ATOM 2780 C CA . ALA A 1 347 ? -3.343 9.706 -0.819 1.00 91.12 347 ALA A CA 1
ATOM 2781 C C . ALA A 1 347 ? -4.015 8.759 0.189 1.00 91.12 347 ALA A C 1
ATOM 2783 O O . ALA A 1 347 ? -5.100 8.245 -0.091 1.00 91.12 347 ALA A O 1
ATOM 2784 N N . LEU A 1 348 ? -3.421 8.585 1.374 1.00 92.06 348 LEU A N 1
ATOM 2785 C CA . LEU A 1 348 ? -3.991 7.786 2.460 1.00 92.06 348 LEU A CA 1
ATOM 2786 C C . LEU A 1 348 ? -5.326 8.361 2.936 1.00 92.06 348 LEU A C 1
ATOM 2788 O O . LEU A 1 348 ? -6.296 7.618 3.032 1.00 92.06 348 LEU A O 1
ATOM 2792 N N . THR A 1 349 ? -5.431 9.681 3.112 1.00 89.75 349 THR A N 1
ATOM 2793 C CA . THR A 1 349 ? -6.692 10.355 3.472 1.00 89.75 349 THR A CA 1
ATOM 2794 C C . THR A 1 349 ? -7.821 10.019 2.492 1.00 89.75 349 THR A C 1
ATOM 2796 O O . THR A 1 349 ? -8.946 9.748 2.910 1.00 89.75 349 THR A O 1
ATOM 2799 N N . LYS A 1 350 ? -7.542 9.974 1.181 1.00 91.19 350 LYS A N 1
ATOM 2800 C CA . LYS A 1 350 ? -8.541 9.602 0.161 1.00 91.19 350 LYS A CA 1
ATOM 2801 C C . LYS A 1 350 ? -8.918 8.117 0.215 1.00 91.19 350 LYS A C 1
ATOM 2803 O O . LYS A 1 350 ? -10.093 7.783 0.072 1.00 91.19 350 LYS A O 1
ATOM 2808 N N . ILE A 1 351 ? -7.944 7.232 0.449 1.00 93.44 351 ILE A N 1
ATOM 2809 C CA . ILE A 1 351 ? -8.196 5.794 0.652 1.00 93.44 351 ILE A CA 1
ATOM 2810 C C . ILE A 1 351 ? -9.090 5.597 1.879 1.00 93.44 351 ILE A C 1
ATOM 2812 O O . ILE A 1 351 ? -10.134 4.948 1.791 1.00 93.44 351 ILE A O 1
ATOM 2816 N N . HIS A 1 352 ? -8.712 6.203 3.005 1.00 91.31 352 HIS A N 1
ATOM 2817 C CA . HIS A 1 352 ? -9.467 6.152 4.247 1.00 91.31 352 HIS A CA 1
ATOM 2818 C C . HIS A 1 352 ? -10.860 6.736 4.061 1.00 91.31 352 HIS A C 1
ATOM 2820 O O . HIS A 1 352 ? -11.811 6.097 4.469 1.00 91.31 352 HIS A O 1
ATOM 2826 N N . ALA A 1 353 ? -11.029 7.845 3.340 1.00 88.06 353 ALA A N 1
ATOM 2827 C CA . ALA A 1 353 ? -12.352 8.409 3.087 1.00 88.06 353 ALA A CA 1
ATOM 2828 C C . ALA A 1 353 ? -13.338 7.458 2.391 1.00 88.06 353 ALA A C 1
ATOM 2830 O O . ALA A 1 353 ? -14.541 7.622 2.566 1.00 88.06 353 ALA A O 1
ATOM 2831 N N . THR A 1 354 ? -12.839 6.483 1.627 1.00 90.12 354 THR A N 1
ATOM 2832 C CA . THR A 1 354 ? -13.674 5.474 0.960 1.00 90.12 354 THR A CA 1
ATOM 2833 C C . THR A 1 354 ? -13.907 4.246 1.842 1.00 90.12 354 THR A C 1
ATOM 2835 O O . THR A 1 354 ? -14.991 3.669 1.837 1.00 90.12 354 THR A O 1
ATOM 2838 N N . LEU A 1 355 ? -12.878 3.821 2.579 1.00 91.44 355 LEU A N 1
ATOM 2839 C CA . LEU A 1 355 ? -12.889 2.572 3.346 1.00 91.44 355 LEU A CA 1
ATOM 2840 C C . LEU A 1 355 ? -13.279 2.749 4.810 1.00 91.44 355 LEU A C 1
ATOM 2842 O O . LEU A 1 355 ? -13.451 1.753 5.517 1.00 91.44 355 LEU A O 1
ATOM 2846 N N . SER A 1 356 ? -13.383 3.989 5.277 1.00 88.81 356 SER A N 1
ATOM 2847 C CA . SER A 1 356 ? -13.642 4.263 6.672 1.00 88.81 356 SER A CA 1
ATOM 2848 C C . SER A 1 356 ? -15.121 4.412 6.990 1.00 88.81 356 SER A C 1
ATOM 2850 O O . SER A 1 356 ? -15.942 4.842 6.178 1.00 88.81 356 SER A O 1
ATOM 2852 N N . LEU A 1 357 ? -15.451 4.087 8.234 1.00 84.19 357 LEU A N 1
ATOM 2853 C CA . LEU A 1 357 ? -16.737 4.361 8.859 1.00 84.19 357 LEU A CA 1
ATOM 2854 C C . LEU A 1 357 ? -16.853 5.857 9.206 1.00 84.19 357 LEU A C 1
ATOM 2856 O O . LEU A 1 357 ? -16.945 6.219 10.373 1.00 84.19 357 LEU A O 1
ATOM 2860 N N . LYS A 1 358 ? -16.825 6.751 8.205 1.00 76.12 358 LYS A N 1
ATOM 2861 C CA . LYS A 1 358 ? -16.983 8.208 8.421 1.00 76.12 358 LYS A CA 1
ATOM 2862 C C . LYS A 1 358 ? -18.295 8.581 9.100 1.00 76.12 358 LYS A C 1
ATOM 2864 O O . LYS A 1 358 ? -18.342 9.563 9.826 1.00 76.12 358 LYS A O 1
ATOM 2869 N N . GLU A 1 359 ? -19.320 7.763 8.906 1.00 69.38 359 GLU A N 1
ATOM 2870 C CA . GLU A 1 359 ? -20.607 7.831 9.603 1.00 69.38 359 GLU A CA 1
ATOM 2871 C C . GLU A 1 359 ? -20.426 7.861 11.133 1.00 69.38 359 GLU A C 1
ATOM 2873 O O . GLU A 1 359 ? -21.266 8.393 11.838 1.00 69.38 359 GLU A O 1
ATOM 2878 N N . PHE A 1 360 ? -19.304 7.350 11.658 1.00 67.62 360 PHE A N 1
ATOM 2879 C CA . PHE A 1 360 ? -18.994 7.416 13.080 1.00 67.62 360 PHE A CA 1
ATOM 2880 C C . PHE A 1 360 ? -18.391 8.755 13.487 1.00 67.62 360 PHE A C 1
ATOM 2882 O O . PHE A 1 360 ? -18.865 9.367 14.423 1.00 67.62 360 PHE A O 1
ATOM 2889 N N . TYR A 1 361 ? -17.351 9.253 12.836 1.00 67.81 361 TYR A N 1
ATOM 2890 C CA . TYR A 1 361 ? -16.576 10.386 13.372 1.00 67.81 361 TYR A CA 1
ATOM 2891 C C . TYR A 1 361 ? -16.685 11.676 12.541 1.00 67.81 361 TYR A C 1
ATOM 2893 O O . TYR A 1 361 ? -16.067 12.690 12.875 1.00 67.81 361 TYR A O 1
ATOM 2901 N N . GLY A 1 362 ? -17.482 11.655 11.470 1.00 69.75 362 GLY A N 1
ATOM 2902 C CA . GLY A 1 362 ? -17.641 12.760 10.529 1.00 69.75 362 GLY A CA 1
ATOM 2903 C C . GLY A 1 362 ? -16.304 13.188 9.929 1.00 69.75 362 GLY A C 1
ATOM 2904 O O . GLY A 1 362 ? -15.525 12.364 9.443 1.00 69.75 362 GLY A O 1
ATOM 2905 N N . ASP A 1 363 ? -16.027 14.489 9.997 1.00 66.44 363 ASP A N 1
ATOM 2906 C CA . ASP A 1 363 ? -14.804 15.092 9.454 1.00 66.44 363 ASP A CA 1
ATOM 2907 C C . ASP A 1 363 ? -13.619 15.092 10.435 1.00 66.44 363 ASP A C 1
ATOM 2909 O O . ASP A 1 363 ? -12.505 15.466 10.064 1.00 66.44 363 ASP A O 1
ATOM 2913 N N . LYS A 1 364 ? -13.819 14.667 11.691 1.00 68.88 364 LYS A N 1
ATOM 2914 C CA . LYS A 1 364 ? -12.754 14.646 12.704 1.00 68.88 364 LYS A CA 1
ATOM 2915 C C . LYS A 1 364 ? -12.014 13.312 12.675 1.00 68.88 364 LYS A C 1
ATOM 2917 O O . LYS A 1 364 ? -12.519 12.317 13.182 1.00 68.88 364 LYS A O 1
ATOM 2922 N N . GLU A 1 365 ? -10.804 13.296 12.116 1.00 70.81 365 GLU A N 1
ATOM 2923 C CA . GLU A 1 365 ? -9.964 12.091 12.087 1.00 70.81 365 GLU A CA 1
ATOM 2924 C C . GLU A 1 365 ? -9.684 11.574 13.517 1.00 70.81 365 GLU A C 1
ATOM 2926 O O . GLU A 1 365 ? -9.188 12.335 14.357 1.00 70.81 365 GLU A O 1
ATOM 2931 N N . PRO A 1 366 ? -9.986 10.296 13.812 1.00 75.88 366 PRO A N 1
ATOM 2932 C CA . PRO A 1 366 ? -9.674 9.681 15.094 1.00 75.88 366 PRO A CA 1
ATOM 2933 C C . PRO A 1 366 ? -8.171 9.684 15.381 1.00 75.88 366 PRO A C 1
ATOM 2935 O O . PRO A 1 366 ? -7.361 9.340 14.519 1.00 75.88 366 PRO A O 1
ATOM 2938 N N . LYS A 1 367 ? -7.792 10.021 16.617 1.00 78.25 367 LYS A N 1
ATOM 2939 C CA . LYS A 1 367 ? -6.393 10.033 17.066 1.00 78.25 367 LYS A CA 1
ATOM 2940 C C . LYS A 1 367 ? -6.197 9.167 18.305 1.00 78.25 367 LYS A C 1
ATOM 2942 O O . LYS A 1 367 ? -7.074 9.129 19.166 1.00 78.25 367 LYS A O 1
ATOM 2947 N N . MET A 1 368 ? -5.047 8.498 18.395 1.00 77.19 368 MET A N 1
ATOM 2948 C CA . MET A 1 368 ? -4.576 7.890 19.645 1.00 77.19 368 MET A CA 1
ATOM 2949 C C . MET A 1 368 ? -3.524 8.774 20.300 1.00 77.19 368 MET A C 1
ATOM 2951 O O . MET A 1 368 ? -2.704 9.387 19.614 1.00 77.19 368 MET A O 1
ATOM 2955 N N . PHE A 1 369 ? -3.511 8.767 21.629 1.00 69.69 369 PHE A N 1
ATOM 2956 C CA . PHE A 1 369 ? -2.601 9.576 22.432 1.00 69.69 369 PHE A CA 1
ATOM 2957 C C . PHE A 1 369 ? -1.787 8.687 23.363 1.00 69.69 369 PHE A C 1
ATOM 2959 O O . PHE A 1 369 ? -2.277 7.653 23.822 1.00 69.69 369 PHE A O 1
ATOM 2966 N N . VAL A 1 370 ? -0.549 9.102 23.633 1.00 69.69 370 VAL A N 1
ATOM 2967 C CA . VAL A 1 370 ? 0.290 8.501 24.676 1.00 69.69 370 VAL A CA 1
ATOM 2968 C C . VAL A 1 370 ? -0.399 8.687 26.023 1.00 69.69 370 VAL A C 1
ATOM 2970 O O . VAL A 1 370 ? -0.980 9.745 26.265 1.00 69.69 370 VAL A O 1
ATOM 2973 N N . GLU A 1 371 ? -0.343 7.665 26.874 1.00 62.69 371 GLU A N 1
ATOM 2974 C CA . GLU A 1 371 ? -0.936 7.654 28.212 1.00 62.69 371 GLU A CA 1
ATOM 2975 C C . GLU A 1 371 ? -0.644 8.952 28.994 1.00 62.69 371 GLU A C 1
ATOM 2977 O O . GLU A 1 371 ? 0.467 9.204 29.456 1.00 62.69 371 GLU A O 1
ATOM 2982 N N . ARG A 1 372 ? -1.672 9.802 29.098 1.00 53.66 372 ARG A N 1
ATOM 2983 C CA . ARG A 1 372 ? -1.775 10.991 29.954 1.00 53.66 372 ARG A CA 1
ATOM 2984 C C . ARG A 1 372 ? -3.198 11.012 30.516 1.00 53.66 372 ARG A C 1
ATOM 2986 O O . ARG A 1 372 ? -4.119 10.528 29.850 1.00 53.66 372 ARG A O 1
ATOM 2993 N N . GLU A 1 373 ? -3.399 11.540 31.721 1.00 37.12 373 GLU A N 1
ATOM 2994 C CA . GLU A 1 373 ? -4.750 11.737 32.261 1.00 37.12 373 GLU A CA 1
ATOM 2995 C C . GLU A 1 373 ? -5.576 12.596 31.283 1.00 37.12 373 GLU A C 1
ATOM 2997 O O . GLU A 1 373 ? -5.174 13.703 30.932 1.00 37.12 373 GLU A O 1
ATOM 3002 N N . GLY A 1 374 ? -6.703 12.060 30.794 1.00 45.41 374 GLY A N 1
ATOM 3003 C CA . GLY A 1 374 ? -7.573 12.742 29.822 1.00 45.41 374 GLY A CA 1
ATOM 3004 C C . GLY A 1 374 ? -7.564 12.178 28.393 1.00 45.41 374 GLY A C 1
ATOM 3005 O O . GLY A 1 374 ? -7.495 12.940 27.431 1.00 45.41 374 GLY A O 1
ATOM 3006 N N . ALA A 1 375 ? -7.679 10.855 28.221 1.00 50.59 375 ALA A N 1
ATOM 3007 C CA . ALA A 1 375 ? -7.868 10.250 26.898 1.00 50.59 375 ALA A CA 1
ATOM 3008 C C . ALA A 1 375 ? -9.100 10.836 26.172 1.00 50.59 375 ALA A C 1
ATOM 3010 O O . ALA A 1 375 ? -10.197 10.914 26.735 1.00 50.59 375 ALA A O 1
ATOM 3011 N N . HIS A 1 376 ? -8.933 11.231 24.907 1.00 53.38 376 HIS A N 1
ATOM 3012 C CA . HIS A 1 376 ? -10.021 11.804 24.118 1.00 53.38 376 HIS A CA 1
ATOM 3013 C C . HIS A 1 376 ? -11.099 10.754 23.811 1.00 53.38 376 HIS A C 1
ATOM 3015 O O . HIS A 1 376 ? -10.826 9.704 23.225 1.00 53.38 376 HIS A O 1
ATOM 3021 N N . LYS A 1 377 ? -12.346 11.067 24.182 1.00 56.62 377 LYS A N 1
ATOM 3022 C CA . LYS A 1 377 ? -13.534 10.299 23.796 1.00 56.62 377 LYS A CA 1
ATOM 3023 C C . LYS A 1 377 ? -14.015 10.752 22.422 1.00 56.62 377 LYS A C 1
ATOM 3025 O O . LYS A 1 377 ? -14.332 11.927 22.238 1.00 56.62 377 LYS A O 1
ATOM 3030 N N . ILE A 1 378 ? -14.118 9.821 21.479 1.00 58.53 378 ILE A N 1
ATOM 3031 C CA . ILE A 1 378 ? -14.800 10.057 20.205 1.00 58.53 378 ILE A CA 1
ATOM 3032 C C . ILE A 1 378 ? -16.243 9.586 20.367 1.00 58.53 378 ILE A C 1
ATOM 3034 O O . ILE A 1 378 ? -16.503 8.392 20.525 1.00 58.53 378 ILE A O 1
ATOM 3038 N N . LYS A 1 379 ? -17.174 10.543 20.342 1.00 55.06 379 LYS A N 1
ATOM 3039 C CA . LYS A 1 379 ? -18.610 10.265 20.286 1.00 55.06 379 LYS A CA 1
ATOM 3040 C C . LYS A 1 379 ? -19.039 10.178 18.820 1.00 55.06 379 LYS A C 1
ATOM 3042 O O . LYS A 1 379 ? -18.718 11.101 18.070 1.00 55.06 379 LYS A O 1
ATOM 3047 N N . PRO A 1 380 ? -19.752 9.121 18.407 1.00 55.06 380 PRO A N 1
ATOM 3048 C CA . PRO A 1 380 ? -20.255 8.992 17.073 1.00 55.06 380 PRO A CA 1
ATOM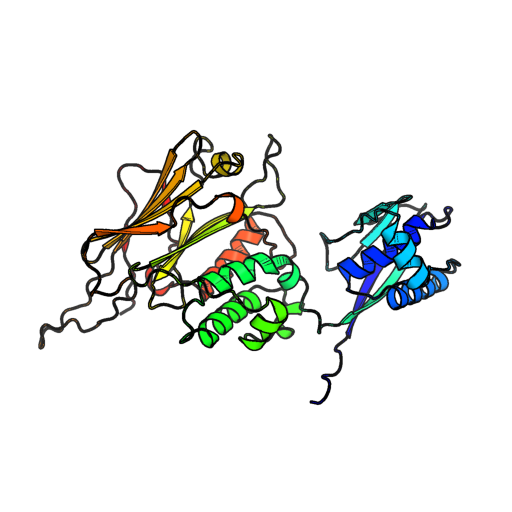 3049 C C . PRO A 1 380 ? -21.235 10.107 16.746 1.00 55.06 380 PRO A C 1
ATOM 3051 O O . PRO A 1 380 ? -22.050 10.494 17.589 1.00 55.06 380 PRO A O 1
ATOM 3054 N N . LEU A 1 381 ? -21.171 10.590 15.514 1.00 49.28 381 LEU A N 1
ATOM 3055 C CA . LEU A 1 381 ? -22.162 11.470 14.922 1.00 49.28 381 LEU A CA 1
ATOM 3056 C C . LEU A 1 381 ? -23.213 10.596 14.237 1.00 49.28 381 LEU A C 1
ATOM 3058 O O . LEU A 1 381 ? -23.067 10.261 13.070 1.00 49.28 381 LEU A O 1
ATOM 3062 N N . LEU A 1 382 ? -24.277 10.217 14.945 1.00 47.78 382 LEU A N 1
ATOM 3063 C CA . LEU A 1 382 ? -25.441 9.666 14.254 1.00 47.78 382 LEU A CA 1
ATOM 3064 C C . LEU A 1 382 ? -26.114 10.821 13.503 1.00 47.78 382 LEU A C 1
ATOM 3066 O O . LEU A 1 382 ? -26.725 11.693 14.120 1.00 47.78 382 LEU A O 1
ATOM 3070 N N . LEU A 1 383 ? -25.936 10.862 12.181 1.00 37.56 383 LEU A N 1
ATOM 3071 C CA . LEU A 1 383 ? -26.799 11.652 11.305 1.00 37.56 383 LEU A CA 1
ATOM 3072 C C . LEU A 1 383 ? -28.220 11.094 11.469 1.00 37.56 383 LEU A C 1
ATOM 3074 O O . LEU A 1 383 ? -28.426 9.892 11.290 1.00 37.56 383 LEU A O 1
ATOM 3078 N N . GLY A 1 384 ? -29.132 11.956 11.924 1.00 35.88 384 GLY A N 1
ATOM 3079 C CA . GLY A 1 384 ? -30.547 11.639 12.130 1.00 35.88 384 GLY A CA 1
ATOM 3080 C C . GLY A 1 384 ? -31.317 11.421 10.840 1.00 35.88 384 GLY A C 1
ATOM 3081 O O . GLY A 1 384 ? -30.818 11.839 9.768 1.00 35.88 384 GLY A O 1
#

pLDDT: mean 79.68, std 13.69, range [35.88, 96.0]

Foldseek 3Di:
DDDDDFDWDWDKAKEKEFPVDDQDLLNLLLQLVQCCLPQVDQSQRSQVLVCVLCVVVVHHDHHDDNVVSVVCVVVDDRPHDNDDLARNHHYWYDDRNDIDRDDCVVPPRIDIGIGIDTHGLVQADPQCVQQLVVLLLLLLQLQQDPVCNFVLQLLSLVLCLVQAAPVRNVSDHSTSVRCCVNNNDRPRDDADPQFQKAKAWAWEWFPDADPVRQTHTLFIWIWIAGPVDSFTATATEDQPDVVPGVSVQLVDQQKWWWWKWFDDPQKIKIWIWIDDPDIWIWIAMEGEDQADQDPVPSHRPDPCPRSGDPPRDGGMDTRGPGHGPNVNYGYHAGNSSHRDSVSRVVSVVSSNVSRHPCQFQPPDRHYIYIDDPDHDYRGGDNPD